Protein AF-0000000078267382 (afdb_homodimer)

Organism: Desulfomicrobium norvegicum (strain DSM 1741 / NCIMB 8310) (NCBI:txid52561)

InterPro domains:
  IPR002195 Dihydroorotase, conserved site [PS00482] (9-17)
  IPR002195 Dihydroorotase, conserved site [PS00483] (232-243)
  IPR004721 Dihydroorotase homodimeric type [MF_00219] (1-326)
  IPR004721 Dihydroorotase homodimeric type [PIRSF001237] (2-326)
  IPR004721 Dihydroorotase homodimeric type [PTHR43137] (2-326)
  IPR004721 Dihydroorotase homodimeric type [TIGR00856] (3-325)
  IPR006680 Amidohydrolase-related [PF01979] (9-245)
  IPR032466 Metal-dependent hydrolase [SSF51556] (2-325)

Sequence (654 aa):
MLILHSPLDMHVHLRQGDMLALVAPHTARDFVAAVVMPNLTPPVTELTQVLDYREKILRVAGESFSPLMTLFFKSYSRDELLAARPHIIGLKLYPAGMTTNSEAGLADMRQAHATLAIMEELDIPLLIHGEGCGFVMDREAVFLPVVAEWARSFPRLRIVLEHVTTRAGVELLDRFDNLFATVTLHHLLITLDDVLGGLMRPHLFCKPVAKRPEDRDALRQAALHHPRAFFGSDTAPHPITAKEAPGCAAGIFSAPVALPALAGLFEELDALDLLQAFVSDRARAAYGLTPMAREVRLERRAWTVPERFGSVVPYLAGQTLAWQVVNMLILHSPLDMHVHLRQGDMLALVAPHTARDFVAAVVMPNLTPPVTELTQVLDYREKILRVAGESFSPLMTLFFKSYSRDELLAARPHIIGLKLYPAGMTTNSEAGLADMRQAHATLAIMEELDIPLLIHGEGCGFVMDREAVFLPVVAEWARSFPRLRIVLEHVTTRAGVELLDRFDNLFATVTLHHLLITLDDVLGGLMRPHLFCKPVAKRPEDRDALRQAALHHPRAFFGSDTAPHPITAKEAPGCAAGIFSAPVALPALAGLFEELDALDLLQAFVSDRARAAYGLTPMAREVRLERRAWTVPERFGSVVPYLAGQTLAWQVVN

Structure (mmCIF, N/CA/C/O backbone):
data_AF-0000000078267382-model_v1
#
loop_
_entity.id
_entity.type
_entity.pdbx_description
1 polymer Dihydroorotase
#
loop_
_atom_site.group_PDB
_atom_site.id
_atom_site.type_symbol
_atom_site.label_atom_id
_atom_site.label_alt_id
_atom_site.label_comp_id
_atom_site.label_asym_id
_atom_site.label_entity_id
_atom_site.label_seq_id
_atom_site.pdbx_PDB_ins_code
_atom_site.Cartn_x
_atom_site.Cartn_y
_atom_site.Cartn_z
_atom_site.occupancy
_atom_site.B_iso_or_equiv
_atom_site.auth_seq_id
_atom_site.auth_comp_id
_atom_site.auth_asym_id
_atom_site.auth_atom_id
_atom_site.pdbx_PDB_model_num
ATOM 1 N N . MET A 1 1 ? 28.422 -20.688 -15.234 1 92.12 1 MET A N 1
ATOM 2 C CA . MET A 1 1 ? 27.312 -21.234 -16.016 1 92.12 1 MET A CA 1
ATOM 3 C C . MET A 1 1 ? 26.422 -22.109 -15.148 1 92.12 1 MET A C 1
ATOM 5 O O . MET A 1 1 ? 26.906 -22.875 -14.32 1 92.12 1 MET A O 1
ATOM 9 N N . LEU A 1 2 ? 25.203 -21.906 -15.297 1 96.31 2 LEU A N 1
ATOM 10 C CA . LEU A 1 2 ? 24.203 -22.672 -14.586 1 96.31 2 LEU A CA 1
ATOM 11 C C . LEU A 1 2 ? 23.266 -23.391 -15.555 1 96.31 2 LEU A C 1
ATOM 13 O O . LEU A 1 2 ? 22.781 -22.781 -16.516 1 96.31 2 LEU A O 1
ATOM 17 N N . ILE A 1 3 ? 23.141 -24.672 -15.391 1 98 3 ILE A N 1
ATOM 18 C CA . ILE A 1 3 ? 22.234 -25.438 -16.234 1 98 3 ILE A CA 1
ATOM 19 C C . ILE A 1 3 ? 21.047 -25.922 -15.406 1 98 3 ILE A C 1
ATOM 21 O O . ILE A 1 3 ? 21.219 -26.562 -14.367 1 98 3 ILE A O 1
ATOM 25 N N . LEU A 1 4 ? 19.906 -25.562 -15.789 1 98.38 4 LEU A N 1
ATOM 26 C CA . LEU A 1 4 ? 18.672 -26.031 -15.172 1 98.38 4 LEU A CA 1
ATOM 27 C C . LEU A 1 4 ? 18 -27.078 -16.047 1 98.38 4 LEU A C 1
ATOM 29 O O . LEU A 1 4 ? 18 -26.984 -17.266 1 98.38 4 LEU A O 1
ATOM 33 N N . HIS A 1 5 ? 17.469 -28.094 -15.367 1 98.19 5 HIS A N 1
ATOM 34 C CA . HIS A 1 5 ? 16.797 -29.172 -16.078 1 98.19 5 HIS A CA 1
ATOM 35 C C . HIS A 1 5 ? 15.289 -29.062 -15.938 1 98.19 5 HIS A C 1
ATOM 37 O O . HIS A 1 5 ? 14.742 -29.203 -14.844 1 98.19 5 HIS A O 1
ATOM 43 N N . SER A 1 6 ? 14.602 -28.812 -17.094 1 98.44 6 SER A N 1
ATOM 44 C CA . SER A 1 6 ? 13.148 -28.781 -17.203 1 98.44 6 SER A CA 1
ATOM 45 C C . SER A 1 6 ? 12.539 -27.812 -16.203 1 98.44 6 SER A C 1
ATOM 47 O O . SER A 1 6 ? 11.648 -28.172 -15.438 1 98.44 6 SER A O 1
ATOM 49 N N . PRO A 1 7 ? 12.992 -26.531 -16.234 1 98.69 7 PRO A N 1
ATOM 50 C CA . PRO A 1 7 ? 12.367 -25.562 -15.336 1 98.69 7 PRO A CA 1
ATOM 51 C C . PRO A 1 7 ? 10.859 -25.438 -15.555 1 98.69 7 PRO A C 1
ATOM 53 O O . PRO A 1 7 ? 10.391 -25.5 -16.688 1 98.69 7 PRO A O 1
ATOM 56 N N . LEU A 1 8 ? 10.148 -25.328 -14.43 1 98.88 8 LEU A N 1
ATOM 57 C CA . LEU A 1 8 ? 8.695 -25.25 -14.43 1 98.88 8 LEU A CA 1
ATOM 58 C C . LEU A 1 8 ? 8.219 -23.953 -13.781 1 98.88 8 LEU A C 1
ATOM 60 O O . LEU A 1 8 ? 8.797 -23.5 -12.789 1 98.88 8 LEU A O 1
ATOM 64 N N . ASP A 1 9 ? 7.262 -23.266 -14.352 1 98.94 9 ASP A N 1
ATOM 65 C CA . ASP A 1 9 ? 6.551 -22.156 -13.719 1 98.94 9 ASP A CA 1
ATOM 66 C C . ASP A 1 9 ? 5.156 -22.578 -13.273 1 98.94 9 ASP A C 1
ATOM 68 O O . ASP A 1 9 ? 4.227 -22.625 -14.086 1 98.94 9 ASP A O 1
ATOM 72 N N . MET A 1 10 ? 5 -22.734 -12.016 1 98.94 10 MET A N 1
ATOM 73 C CA . MET A 1 10 ? 3.822 -23.453 -11.531 1 98.94 10 MET A CA 1
ATOM 74 C C . MET A 1 10 ? 2.666 -22.484 -11.281 1 98.94 10 MET A C 1
ATOM 76 O O . MET A 1 10 ? 1.692 -22.844 -10.609 1 98.94 10 MET A O 1
ATOM 80 N N . HIS A 1 11 ? 2.744 -21.266 -11.75 1 98.94 11 HIS A N 1
ATOM 81 C CA . HIS A 1 11 ? 1.651 -20.297 -11.664 1 98.94 11 HIS A CA 1
ATOM 82 C C . HIS A 1 11 ? 1.841 -19.172 -12.664 1 98.94 11 HIS A C 1
ATOM 84 O O . HIS A 1 11 ? 2.688 -18.297 -12.461 1 98.94 11 HIS A O 1
ATOM 90 N N . VAL A 1 12 ? 1.01 -19.094 -13.734 1 98.94 12 VAL A N 1
ATOM 91 C CA . VAL A 1 12 ? 1.145 -18 -14.688 1 98.94 12 VAL A CA 1
ATOM 92 C C . VAL A 1 12 ? -0.238 -17.5 -15.102 1 98.94 12 VAL A C 1
ATOM 94 O O . VAL A 1 12 ? -1.193 -18.281 -15.148 1 98.94 12 VAL A O 1
ATOM 97 N N . HIS A 1 13 ? -0.366 -16.25 -15.328 1 98.88 13 HIS A N 1
ATOM 98 C CA . HIS A 1 13 ? -1.479 -15.633 -16.047 1 98.88 13 HIS A CA 1
ATOM 99 C C . HIS A 1 13 ? -1.068 -15.242 -17.469 1 98.88 13 HIS A C 1
ATOM 101 O O . HIS A 1 13 ? -0.361 -14.25 -17.656 1 98.88 13 HIS A O 1
ATOM 107 N N . LEU A 1 14 ? -1.593 -15.969 -18.453 1 98.75 14 LEU A N 1
ATOM 108 C CA . LEU A 1 14 ? -1.196 -15.695 -19.844 1 98.75 14 LEU A CA 1
ATOM 109 C C . LEU A 1 14 ? -2.223 -14.812 -20.531 1 98.75 14 LEU A C 1
ATOM 111 O O . LEU A 1 14 ? -1.989 -14.344 -21.656 1 98.75 14 LEU A O 1
ATOM 115 N N . ARG A 1 15 ? -3.289 -14.57 -19.906 1 98.19 15 ARG A N 1
ATOM 116 C CA . ARG A 1 15 ? -4.332 -13.703 -20.453 1 98.19 15 ARG A CA 1
ATOM 117 C C . ARG A 1 15 ? -4.883 -14.273 -21.75 1 98.19 15 ARG A C 1
ATOM 119 O O . ARG A 1 15 ? -5.059 -15.484 -21.891 1 98.19 15 ARG A O 1
ATOM 126 N N . GLN A 1 16 ? -5.449 -13.438 -22.594 1 97.94 16 GLN A N 1
ATOM 127 C CA . GLN A 1 16 ? -6.086 -13.867 -23.828 1 97.94 16 GLN A CA 1
ATOM 128 C C . GLN A 1 16 ? -5.844 -12.859 -24.953 1 97.94 16 GLN A C 1
ATOM 130 O O . GLN A 1 16 ? -5.371 -11.75 -24.703 1 97.94 16 GLN A O 1
ATOM 135 N N . GLY A 1 17 ? -6.043 -13.281 -26.141 1 97.69 17 GLY A N 1
ATOM 136 C CA . GLY A 1 17 ? -5.941 -12.414 -27.312 1 97.69 17 GLY A CA 1
ATOM 137 C C . GLY A 1 17 ? -4.543 -11.867 -27.516 1 97.69 17 GLY A C 1
ATOM 138 O O . GLY A 1 17 ? -3.566 -12.617 -27.5 1 97.69 17 GLY A O 1
ATOM 139 N N . ASP A 1 18 ? -4.461 -10.555 -27.797 1 98.25 18 ASP A N 1
ATOM 140 C CA . ASP A 1 18 ? -3.199 -9.898 -28.125 1 98.25 18 ASP A CA 1
ATOM 141 C C . ASP A 1 18 ? -2.211 -10 -26.969 1 98.25 18 ASP A C 1
ATOM 143 O O . ASP A 1 18 ? -1.005 -10.125 -27.188 1 98.25 18 AS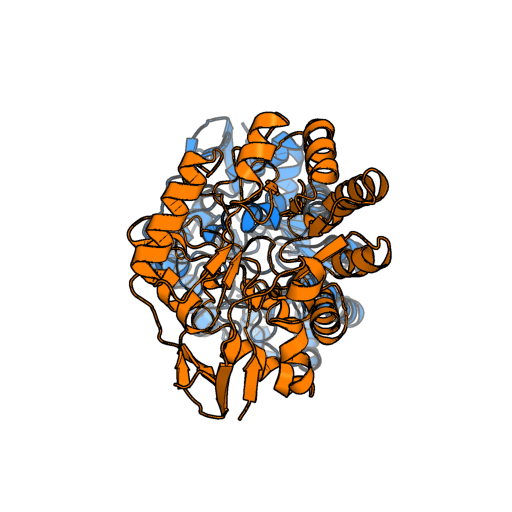P A O 1
ATOM 147 N N . MET A 1 19 ? -2.762 -9.906 -25.828 1 98.56 19 MET A N 1
ATOM 148 C CA . MET A 1 19 ? -1.893 -10.008 -24.672 1 98.56 19 MET A CA 1
ATOM 149 C C . MET A 1 19 ? -1.275 -11.406 -24.578 1 98.56 19 MET A C 1
ATOM 151 O O . MET A 1 19 ? -0.089 -11.539 -24.266 1 98.56 19 MET A O 1
ATOM 155 N N . LEU A 1 20 ? -2.053 -12.438 -24.781 1 98.75 20 LEU A N 1
ATOM 156 C CA . LEU A 1 20 ? -1.541 -13.805 -24.828 1 98.75 20 LEU A CA 1
ATOM 157 C C . LEU A 1 20 ? -0.392 -13.93 -25.812 1 98.75 20 LEU A C 1
ATOM 159 O O . LEU A 1 20 ? 0.667 -14.469 -25.484 1 98.75 20 LEU A O 1
ATOM 163 N N . ALA A 1 21 ? -0.586 -13.43 -26.984 1 98.62 21 ALA A N 1
ATOM 164 C CA . ALA A 1 21 ? 0.423 -13.5 -28.031 1 98.62 21 ALA A CA 1
ATOM 165 C C . ALA A 1 21 ? 1.694 -12.758 -27.625 1 98.62 21 ALA A C 1
ATOM 167 O O . ALA A 1 21 ? 2.801 -13.164 -27.984 1 98.62 21 ALA A O 1
ATOM 168 N N . LEU A 1 22 ? 1.474 -11.75 -26.891 1 98.5 22 LEU A N 1
ATOM 169 C CA . LEU A 1 22 ? 2.586 -10.898 -26.469 1 98.5 22 LEU A CA 1
ATOM 170 C C . LEU A 1 22 ? 3.412 -11.57 -25.375 1 98.5 22 LEU A C 1
ATOM 172 O O . LEU A 1 22 ? 4.641 -11.492 -25.391 1 98.5 22 LEU A O 1
ATOM 176 N N . VAL A 1 23 ? 2.793 -12.227 -24.438 1 98.62 23 VAL A N 1
ATOM 177 C CA . VAL A 1 23 ? 3.508 -12.516 -23.188 1 98.62 23 VAL A CA 1
ATOM 178 C C . VAL A 1 23 ? 3.852 -14 -23.125 1 98.62 23 VAL A C 1
ATOM 180 O O . VAL A 1 23 ? 4.844 -14.391 -22.5 1 98.62 23 VAL A O 1
ATOM 183 N N . ALA A 1 24 ? 3.119 -14.945 -23.75 1 98.75 24 ALA A N 1
ATOM 184 C CA . ALA A 1 24 ? 3.283 -16.391 -23.625 1 98.75 24 ALA A CA 1
ATOM 185 C C . ALA A 1 24 ? 4.672 -16.828 -24.078 1 98.75 24 ALA A C 1
ATOM 187 O O . ALA A 1 24 ? 5.293 -17.703 -23.453 1 98.75 24 ALA A O 1
ATOM 188 N N . PRO A 1 25 ? 5.203 -16.219 -25.188 1 98.5 25 PRO A N 1
ATOM 189 C CA . PRO A 1 25 ? 6.531 -16.625 -25.641 1 98.5 25 PRO A CA 1
ATOM 190 C C . PRO A 1 25 ? 7.617 -16.391 -24.594 1 98.5 25 PRO A C 1
ATOM 192 O O . PRO A 1 25 ? 8.617 -17.125 -24.562 1 98.5 25 PRO A O 1
ATOM 195 N N . HIS A 1 26 ? 7.43 -15.367 -23.75 1 98.31 26 HIS A N 1
ATOM 196 C CA . HIS A 1 26 ? 8.43 -15.094 -22.719 1 98.31 26 HIS A CA 1
ATOM 197 C C . HIS A 1 26 ? 8.484 -16.219 -21.688 1 98.31 26 HIS A C 1
ATOM 199 O O . HIS A 1 26 ? 9.562 -16.578 -21.219 1 98.31 26 HIS A O 1
ATOM 205 N N . THR A 1 27 ? 7.312 -16.75 -21.312 1 98.69 27 THR A N 1
ATOM 206 C CA . THR A 1 27 ? 7.258 -17.906 -20.422 1 98.69 27 THR A CA 1
ATOM 207 C C . THR A 1 27 ? 7.836 -19.141 -21.094 1 98.69 27 THR A C 1
ATOM 209 O O . THR A 1 27 ? 8.672 -19.844 -20.5 1 98.69 27 THR A O 1
ATOM 212 N N . ALA A 1 28 ? 7.469 -19.359 -22.312 1 98.19 28 ALA A N 1
ATOM 213 C CA . ALA A 1 28 ? 7.824 -20.578 -23.047 1 98.19 28 ALA A CA 1
ATOM 214 C C . ALA A 1 28 ? 9.32 -20.609 -23.359 1 98.19 28 ALA A C 1
ATOM 216 O O . ALA A 1 28 ? 9.898 -21.688 -23.547 1 98.19 28 ALA A O 1
ATOM 217 N N . ARG A 1 29 ? 9.883 -19.484 -23.438 1 96.69 29 ARG A N 1
ATOM 218 C CA . ARG A 1 29 ? 11.312 -19.406 -23.719 1 96.69 29 ARG A CA 1
ATOM 219 C C . ARG A 1 29 ? 12.125 -20.031 -22.578 1 96.69 29 ARG A C 1
ATOM 221 O O . ARG A 1 29 ? 13.109 -20.734 -22.828 1 96.69 29 ARG A O 1
ATOM 228 N N . ASP A 1 30 ? 11.664 -19.797 -21.375 1 97.44 30 ASP A N 1
ATOM 229 C CA . ASP A 1 30 ? 12.531 -20.109 -20.234 1 97.44 30 ASP A CA 1
ATOM 230 C C . ASP A 1 30 ? 12.016 -21.328 -19.469 1 97.44 30 ASP A C 1
ATOM 232 O O . ASP A 1 30 ? 12.758 -21.938 -18.688 1 97.44 30 ASP A O 1
ATOM 236 N N . PHE A 1 31 ? 10.805 -21.719 -19.688 1 98.56 31 PHE A N 1
ATOM 237 C CA . PHE A 1 31 ? 10.195 -22.828 -18.953 1 98.56 31 PHE A CA 1
ATOM 238 C C . PHE A 1 31 ? 9.625 -23.859 -19.906 1 98.56 31 PHE A C 1
ATOM 240 O O . PHE A 1 31 ? 9.078 -23.516 -20.953 1 98.56 31 PHE A O 1
ATOM 247 N N . VAL A 1 32 ? 9.711 -25.141 -19.531 1 98.31 32 VAL A N 1
ATOM 248 C CA . VAL A 1 32 ? 9.234 -26.203 -20.406 1 98.31 32 VAL A CA 1
ATOM 249 C C . VAL A 1 32 ? 7.727 -26.375 -20.25 1 98.31 32 VAL A C 1
ATOM 251 O O . VAL A 1 32 ? 7.047 -26.828 -21.172 1 98.31 32 VAL A O 1
ATOM 254 N N . ALA A 1 33 ? 7.246 -26.062 -19.094 1 98.75 33 ALA A N 1
ATOM 255 C CA . ALA A 1 33 ? 5.824 -26.156 -18.781 1 98.75 33 ALA A CA 1
ATOM 256 C C . ALA A 1 33 ? 5.422 -25.109 -17.75 1 98.75 33 ALA A C 1
ATOM 258 O O . ALA A 1 33 ? 6.27 -24.562 -17.031 1 98.75 33 ALA A O 1
ATOM 259 N N . ALA A 1 34 ? 4.199 -24.766 -17.75 1 98.88 34 ALA A N 1
ATOM 260 C CA . ALA A 1 34 ? 3.68 -23.797 -16.781 1 98.88 34 ALA A CA 1
ATOM 261 C C . ALA A 1 34 ? 2.223 -24.094 -16.438 1 98.88 34 ALA A C 1
ATOM 263 O O . ALA A 1 34 ? 1.442 -24.484 -17.312 1 98.88 34 ALA A O 1
ATOM 264 N N . VAL A 1 35 ? 1.873 -23.922 -15.148 1 98.94 35 VAL A N 1
ATOM 265 C CA . VAL A 1 35 ? 0.476 -24.016 -14.734 1 98.94 35 VAL A CA 1
ATOM 266 C C . VAL A 1 35 ? -0.262 -22.734 -15.102 1 98.94 35 VAL A C 1
ATOM 268 O O . VAL A 1 35 ? 0.055 -21.656 -14.586 1 98.94 35 VAL A O 1
ATOM 271 N N . VAL A 1 36 ? -1.279 -22.828 -15.961 1 98.94 36 VAL A N 1
ATOM 272 C CA . VAL A 1 36 ? -1.961 -21.688 -16.547 1 98.94 36 VAL A CA 1
ATOM 273 C C . VAL A 1 36 ? -3.244 -21.391 -15.766 1 98.94 36 VAL A C 1
ATOM 275 O O . VAL A 1 36 ? -4.117 -22.266 -15.656 1 98.94 36 VAL A O 1
ATOM 278 N N . MET A 1 37 ? -3.381 -20.188 -15.242 1 98.81 37 MET A N 1
ATOM 279 C CA . MET A 1 37 ? -4.535 -19.828 -14.43 1 98.81 37 MET A CA 1
ATOM 280 C C . MET A 1 37 ? -5.758 -19.562 -15.305 1 98.81 37 MET A C 1
ATOM 282 O O . MET A 1 37 ? -5.641 -19 -16.391 1 98.81 37 MET A O 1
ATOM 286 N N . PRO A 1 38 ? -6.875 -19.875 -14.82 1 98.62 38 PRO A N 1
ATOM 287 C CA . PRO A 1 38 ? -8.086 -19.922 -15.648 1 98.62 38 PRO A CA 1
ATOM 288 C C . PRO A 1 38 ? -8.938 -18.672 -15.523 1 98.62 38 PRO A C 1
ATOM 290 O O . PRO A 1 38 ? -10.039 -18.609 -16.078 1 98.62 38 PRO A O 1
ATOM 293 N N . ASN A 1 39 ? -8.5 -17.641 -14.781 1 97.62 39 ASN A N 1
ATOM 294 C CA . ASN A 1 39 ? -9.352 -16.484 -14.539 1 97.62 39 ASN A CA 1
ATOM 295 C C . ASN A 1 39 ? -9.305 -15.492 -15.703 1 97.62 39 ASN A C 1
ATOM 297 O O . ASN A 1 39 ? -8.945 -14.328 -15.523 1 97.62 39 ASN A O 1
ATOM 301 N N . LEU A 1 40 ? -9.734 -15.969 -16.828 1 97.88 40 LEU A N 1
ATOM 302 C CA . LEU A 1 40 ? -9.953 -15.148 -18.016 1 97.88 40 LEU A CA 1
ATOM 303 C C . LEU A 1 40 ? -11.32 -14.477 -17.969 1 97.88 40 LEU A C 1
ATOM 305 O O . LEU A 1 40 ? -12.016 -14.539 -16.953 1 97.88 40 LEU A O 1
ATOM 309 N N . THR A 1 41 ? -11.57 -13.727 -19.016 1 96 41 THR A N 1
ATOM 310 C CA . THR A 1 41 ? -12.906 -13.156 -19.188 1 96 41 THR A CA 1
ATOM 311 C C . THR A 1 41 ? -13.562 -13.695 -20.469 1 96 41 THR A C 1
ATOM 313 O O . THR A 1 41 ? -13.203 -13.289 -21.578 1 96 41 THR A O 1
ATOM 316 N N . PRO A 1 42 ? -14.539 -14.5 -20.391 1 96.88 42 PRO A N 1
ATOM 317 C CA . PRO A 1 42 ? -14.992 -15.164 -19.172 1 96.88 42 PRO A CA 1
ATOM 318 C C . PRO A 1 42 ? -14 -16.203 -18.656 1 96.88 42 PRO A C 1
ATOM 320 O O . PRO A 1 42 ? -13.078 -16.594 -19.391 1 96.88 42 PRO A O 1
ATOM 323 N N . PRO A 1 43 ? -14.188 -16.688 -17.406 1 98 43 PRO A N 1
ATOM 324 C CA . PRO A 1 43 ? -13.281 -17.688 -16.859 1 98 43 PRO A CA 1
ATOM 325 C C . PRO A 1 43 ? -13.398 -19.047 -17.562 1 98 43 PRO A C 1
ATOM 327 O O . PRO A 1 43 ? -14.422 -19.328 -18.188 1 98 43 PRO A O 1
ATOM 330 N N . VAL A 1 44 ? -12.344 -19.844 -17.516 1 98.62 44 VAL A N 1
ATOM 331 C CA . VAL A 1 44 ? -12.328 -21.188 -18.078 1 98.62 44 VAL A CA 1
ATOM 332 C C . VAL A 1 44 ? -13 -22.172 -17.109 1 98.62 44 VAL A C 1
ATOM 334 O O . VAL A 1 44 ? -12.406 -22.562 -16.109 1 98.62 44 VAL A O 1
ATOM 337 N N . THR A 1 45 ? -14.258 -22.641 -17.422 1 98.19 45 THR A N 1
ATOM 338 C CA . THR A 1 45 ? -15.023 -23.438 -16.484 1 98.19 45 THR A CA 1
ATOM 339 C C . THR A 1 45 ? -15.469 -24.766 -17.109 1 98.19 45 THR A C 1
ATOM 341 O O . THR A 1 45 ? -16.094 -25.594 -16.453 1 98.19 45 THR A O 1
ATOM 344 N N . GLU A 1 46 ? -15.117 -24.953 -18.359 1 98.12 46 GLU A N 1
ATOM 345 C CA . GLU A 1 46 ? -15.547 -26.156 -19.062 1 98.12 46 GLU A CA 1
ATOM 346 C C . GLU A 1 46 ? -14.406 -26.766 -19.859 1 98.12 46 GLU A C 1
ATOM 348 O O . GLU A 1 46 ? -13.477 -26.062 -20.266 1 98.12 46 GLU A O 1
ATOM 353 N N . LEU A 1 47 ? -14.57 -28.062 -20.109 1 98.5 47 LEU A N 1
ATOM 354 C CA . LEU A 1 47 ? -13.547 -28.797 -20.844 1 98.5 47 LEU A CA 1
ATOM 355 C C . LEU A 1 47 ? -13.305 -28.188 -22.219 1 98.5 47 LEU A C 1
ATOM 357 O O . LEU A 1 47 ? -12.156 -28.062 -22.656 1 98.5 47 LEU A O 1
ATOM 361 N N . THR A 1 48 ? -14.359 -27.781 -22.859 1 98.62 48 THR A N 1
ATOM 362 C CA . THR A 1 48 ? -14.211 -27.203 -24.203 1 98.62 48 THR A CA 1
ATOM 363 C C . THR A 1 48 ? -13.375 -25.922 -24.141 1 98.62 48 THR A C 1
ATOM 365 O O . THR A 1 48 ? -12.562 -25.672 -25.031 1 98.62 48 THR A O 1
ATOM 368 N N . GLN A 1 49 ? -13.594 -25.141 -23.109 1 98.69 49 GLN A N 1
ATOM 369 C CA . GLN A 1 49 ? -12.82 -23.922 -22.922 1 98.69 49 GLN A CA 1
ATOM 370 C C . GLN A 1 49 ? -11.359 -24.234 -22.625 1 98.69 49 GLN A C 1
ATOM 372 O O . GLN A 1 49 ? -10.461 -23.531 -23.094 1 98.69 49 GLN A O 1
ATOM 377 N N . VAL A 1 50 ? -11.125 -25.281 -21.844 1 98.81 50 VAL A N 1
ATOM 378 C CA . VAL A 1 50 ? -9.773 -25.719 -21.531 1 98.81 50 VAL A CA 1
ATOM 379 C C . VAL A 1 50 ? -9.031 -26.078 -22.812 1 98.81 50 VAL A C 1
ATOM 381 O O . VAL A 1 50 ? -7.91 -25.594 -23.031 1 98.81 50 VAL A O 1
ATOM 384 N N . LEU A 1 51 ? -9.641 -26.875 -23.625 1 98.75 51 LEU A N 1
ATOM 385 C CA . LEU A 1 51 ? -9.023 -27.359 -24.844 1 98.75 51 LEU A CA 1
ATOM 386 C C . LEU A 1 51 ? -8.789 -26.203 -25.812 1 98.75 51 LEU A C 1
ATOM 388 O O . LEU A 1 51 ? -7.73 -26.109 -26.453 1 98.75 51 LEU A O 1
ATOM 392 N N . ASP A 1 52 ? -9.766 -25.328 -25.906 1 98.69 52 ASP A N 1
ATOM 393 C CA . ASP A 1 52 ? -9.648 -24.156 -26.781 1 98.69 52 ASP A CA 1
ATOM 394 C C . ASP A 1 52 ? -8.5 -23.25 -26.328 1 98.69 52 ASP A C 1
ATOM 396 O O . ASP A 1 52 ? -7.695 -22.812 -27.156 1 98.69 52 ASP A O 1
ATOM 400 N N . TYR A 1 53 ? -8.508 -22.969 -25.078 1 98.81 53 TYR A N 1
ATOM 401 C CA . TYR A 1 53 ? -7.461 -22.094 -24.531 1 98.81 53 TYR A CA 1
ATOM 402 C C . TYR A 1 53 ? -6.086 -22.734 -24.719 1 98.81 53 TYR A C 1
ATOM 404 O O . TYR A 1 53 ? -5.125 -22.047 -25.078 1 98.81 53 TYR A O 1
ATOM 412 N N . ARG A 1 54 ? -5.949 -23.984 -24.453 1 98.81 54 ARG A N 1
ATOM 413 C CA . ARG A 1 54 ? -4.688 -24.703 -24.641 1 98.81 54 ARG A CA 1
ATOM 414 C C . ARG A 1 54 ? -4.188 -24.562 -26.078 1 98.81 54 ARG A C 1
ATOM 416 O O . ARG A 1 54 ? -3.002 -24.312 -26.312 1 98.81 54 ARG A O 1
ATOM 423 N N . GLU A 1 55 ? -5.07 -24.719 -26.984 1 98.62 55 GLU A N 1
ATOM 424 C CA . GLU A 1 55 ? -4.703 -24.609 -28.391 1 98.62 55 GLU A CA 1
ATOM 425 C C . GLU A 1 55 ? -4.203 -23.203 -28.719 1 98.62 55 GLU A C 1
ATOM 427 O O . GLU A 1 55 ? -3.219 -23.047 -29.438 1 98.62 55 GLU A O 1
ATOM 432 N N . LYS A 1 56 ? -4.883 -22.219 -28.234 1 98.75 56 LYS A N 1
ATOM 433 C CA . LYS A 1 56 ? -4.48 -20.844 -28.453 1 98.75 56 LYS A CA 1
ATOM 434 C C . LYS A 1 56 ? -3.082 -20.578 -27.891 1 98.75 56 LYS A C 1
ATOM 436 O O . LYS A 1 56 ? -2.281 -19.875 -28.516 1 98.75 56 LYS A O 1
ATOM 441 N N . ILE A 1 57 ? -2.83 -21.109 -26.703 1 98.88 57 ILE A N 1
ATOM 442 C CA . ILE A 1 57 ? -1.52 -20.953 -26.094 1 98.88 57 ILE A CA 1
ATOM 443 C C . ILE A 1 57 ? -0.451 -21.609 -26.953 1 98.88 57 ILE A C 1
ATOM 445 O O . ILE A 1 57 ? 0.589 -21 -27.234 1 98.88 57 ILE A O 1
ATOM 449 N N . LEU A 1 58 ? -0.71 -22.828 -27.422 1 98.62 58 LEU A N 1
ATOM 450 C CA . LEU A 1 58 ? 0.271 -23.578 -28.188 1 98.62 58 LEU A CA 1
ATOM 451 C C . LEU A 1 58 ? 0.56 -22.875 -29.516 1 98.62 58 LEU A C 1
ATOM 453 O O . LEU A 1 58 ? 1.686 -22.938 -30.016 1 98.62 58 LEU A O 1
ATOM 457 N N . ARG A 1 59 ? -0.383 -22.203 -30.031 1 98.31 59 ARG A N 1
ATOM 458 C CA . ARG A 1 59 ? -0.206 -21.484 -31.281 1 98.31 59 ARG A CA 1
ATOM 459 C C . ARG A 1 59 ? 0.845 -20.375 -31.156 1 98.31 59 ARG A C 1
ATOM 461 O O . ARG A 1 59 ? 1.589 -20.109 -32.094 1 98.31 59 ARG A O 1
ATOM 468 N N . VAL A 1 60 ? 0.892 -19.797 -30.031 1 98.31 60 VAL A N 1
ATOM 469 C CA . VAL A 1 60 ? 1.771 -18.641 -29.906 1 98.31 60 VAL A CA 1
ATOM 470 C C . VAL A 1 60 ? 3.033 -19.031 -29.141 1 98.31 60 VAL A C 1
ATOM 472 O O . VAL A 1 60 ? 4.09 -18.422 -29.312 1 98.31 60 VAL A O 1
ATOM 475 N N . ALA A 1 61 ? 2.994 -20 -28.266 1 97.69 61 ALA A N 1
ATOM 476 C CA . ALA A 1 61 ? 4.117 -20.391 -27.422 1 97.69 61 ALA A CA 1
ATOM 477 C C . ALA A 1 61 ? 4.93 -21.5 -28.062 1 97.69 61 ALA A C 1
ATOM 479 O O . ALA A 1 61 ? 6.09 -21.719 -27.703 1 97.69 61 ALA A O 1
ATOM 480 N N . GLY A 1 62 ? 4.316 -22.25 -28.969 1 96.38 62 GLY A N 1
ATOM 481 C CA . GLY A 1 62 ? 4.988 -23.344 -29.641 1 96.38 62 GLY A CA 1
ATOM 482 C C . GLY A 1 62 ? 4.727 -24.688 -29 1 96.38 62 GLY A C 1
ATOM 483 O O . GLY A 1 62 ? 4.332 -24.766 -27.828 1 96.38 62 GLY A O 1
ATOM 484 N N . GLU A 1 63 ? 5.09 -25.781 -29.641 1 93.88 63 GLU A N 1
ATOM 485 C CA . GLU A 1 63 ? 4.77 -27.141 -29.219 1 93.88 63 GLU A CA 1
ATOM 486 C C . GLU A 1 63 ? 5.781 -27.672 -28.219 1 93.88 63 GLU A C 1
ATOM 488 O O . GLU A 1 63 ? 5.551 -28.703 -27.578 1 93.88 63 GLU A O 1
ATOM 493 N N . SER A 1 64 ? 6.828 -26.953 -28.109 1 94.94 64 SER A N 1
ATOM 494 C CA . SER A 1 64 ? 7.844 -27.391 -27.156 1 94.94 64 SER A CA 1
ATOM 495 C C . SER A 1 64 ? 7.512 -26.906 -25.75 1 94.94 64 SER A C 1
ATOM 497 O O . SER A 1 64 ? 8.25 -27.188 -24.797 1 94.94 64 SER A O 1
ATOM 499 N N . PHE A 1 65 ? 6.52 -26.203 -25.656 1 97.69 65 PHE A N 1
ATOM 500 C CA . PHE A 1 65 ? 5.996 -25.719 -24.375 1 97.69 65 PHE A CA 1
ATOM 501 C C . PHE A 1 65 ? 4.742 -26.5 -23.984 1 97.69 65 PHE A C 1
ATOM 503 O O . PHE A 1 65 ? 3.895 -26.781 -24.828 1 97.69 65 PHE A O 1
ATOM 510 N N . SER A 1 66 ? 4.648 -26.891 -22.734 1 98.31 66 SER A N 1
ATOM 511 C CA . SER A 1 66 ? 3.477 -27.625 -22.266 1 98.31 66 SER A CA 1
ATOM 512 C C . SER A 1 66 ? 2.643 -26.766 -21.312 1 98.31 66 SER A C 1
ATOM 514 O O . SER A 1 66 ? 2.977 -26.625 -20.141 1 98.31 66 SER A O 1
ATOM 516 N N . PRO A 1 67 ? 1.578 -26.156 -21.828 1 98.75 67 PRO A N 1
ATOM 517 C CA . PRO A 1 67 ? 0.654 -25.5 -20.906 1 98.75 67 PRO A CA 1
ATOM 518 C C . PRO A 1 67 ? -0.107 -26.5 -20.031 1 98.75 67 PRO A C 1
ATOM 520 O O . PRO A 1 67 ? -0.799 -27.375 -20.547 1 98.75 67 PRO A O 1
ATOM 523 N N . LEU A 1 68 ? 0.125 -26.453 -18.734 1 98.81 68 LEU A N 1
ATOM 524 C CA . LEU A 1 68 ? -0.625 -27.25 -17.766 1 98.81 68 LEU A CA 1
ATOM 525 C C . LEU A 1 68 ? -1.907 -26.547 -17.359 1 98.81 68 LEU A C 1
ATOM 527 O O . LEU A 1 68 ? -1.879 -25.641 -16.516 1 98.81 68 LEU A O 1
ATOM 531 N N . MET A 1 69 ? -2.986 -26.969 -17.922 1 98.88 69 MET A N 1
ATOM 532 C CA . MET A 1 69 ? -4.234 -26.219 -17.875 1 98.88 69 MET A CA 1
ATOM 533 C C . MET A 1 69 ? -4.945 -26.438 -16.531 1 98.88 69 MET A C 1
ATOM 535 O O . MET A 1 69 ? -4.711 -27.438 -15.859 1 98.88 69 MET A O 1
ATOM 539 N N . THR A 1 70 ? -5.805 -25.469 -16.141 1 98.94 70 THR A N 1
ATOM 540 C CA . THR A 1 70 ? -6.633 -25.547 -14.938 1 98.94 70 THR A CA 1
ATOM 541 C C . THR A 1 70 ? -8.078 -25.172 -15.258 1 98.94 70 THR A C 1
ATOM 543 O O . THR A 1 70 ? -8.359 -24.594 -16.312 1 98.94 70 THR A O 1
ATOM 546 N N . LEU A 1 71 ? -8.938 -25.562 -14.406 1 98.81 71 LEU A N 1
ATOM 547 C CA . LEU A 1 71 ? -10.312 -25.078 -14.398 1 98.81 71 LEU A CA 1
ATOM 548 C C . LEU A 1 71 ? -10.555 -24.125 -13.234 1 98.81 71 LEU A C 1
ATOM 550 O O . LEU A 1 71 ? -10.016 -24.328 -12.141 1 98.81 71 LEU A O 1
ATOM 554 N N . PHE A 1 72 ? -11.328 -23.109 -13.562 1 98.69 72 PHE A N 1
ATOM 555 C CA . PHE A 1 72 ? -11.828 -22.234 -12.508 1 98.69 72 PHE A CA 1
ATOM 556 C C . PHE A 1 72 ? -12.742 -23 -11.555 1 98.69 72 PHE A C 1
ATOM 558 O O . PHE A 1 72 ? -13.648 -23.719 -11.992 1 98.69 72 PHE A O 1
ATOM 565 N N . PHE A 1 73 ? -12.453 -22.938 -10.281 1 98.44 73 PHE A N 1
ATOM 566 C CA . PHE A 1 73 ? -13.211 -23.703 -9.305 1 98.44 73 PHE A CA 1
ATOM 567 C C . PHE A 1 73 ? -14.664 -23.266 -9.266 1 98.44 73 PHE A C 1
ATOM 569 O O . PHE A 1 73 ? -14.953 -22.078 -9.141 1 98.44 73 PHE A O 1
ATOM 576 N N . LYS A 1 74 ? -15.523 -24.094 -9.398 1 97 74 LYS A N 1
ATOM 577 C CA . LYS A 1 74 ? -16.969 -24.031 -9.164 1 97 74 LYS A CA 1
ATOM 578 C C . LYS A 1 74 ? -17.516 -25.391 -8.773 1 97 74 LYS A C 1
ATOM 580 O O . LYS A 1 74 ? -16.766 -26.344 -8.555 1 97 74 LYS A O 1
ATOM 585 N N . SER A 1 75 ? -18.766 -25.453 -8.594 1 96.75 75 SER A N 1
ATOM 586 C CA . SER A 1 75 ? -19.359 -26.766 -8.367 1 96.75 75 SER A CA 1
ATOM 587 C C . SER A 1 75 ? -19.344 -27.609 -9.633 1 96.75 75 SER A C 1
ATOM 589 O O . SER A 1 75 ? -19.797 -27.156 -10.695 1 96.75 75 SER A O 1
ATOM 591 N N . TYR A 1 76 ? -18.766 -28.75 -9.539 1 97.56 76 TYR A N 1
ATOM 592 C CA . TYR A 1 76 ? -18.688 -29.688 -10.656 1 97.56 76 TYR A CA 1
ATOM 593 C C . TYR A 1 76 ? -19.312 -31.031 -10.289 1 97.56 76 TYR A C 1
ATOM 595 O O . TYR A 1 76 ? -19.234 -31.469 -9.133 1 97.56 76 TYR A O 1
ATOM 603 N N . SER A 1 77 ? -19.891 -31.688 -11.289 1 98.06 77 SER A N 1
ATOM 604 C CA . SER A 1 77 ? -20.266 -33.094 -11.125 1 98.06 77 SER A CA 1
ATOM 605 C C . SER A 1 77 ? -19.047 -34 -11.297 1 98.06 77 SER A C 1
ATOM 607 O O . SER A 1 77 ? -18.031 -33.594 -11.875 1 98.06 77 SER A O 1
ATOM 609 N N . ARG A 1 78 ? -19.188 -35.219 -10.766 1 98.12 78 ARG A N 1
ATOM 610 C CA . ARG A 1 78 ? -18.125 -36.188 -10.922 1 98.12 78 ARG A CA 1
ATOM 611 C C . ARG A 1 78 ? -17.828 -36.438 -12.398 1 98.12 78 ARG A C 1
ATOM 613 O O . ARG A 1 78 ? -16.656 -36.562 -12.797 1 98.12 78 ARG A O 1
ATOM 620 N N . ASP A 1 79 ? -18.875 -36.5 -13.211 1 98.44 79 ASP A N 1
ATOM 621 C CA . ASP A 1 79 ? -18.719 -36.781 -14.633 1 98.44 79 ASP A CA 1
ATOM 622 C C . ASP A 1 79 ? -17.938 -35.656 -15.336 1 98.44 79 ASP A C 1
ATOM 624 O O . ASP A 1 79 ? -17.109 -35.938 -16.203 1 98.44 79 ASP A O 1
ATOM 628 N N . GLU A 1 80 ? -18.25 -34.438 -15.008 1 98.44 80 GLU A N 1
ATOM 629 C CA . GLU A 1 80 ? -17.531 -33.312 -15.578 1 98.44 80 GLU A CA 1
ATOM 630 C C . GLU A 1 80 ? -16.031 -33.375 -15.258 1 98.44 80 GLU A C 1
ATOM 632 O O . GLU A 1 80 ? -15.195 -33.188 -16.141 1 98.44 80 GLU A O 1
ATOM 637 N N . LEU A 1 81 ? -15.695 -33.688 -14.023 1 98.56 81 LEU A N 1
ATOM 638 C CA . LEU A 1 81 ? -14.305 -33.719 -13.594 1 98.56 81 LEU A CA 1
ATOM 639 C C . LEU A 1 81 ? -13.578 -34.938 -14.141 1 98.56 81 LEU A C 1
ATOM 641 O O . LEU A 1 81 ? -12.391 -34.875 -14.453 1 98.56 81 LEU A O 1
ATOM 645 N N . LEU A 1 82 ? -14.312 -36.031 -14.203 1 98.44 82 LEU A N 1
ATOM 646 C CA . LEU A 1 82 ? -13.727 -37.219 -14.805 1 98.44 82 LEU A CA 1
ATOM 647 C C . LEU A 1 82 ? -13.32 -36.969 -16.25 1 98.44 82 LEU A C 1
ATOM 649 O O . LEU A 1 82 ? -12.258 -37.406 -16.703 1 98.44 82 LEU A O 1
ATOM 653 N N . ALA A 1 83 ? -14.172 -36.25 -16.969 1 98.44 83 ALA A N 1
ATOM 654 C CA . ALA A 1 83 ? -13.898 -35.906 -18.359 1 98.44 83 ALA A CA 1
ATOM 655 C C . ALA A 1 83 ? -12.727 -34.938 -18.469 1 98.44 83 ALA A C 1
ATOM 657 O O . ALA A 1 83 ? -11.938 -35 -19.406 1 98.44 83 ALA A O 1
ATOM 658 N N . ALA A 1 84 ? -12.609 -34.062 -17.516 1 98.56 84 ALA A N 1
ATOM 659 C CA . ALA A 1 84 ? -11.609 -33 -17.562 1 98.56 84 ALA A CA 1
ATOM 660 C C . ALA A 1 84 ? -10.258 -33.5 -17.062 1 98.56 84 ALA A C 1
ATOM 662 O O . ALA A 1 84 ? -9.211 -32.938 -17.406 1 98.56 84 ALA A O 1
ATOM 663 N N . ARG A 1 85 ? -10.242 -34.5 -16.281 1 98.25 85 ARG A N 1
ATOM 664 C CA . ARG A 1 85 ? -9.102 -34.969 -15.5 1 98.25 85 ARG A CA 1
ATOM 665 C C . ARG A 1 85 ? -7.863 -35.125 -16.375 1 98.25 85 ARG A C 1
ATOM 667 O O . ARG A 1 85 ? -6.781 -34.656 -16.016 1 98.25 85 ARG A O 1
ATOM 674 N N . PRO A 1 86 ? -7.965 -35.688 -17.594 1 98 86 PRO A N 1
ATOM 675 C CA . PRO A 1 86 ? -6.762 -35.875 -18.391 1 98 86 PRO A CA 1
ATOM 676 C C . PRO A 1 86 ? -6.215 -34.594 -18.984 1 98 86 PRO A C 1
ATOM 678 O O . PRO A 1 86 ? -5.105 -34.562 -19.516 1 98 86 PRO A O 1
ATOM 681 N N . HIS A 1 87 ? -7.004 -33.469 -18.844 1 98.44 87 HIS A N 1
ATOM 682 C CA . HIS A 1 87 ? -6.656 -32.281 -19.578 1 98.44 87 HIS A CA 1
ATOM 683 C C . HIS A 1 87 ? -6.285 -31.141 -18.609 1 98.44 87 HIS A C 1
ATOM 685 O O . HIS A 1 87 ? -5.91 -30.047 -19.047 1 98.44 87 HIS A O 1
ATOM 691 N N . ILE A 1 88 ? -6.398 -31.406 -17.328 1 98.81 88 ILE A N 1
ATOM 692 C CA . ILE A 1 88 ? -6.125 -30.344 -16.359 1 98.81 88 ILE A CA 1
ATOM 693 C C . ILE A 1 88 ? -5.164 -30.859 -15.289 1 98.81 88 ILE A C 1
ATOM 695 O O . ILE A 1 88 ? -5.152 -32.062 -14.977 1 98.81 88 ILE A O 1
ATOM 699 N N . ILE A 1 89 ? -4.402 -29.891 -14.727 1 98.62 89 ILE A N 1
ATOM 700 C CA . ILE A 1 89 ? -3.473 -30.219 -13.656 1 98.62 89 ILE A CA 1
ATOM 701 C C . ILE A 1 89 ? -4.145 -29.984 -12.305 1 98.62 89 ILE A C 1
ATOM 703 O O . ILE A 1 89 ? -3.672 -30.484 -11.281 1 98.62 89 ILE A O 1
ATOM 707 N N . GLY A 1 90 ? -5.277 -29.234 -12.273 1 98.81 90 GLY A N 1
ATOM 708 C CA . GLY A 1 90 ? -5.977 -28.906 -11.039 1 98.81 90 GLY A CA 1
ATOM 709 C C . GLY A 1 90 ? -7.117 -27.938 -11.234 1 98.81 90 GLY A C 1
ATOM 710 O O . GLY A 1 90 ? -7.402 -27.516 -12.359 1 98.81 90 GLY A O 1
ATOM 711 N N . LEU A 1 91 ? -7.863 -27.656 -10.164 1 98.81 91 LEU A N 1
ATOM 712 C CA . LEU A 1 91 ? -8.852 -26.578 -10.086 1 98.81 91 LEU A CA 1
ATOM 713 C C . LEU A 1 91 ? -8.32 -25.406 -9.281 1 98.81 91 LEU A C 1
ATOM 715 O O . LEU A 1 91 ? -7.723 -25.594 -8.211 1 98.81 91 LEU A O 1
ATOM 719 N N . LYS A 1 92 ? -8.477 -24.234 -9.867 1 98.81 92 LYS A N 1
ATOM 720 C CA . LYS A 1 92 ? -8.055 -23.016 -9.164 1 98.81 92 LYS A CA 1
ATOM 721 C C . LYS A 1 92 ? -9.234 -22.328 -8.508 1 98.81 92 LYS A C 1
ATOM 723 O O . LYS A 1 92 ? -10.211 -21.969 -9.172 1 98.81 92 LYS A O 1
ATOM 728 N N . LEU A 1 93 ? -9.109 -22.188 -7.227 1 98.38 93 LEU A N 1
ATOM 729 C CA . LEU A 1 93 ? -10.148 -21.516 -6.449 1 98.38 93 LEU A CA 1
ATOM 730 C C . LEU A 1 93 ? -9.758 -20.094 -6.117 1 98.38 93 LEU A C 1
ATOM 732 O O . LEU A 1 93 ? -8.664 -19.844 -5.609 1 98.38 93 LEU A O 1
ATOM 736 N N . TYR A 1 94 ? -10.648 -19.188 -6.496 1 96.81 94 TYR A N 1
ATOM 737 C CA . TYR A 1 94 ? -10.57 -17.797 -6.074 1 96.81 94 TYR A CA 1
ATOM 738 C C . TYR A 1 94 ? -11.727 -17.453 -5.141 1 96.81 94 TYR A C 1
ATOM 740 O O . TYR A 1 94 ? -12.898 -17.625 -5.496 1 96.81 94 TYR A O 1
ATOM 748 N N . PRO A 1 95 ? -11.414 -16.969 -3.951 1 94.44 95 PRO A N 1
ATOM 749 C CA . PRO A 1 95 ? -12.516 -16.312 -3.244 1 94.44 95 PRO A CA 1
ATOM 750 C C . PRO A 1 95 ? -13.094 -15.125 -4.016 1 94.44 95 PRO A C 1
ATOM 752 O O . PRO A 1 95 ? -12.344 -14.375 -4.645 1 94.44 95 PRO A O 1
ATOM 755 N N . ALA A 1 96 ? -14.367 -14.938 -3.92 1 92.25 96 ALA A N 1
ATOM 756 C CA . ALA A 1 96 ? -15.078 -13.969 -4.758 1 92.25 96 ALA A CA 1
ATOM 757 C C . ALA A 1 96 ? -14.547 -12.562 -4.531 1 92.25 96 ALA A C 1
ATOM 759 O O . ALA A 1 96 ? -14.492 -12.086 -3.393 1 92.25 96 ALA A O 1
ATOM 760 N N . GLY A 1 97 ? -14.117 -11.961 -5.641 1 88.62 97 GLY A N 1
ATOM 761 C CA . GLY A 1 97 ? -13.797 -10.547 -5.633 1 88.62 97 GLY A CA 1
ATOM 762 C C . GLY A 1 97 ? -12.43 -10.25 -5.047 1 88.62 97 GLY A C 1
ATOM 763 O O . GLY A 1 97 ? -12.07 -9.086 -4.848 1 88.62 97 GLY A O 1
ATOM 764 N N . MET A 1 98 ? -11.578 -11.18 -4.824 1 89.12 98 MET A N 1
ATOM 765 C CA . MET A 1 98 ? -10.32 -10.969 -4.113 1 89.12 98 MET A CA 1
ATOM 766 C C . MET A 1 98 ? -9.227 -10.516 -5.07 1 89.12 98 MET A C 1
ATOM 768 O O . MET A 1 98 ? -8.258 -9.875 -4.656 1 89.12 98 MET A O 1
ATOM 772 N N . THR A 1 99 ? -9.32 -10.844 -6.316 1 89.88 99 THR A N 1
ATOM 773 C CA . THR A 1 99 ? -8.281 -10.492 -7.281 1 89.88 99 THR A CA 1
ATOM 774 C C . THR A 1 99 ? -8.891 -10.289 -8.672 1 89.88 99 THR A C 1
ATOM 776 O O . THR A 1 99 ? -10.109 -10.305 -8.828 1 89.88 99 THR A O 1
ATOM 779 N N . THR A 1 100 ? -8.016 -9.953 -9.641 1 88 100 THR A N 1
ATOM 780 C CA . THR A 1 100 ? -8.438 -9.68 -11.016 1 88 100 THR A CA 1
ATOM 781 C C . THR A 1 100 ? -9.273 -10.828 -11.562 1 88 100 THR A C 1
ATOM 783 O O . THR A 1 100 ? -8.883 -11.992 -11.453 1 88 100 THR A O 1
ATOM 786 N N . ASN A 1 101 ? -10.461 -10.562 -11.992 1 89.56 101 ASN A N 1
ATOM 787 C CA . ASN A 1 101 ? -11.352 -11.477 -12.688 1 89.56 101 ASN A CA 1
ATOM 788 C C . ASN A 1 101 ? -11.82 -12.602 -11.766 1 89.56 101 ASN A C 1
ATOM 790 O O . ASN A 1 101 ? -11.984 -13.742 -12.211 1 89.56 101 ASN A O 1
ATOM 794 N N . SER A 1 102 ? -11.992 -12.344 -10.484 1 90.69 102 SER A N 1
ATOM 795 C CA . SER A 1 102 ? -12.375 -13.391 -9.547 1 90.69 102 SER A CA 1
ATOM 796 C C . SER A 1 102 ? -13.805 -13.203 -9.07 1 90.69 102 SER A C 1
ATOM 798 O O . SER A 1 102 ? -14.219 -13.82 -8.086 1 90.69 102 SER A O 1
ATOM 800 N N . GLU A 1 103 ? -14.586 -12.352 -9.711 1 89.75 103 GLU A N 1
ATOM 801 C CA . GLU A 1 103 ? -15.945 -12.047 -9.281 1 89.75 103 GLU A CA 1
ATOM 802 C C . GLU A 1 103 ? -16.812 -13.305 -9.219 1 89.75 103 GLU A C 1
ATOM 804 O O . GLU A 1 103 ? -17.688 -13.414 -8.367 1 89.75 103 GLU A O 1
ATOM 809 N N . ALA A 1 104 ? -16.5 -14.258 -10.039 1 85.38 104 ALA A N 1
ATOM 810 C CA . ALA A 1 104 ? -17.266 -15.5 -10.117 1 85.38 104 ALA A CA 1
ATOM 811 C C . ALA A 1 104 ? -16.766 -16.516 -9.094 1 85.38 104 ALA A C 1
ATOM 813 O O . ALA A 1 104 ? -17.219 -17.672 -9.086 1 85.38 104 ALA A O 1
ATOM 814 N N . GLY A 1 105 ? -15.867 -16.094 -8.273 1 90.56 105 GLY A N 1
ATOM 815 C CA . GLY A 1 105 ? -15.289 -17 -7.297 1 90.56 105 GLY A CA 1
ATOM 816 C C . GLY A 1 105 ? -16.25 -17.391 -6.191 1 90.56 105 GLY A C 1
ATOM 817 O O . GLY A 1 105 ? -17.422 -16.984 -6.211 1 90.56 105 GLY A O 1
ATOM 818 N N . LEU A 1 106 ? -15.797 -18.203 -5.309 1 89.94 106 LEU A N 1
ATOM 819 C CA . LEU A 1 106 ? -16.609 -18.734 -4.223 1 89.94 106 LEU A CA 1
ATOM 820 C C . LEU A 1 106 ? -16.812 -17.688 -3.131 1 89.94 106 LEU A C 1
ATOM 822 O O . LEU A 1 106 ? -15.836 -17.172 -2.584 1 89.94 106 LEU A O 1
ATOM 826 N N . ALA A 1 107 ? -17.984 -17.438 -2.785 1 86.38 107 ALA A N 1
ATOM 827 C CA . ALA A 1 107 ? -18.297 -16.484 -1.723 1 86.38 107 ALA A CA 1
ATOM 828 C C . ALA A 1 107 ? -18.344 -17.172 -0.364 1 86.38 107 ALA A C 1
ATOM 830 O O . ALA A 1 107 ? -17.891 -16.625 0.639 1 86.38 107 ALA A O 1
ATOM 831 N N . ASP A 1 108 ? -18.875 -18.406 -0.441 1 89.88 108 ASP A N 1
ATOM 832 C CA . ASP A 1 108 ? -18.984 -19.219 0.762 1 89.88 108 ASP A CA 1
ATOM 833 C C . ASP A 1 108 ? -18.156 -20.5 0.624 1 89.88 108 ASP A C 1
ATOM 835 O O . ASP A 1 108 ? -18.531 -21.406 -0.124 1 89.88 108 ASP A O 1
ATOM 839 N N . MET A 1 109 ? -17.125 -20.578 1.433 1 90.38 109 MET A N 1
ATOM 840 C CA . MET A 1 109 ? -16.172 -21.672 1.318 1 90.38 109 MET A CA 1
ATOM 841 C C . MET A 1 109 ? -16.812 -23 1.703 1 90.38 109 MET A C 1
ATOM 843 O O . MET A 1 109 ? -16.312 -24.078 1.327 1 90.38 109 MET A O 1
ATOM 847 N N . ARG A 1 110 ? -17.938 -23.062 2.439 1 88.75 110 ARG A N 1
ATOM 848 C CA . ARG A 1 110 ? -18.625 -24.281 2.842 1 88.75 110 ARG A CA 1
ATOM 849 C C . ARG A 1 110 ? -19.203 -25.016 1.633 1 88.75 110 ARG A C 1
ATOM 851 O O . ARG A 1 110 ? -19.406 -26.234 1.676 1 88.75 110 ARG A O 1
ATOM 858 N N . GLN A 1 111 ? -19.312 -24.328 0.531 1 91.38 111 GLN A N 1
ATOM 859 C CA . GLN A 1 111 ? -19.922 -24.891 -0.678 1 91.38 111 GLN A CA 1
ATOM 860 C C . GLN A 1 111 ? -18.891 -25.688 -1.478 1 91.38 111 GLN A C 1
ATOM 862 O O . GLN A 1 111 ? -19.25 -26.391 -2.434 1 91.38 111 GLN A O 1
ATOM 867 N N . ALA A 1 112 ? -17.734 -25.672 -1.005 1 96.25 112 ALA A N 1
ATOM 868 C CA . ALA A 1 112 ? -16.656 -26.281 -1.78 1 96.25 112 ALA A CA 1
ATOM 869 C C . ALA A 1 112 ? -16.531 -27.766 -1.485 1 96.25 112 ALA A C 1
ATOM 871 O O . ALA A 1 112 ? -15.945 -28.516 -2.266 1 96.25 112 ALA A O 1
ATOM 872 N N . HIS A 1 113 ? -17.125 -28.297 -0.438 1 96.81 113 HIS A N 1
ATOM 873 C CA . HIS A 1 113 ? -16.828 -29.609 0.119 1 96.81 113 HIS A CA 1
ATOM 874 C C . HIS A 1 113 ? -17.156 -30.719 -0.874 1 96.81 113 HIS A C 1
ATOM 876 O O . HIS A 1 113 ? -16.375 -31.656 -1.048 1 96.81 113 HIS A O 1
ATOM 882 N N . ALA A 1 114 ? -18.281 -30.594 -1.476 1 97.44 114 ALA A N 1
ATOM 883 C CA . ALA A 1 114 ? -18.688 -31.656 -2.4 1 97.44 114 ALA A CA 1
ATOM 884 C C . ALA A 1 114 ? -17.703 -31.781 -3.555 1 97.44 114 ALA A C 1
ATOM 886 O O . ALA A 1 114 ? -17.328 -32.906 -3.922 1 97.44 114 ALA A O 1
ATOM 887 N N . THR A 1 115 ? -17.344 -30.672 -4.117 1 98.31 115 THR A N 1
ATOM 888 C CA . THR A 1 115 ? -16.391 -30.688 -5.219 1 98.31 115 THR A CA 1
ATOM 889 C C . THR A 1 115 ? -15.016 -31.141 -4.742 1 98.31 115 THR A C 1
ATOM 891 O O . THR A 1 115 ? -14.336 -31.906 -5.438 1 98.31 115 THR A O 1
ATOM 894 N N . LEU A 1 116 ? -14.609 -30.766 -3.553 1 98.69 116 LEU A N 1
ATOM 895 C CA . LEU A 1 116 ? -13.328 -31.172 -2.99 1 98.69 116 LEU A CA 1
ATOM 896 C C . LEU A 1 116 ? -13.273 -32.688 -2.832 1 98.69 116 LEU A C 1
ATOM 898 O O . LEU A 1 116 ? -12.227 -33.312 -3.072 1 98.69 116 LEU A O 1
ATOM 902 N N . ALA A 1 117 ? -14.336 -33.219 -2.422 1 98.56 117 ALA A N 1
ATOM 903 C CA . ALA A 1 117 ? -14.391 -34.688 -2.25 1 98.56 117 ALA A CA 1
ATOM 904 C C . ALA A 1 117 ? -14.164 -35.406 -3.578 1 98.56 117 ALA A C 1
ATOM 906 O O . ALA A 1 117 ? -13.445 -36.406 -3.635 1 98.56 117 ALA A O 1
ATOM 907 N N . ILE A 1 118 ? -14.82 -34.906 -4.598 1 98.75 118 ILE A N 1
ATOM 908 C CA . ILE A 1 118 ? -14.656 -35.5 -5.922 1 98.75 118 ILE A CA 1
ATOM 909 C C . ILE A 1 118 ? -13.211 -35.344 -6.383 1 98.75 118 ILE A C 1
ATOM 911 O O . ILE A 1 118 ? -12.625 -36.281 -6.945 1 98.75 118 ILE A O 1
ATOM 915 N N . MET A 1 119 ? -12.648 -34.188 -6.152 1 98.81 119 MET A N 1
ATOM 916 C CA . MET A 1 119 ? -11.266 -33.906 -6.523 1 98.81 119 MET A CA 1
ATOM 917 C C . MET A 1 119 ? -10.312 -34.875 -5.836 1 98.81 119 MET A C 1
ATOM 919 O O . MET A 1 119 ? -9.391 -35.406 -6.469 1 98.81 119 MET A O 1
ATOM 923 N N . GLU A 1 120 ? -10.547 -35.031 -4.547 1 98.75 120 GLU A N 1
ATOM 924 C CA . GLU A 1 120 ? -9.719 -36 -3.816 1 98.75 120 GLU A CA 1
ATOM 925 C C . GLU A 1 120 ? -9.812 -37.406 -4.422 1 98.75 120 GLU A C 1
ATOM 927 O O . GLU A 1 120 ? -8.797 -38.062 -4.625 1 98.75 120 GLU A O 1
ATOM 932 N N . GLU A 1 121 ? -11.008 -37.812 -4.707 1 98.44 121 GLU A N 1
ATOM 933 C CA . GLU A 1 121 ? -11.258 -39.125 -5.293 1 98.44 121 GLU A CA 1
ATOM 934 C C . GLU A 1 121 ? -10.516 -39.281 -6.613 1 98.44 121 GLU A C 1
ATOM 936 O O . GLU A 1 121 ? -9.945 -40.344 -6.887 1 98.44 121 GLU A O 1
ATOM 941 N N . LEU A 1 122 ? -10.508 -38.281 -7.379 1 98.5 122 LEU A N 1
ATOM 942 C CA . LEU A 1 122 ? -9.977 -38.344 -8.734 1 98.5 122 LEU A CA 1
ATOM 943 C C . LEU A 1 122 ? -8.531 -37.875 -8.781 1 98.5 122 LEU A C 1
ATOM 945 O O . LEU A 1 122 ? -7.938 -37.781 -9.859 1 98.5 122 LEU A O 1
ATOM 949 N N . ASP A 1 123 ? -7.992 -37.5 -7.645 1 98.25 123 ASP A N 1
ATOM 950 C CA . ASP A 1 123 ? -6.613 -37.031 -7.523 1 98.25 123 ASP A CA 1
ATOM 951 C C . ASP A 1 123 ? -6.387 -35.781 -8.344 1 98.25 123 ASP A C 1
ATOM 953 O O . ASP A 1 123 ? -5.434 -35.688 -9.125 1 98.25 123 ASP A O 1
ATOM 957 N N . ILE A 1 124 ? -7.336 -34.906 -8.289 1 98.75 124 ILE A N 1
ATOM 958 C CA . ILE A 1 124 ? -7.215 -33.594 -8.906 1 98.75 124 ILE A CA 1
ATOM 959 C C . ILE A 1 124 ? -6.797 -32.562 -7.859 1 98.75 124 ILE A C 1
ATOM 961 O O . ILE A 1 124 ? -7.535 -32.281 -6.906 1 98.75 124 ILE A O 1
ATOM 965 N N . PRO A 1 125 ? -5.648 -31.922 -8.023 1 98.88 125 PRO A N 1
ATOM 966 C CA . PRO A 1 125 ? -5.16 -30.969 -7.039 1 98.88 125 PRO A CA 1
ATOM 967 C C . PRO A 1 125 ? -6.039 -29.719 -6.953 1 98.88 125 PRO A C 1
ATOM 969 O O . PRO A 1 125 ? -6.633 -29.297 -7.953 1 98.88 125 PRO A O 1
ATOM 972 N N . LEU A 1 126 ? -6.129 -29.141 -5.738 1 98.88 126 LEU A N 1
ATOM 973 C CA . LEU A 1 126 ? -6.746 -27.844 -5.48 1 98.88 126 LEU A CA 1
ATOM 974 C C . LEU A 1 126 ? -5.691 -26.75 -5.391 1 98.88 126 LEU A C 1
ATOM 976 O O . LEU A 1 126 ? -4.762 -26.844 -4.586 1 98.88 126 LEU A O 1
ATOM 980 N N . LEU A 1 127 ? -5.75 -25.797 -6.281 1 98.88 127 LEU A N 1
ATOM 981 C CA . LEU A 1 127 ? -4.922 -24.594 -6.242 1 98.88 127 LEU A CA 1
ATOM 982 C C . LEU A 1 127 ? -5.703 -23.406 -5.68 1 98.88 127 LEU A C 1
ATOM 984 O O . LEU A 1 127 ? -6.816 -23.125 -6.129 1 98.88 127 LEU A O 1
ATOM 988 N N . ILE A 1 128 ? -5.121 -22.688 -4.691 1 98.44 128 ILE A N 1
ATOM 989 C CA . ILE A 1 128 ? -5.961 -21.719 -3.996 1 98.44 128 ILE A CA 1
ATOM 990 C C . ILE A 1 128 ? -5.277 -20.359 -3.984 1 98.44 128 ILE A C 1
ATOM 992 O O . ILE A 1 128 ? -4.113 -20.25 -3.592 1 98.44 128 ILE A O 1
ATOM 996 N N . HIS A 1 129 ? -5.949 -19.344 -4.551 1 98.06 129 HIS A N 1
ATOM 997 C CA . HIS A 1 129 ? -5.656 -17.969 -4.125 1 98.06 129 HIS A CA 1
ATOM 998 C C . HIS A 1 129 ? -6.148 -17.719 -2.703 1 98.06 129 HIS A C 1
ATOM 1000 O O . HIS A 1 129 ? -7.328 -17.422 -2.492 1 98.06 129 HIS A O 1
ATOM 1006 N N . GLY A 1 130 ? -5.297 -17.766 -1.691 1 96.06 130 GLY A N 1
ATOM 1007 C CA . GLY A 1 130 ? -5.668 -17.906 -0.294 1 96.06 130 GLY A CA 1
ATOM 1008 C C . GLY A 1 130 ? -5.801 -16.594 0.437 1 96.06 130 GLY A C 1
ATOM 1009 O O . GLY A 1 130 ? -5.16 -16.375 1.468 1 96.06 130 GLY A O 1
ATOM 1010 N N . GLU A 1 131 ? -6.668 -15.734 -0.043 1 95.19 131 GLU A N 1
ATOM 1011 C CA . GLU A 1 131 ? -6.961 -14.492 0.662 1 95.19 131 GLU A CA 1
ATOM 1012 C C . GLU A 1 131 ? -8.438 -14.398 1.029 1 95.19 131 GLU A C 1
ATOM 1014 O O . GLU A 1 131 ? -9.305 -14.727 0.219 1 95.19 131 GLU A O 1
ATOM 1019 N N . GLY A 1 132 ? -8.695 -14.062 2.266 1 92.19 132 GLY A N 1
ATOM 1020 C CA . GLY A 1 132 ? -10.047 -13.797 2.725 1 92.19 132 GLY A CA 1
ATOM 1021 C C . GLY A 1 132 ? -10.359 -12.312 2.826 1 92.19 132 GLY A C 1
ATOM 1022 O O . GLY A 1 132 ? -9.609 -11.477 2.314 1 92.19 132 GLY A O 1
ATOM 1023 N N . CYS A 1 133 ? -11.531 -12.039 3.336 1 88.06 133 CYS A N 1
ATOM 1024 C CA . CYS A 1 133 ? -11.938 -10.656 3.559 1 88.06 133 CYS A CA 1
ATOM 1025 C C . CYS A 1 133 ? -11.164 -10.047 4.719 1 88.06 133 CYS A C 1
ATOM 1027 O O . CYS A 1 133 ? -10.492 -10.758 5.469 1 88.06 133 CYS A O 1
ATOM 1029 N N . GLY A 1 134 ? -11.156 -8.758 4.781 1 91.5 134 GLY A N 1
ATOM 1030 C CA . GLY A 1 134 ? -10.516 -8.07 5.895 1 91.5 134 GLY A CA 1
ATOM 1031 C C . GLY A 1 134 ? -9.398 -7.145 5.465 1 91.5 134 GLY A C 1
ATOM 1032 O O . GLY A 1 134 ? -9.359 -6.703 4.316 1 91.5 134 GLY A O 1
ATOM 1033 N N . PHE A 1 135 ? -8.453 -6.875 6.496 1 97.19 135 PHE A N 1
ATOM 1034 C CA . PHE A 1 135 ? -7.375 -5.918 6.27 1 97.19 135 PHE A CA 1
ATOM 1035 C C . PHE A 1 135 ? -6.34 -6.484 5.305 1 97.19 135 PHE A C 1
ATOM 1037 O O . PHE A 1 135 ? -5.938 -7.641 5.43 1 97.19 135 PHE A O 1
ATOM 1044 N N . VAL A 1 136 ? -5.953 -5.711 4.379 1 97.38 136 VAL A N 1
ATOM 1045 C CA . VAL A 1 136 ? -5.203 -6.121 3.195 1 97.38 136 VAL A CA 1
ATOM 1046 C C . VAL A 1 136 ? -3.965 -6.906 3.615 1 97.38 136 VAL A C 1
ATOM 1048 O O . VAL A 1 136 ? -3.584 -7.875 2.953 1 97.38 136 VAL A O 1
ATOM 1051 N N . MET A 1 137 ? -3.314 -6.539 4.719 1 97.31 137 MET A N 1
ATOM 1052 C CA . MET A 1 137 ? -2.084 -7.188 5.164 1 97.31 137 MET A CA 1
ATOM 1053 C C . MET A 1 137 ? -2.385 -8.516 5.848 1 97.31 137 MET A C 1
ATOM 1055 O O . MET A 1 137 ? -1.479 -9.328 6.066 1 97.31 137 MET A O 1
ATOM 1059 N N . ASP A 1 138 ? -3.65 -8.805 6.156 1 97.06 138 ASP A N 1
ATOM 1060 C CA . ASP A 1 138 ? -4.008 -9.961 6.977 1 97.06 138 ASP A CA 1
ATOM 1061 C C . ASP A 1 138 ? -4.824 -10.969 6.172 1 97.06 138 ASP A C 1
ATOM 1063 O O . ASP A 1 138 ? -5.18 -12.031 6.684 1 97.06 138 ASP A O 1
ATOM 1067 N N . ARG A 1 139 ? -5.098 -10.695 4.973 1 97.25 139 ARG A N 1
ATOM 1068 C CA . ARG A 1 139 ? -6.082 -11.453 4.211 1 97.25 139 ARG A CA 1
ATOM 1069 C C . ARG A 1 139 ? -5.652 -12.906 4.051 1 97.25 139 ARG A C 1
ATOM 1071 O O . ARG A 1 139 ? -6.488 -13.812 4.062 1 97.25 139 ARG A O 1
ATOM 1078 N N . GLU A 1 140 ? -4.363 -13.117 3.824 1 97.19 140 GLU A 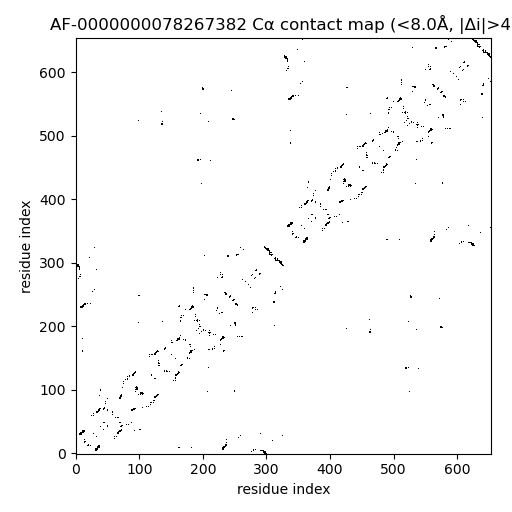N 1
ATOM 1079 C CA . GLU A 1 140 ? -3.885 -14.492 3.725 1 97.19 140 GLU A CA 1
ATOM 1080 C C . GLU A 1 140 ? -4.02 -15.219 5.059 1 97.19 140 GLU A C 1
ATOM 1082 O O . GLU A 1 140 ? -4.543 -16.328 5.113 1 97.19 140 GLU A O 1
ATOM 1087 N N . ALA A 1 141 ? -3.586 -14.57 6.125 1 95.38 141 ALA A N 1
ATOM 1088 C CA . ALA A 1 141 ? -3.635 -15.18 7.453 1 95.38 141 ALA A CA 1
ATOM 1089 C C . ALA A 1 141 ? -5.066 -15.555 7.832 1 95.38 141 ALA A C 1
ATOM 1091 O O . ALA A 1 141 ? -5.301 -16.594 8.453 1 95.38 141 ALA A O 1
ATOM 1092 N N . VAL A 1 142 ? -5.984 -14.734 7.492 1 94.88 142 VAL A N 1
ATOM 1093 C CA . VAL A 1 142 ? -7.383 -14.93 7.855 1 94.88 142 VAL A CA 1
ATOM 1094 C C . VAL A 1 142 ? -7.945 -16.125 7.098 1 94.88 142 VAL A C 1
ATOM 1096 O O . VAL A 1 142 ? -8.891 -16.781 7.555 1 94.88 142 VAL A O 1
ATOM 1099 N N . PHE A 1 143 ? -7.344 -16.453 5.98 1 97.19 143 PHE A N 1
ATOM 1100 C CA . PHE A 1 143 ? -7.844 -17.516 5.125 1 97.19 143 PHE A CA 1
ATOM 1101 C C . PHE A 1 143 ? -7.211 -18.859 5.504 1 97.19 143 PHE A C 1
ATOM 1103 O O . PHE A 1 143 ? -7.734 -19.922 5.156 1 97.19 143 PHE A O 1
ATOM 1110 N N . LEU A 1 144 ? -6.121 -18.875 6.262 1 97.88 144 LEU A N 1
ATOM 1111 C CA . LEU A 1 144 ? -5.328 -20.078 6.527 1 97.88 144 LEU A CA 1
ATOM 1112 C C . LEU A 1 144 ? -6.145 -21.109 7.305 1 97.88 144 LEU A C 1
ATOM 1114 O O . LEU A 1 144 ? -6.008 -22.312 7.078 1 97.88 144 LEU A O 1
ATOM 1118 N N . PRO A 1 145 ? -7.051 -20.703 8.234 1 97.31 145 PRO A N 1
ATOM 1119 C CA . PRO A 1 145 ? -7.863 -21.703 8.922 1 97.31 145 PRO A CA 1
ATOM 1120 C C . PRO A 1 145 ? -8.727 -22.531 7.973 1 97.31 145 PRO A C 1
ATOM 1122 O O . PRO A 1 145 ? -8.953 -23.719 8.203 1 97.31 145 PRO A O 1
ATOM 1125 N N . VAL A 1 146 ? -9.234 -21.906 6.93 1 97.44 146 VAL A N 1
ATOM 1126 C CA . VAL A 1 146 ? -10.023 -22.609 5.926 1 97.44 146 VAL A CA 1
ATOM 1127 C C . VAL A 1 146 ? -9.164 -23.656 5.223 1 97.44 146 VAL A C 1
ATOM 1129 O O . VAL A 1 146 ? -9.586 -24.812 5.051 1 97.44 146 VAL A O 1
ATOM 1132 N N . VAL A 1 147 ? -7.98 -23.281 4.855 1 98.19 147 VAL A N 1
ATOM 1133 C CA . VAL A 1 147 ? -7.043 -24.188 4.195 1 98.19 147 VAL A CA 1
ATOM 1134 C C . VAL A 1 147 ? -6.719 -25.359 5.121 1 98.19 147 VAL A C 1
ATOM 1136 O O . VAL A 1 147 ? -6.707 -26.516 4.691 1 98.19 147 VAL A O 1
ATOM 1139 N N . ALA A 1 148 ? -6.461 -25 6.375 1 98.44 148 ALA A N 1
ATOM 1140 C CA . ALA A 1 148 ? -6.148 -26.031 7.363 1 98.44 148 ALA A CA 1
ATOM 1141 C C . ALA A 1 148 ? -7.297 -27.031 7.5 1 98.44 148 ALA A C 1
ATOM 1143 O O . ALA A 1 148 ? -7.074 -28.234 7.59 1 98.44 148 ALA A O 1
ATOM 1144 N N . GLU A 1 149 ? -8.453 -26.516 7.555 1 98.25 149 GLU A N 1
ATOM 1145 C CA . GLU A 1 149 ? -9.625 -27.375 7.66 1 98.25 149 GLU A CA 1
ATOM 1146 C C . GLU A 1 149 ? -9.727 -28.328 6.469 1 98.25 149 GLU A C 1
ATOM 1148 O O . GLU A 1 149 ? -10 -29.516 6.637 1 98.25 149 GLU A O 1
ATOM 1153 N N . TRP A 1 150 ? -9.578 -27.797 5.266 1 98.56 150 TRP A N 1
ATOM 1154 C CA . TRP A 1 150 ? -9.656 -28.625 4.059 1 98.56 150 TRP A CA 1
ATOM 1155 C C . TRP A 1 150 ? -8.539 -29.656 4.035 1 98.56 150 TRP A C 1
ATOM 1157 O O . TRP A 1 150 ? -8.766 -30.812 3.654 1 98.56 150 TRP A O 1
ATOM 1167 N N . ALA A 1 151 ? -7.34 -29.266 4.422 1 98.56 151 ALA A N 1
ATOM 1168 C CA . ALA A 1 151 ? -6.219 -30.188 4.465 1 98.56 151 ALA A CA 1
ATOM 1169 C C . ALA A 1 151 ? -6.504 -31.359 5.414 1 98.56 151 ALA A C 1
ATOM 1171 O O . ALA A 1 151 ? -6.117 -32.5 5.148 1 98.56 151 ALA A O 1
ATOM 1172 N N . ARG A 1 152 ? -7.137 -31.062 6.5 1 98.19 152 ARG A N 1
ATOM 1173 C CA . ARG A 1 152 ? -7.48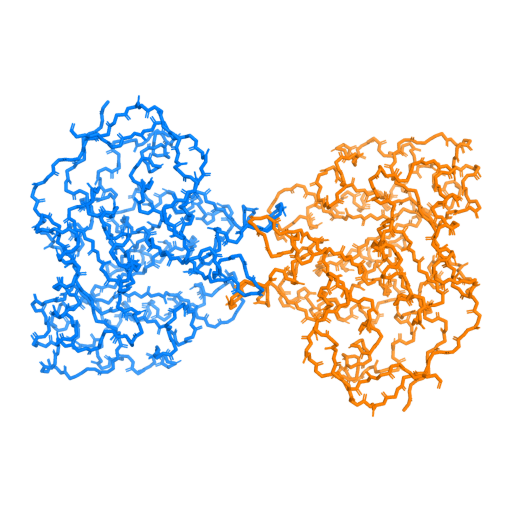 -32.062 7.496 1 98.19 152 ARG A CA 1
ATOM 1174 C C . ARG A 1 152 ? -8.625 -32.938 7.012 1 98.19 152 ARG A C 1
ATOM 1176 O O . ARG A 1 152 ? -8.586 -34.188 7.168 1 98.19 152 ARG A O 1
ATOM 1183 N N . SER A 1 153 ? -9.609 -32.375 6.434 1 98.19 153 SER A N 1
ATOM 1184 C CA . SER A 1 153 ? -10.836 -33.062 6.039 1 98.19 153 SER A CA 1
ATOM 1185 C C . SER A 1 153 ? -10.602 -33.938 4.824 1 98.19 153 SER A C 1
ATOM 1187 O O . SER A 1 153 ? -11.273 -34.969 4.656 1 98.19 153 SER A O 1
ATOM 1189 N N . PHE A 1 154 ? -9.711 -33.531 4 1 98.5 154 PHE A N 1
ATOM 1190 C CA . PHE A 1 154 ? -9.383 -34.25 2.787 1 98.5 154 PHE A CA 1
ATOM 1191 C C . PHE A 1 154 ? -7.895 -34.594 2.744 1 98.5 154 PHE A C 1
ATOM 1193 O O . PHE A 1 154 ? -7.156 -34.031 1.923 1 98.5 154 PHE A O 1
ATOM 1200 N N . PRO A 1 155 ? -7.469 -35.531 3.449 1 98.06 155 PRO A N 1
ATOM 1201 C CA . PRO A 1 155 ? -6.043 -35.781 3.674 1 98.06 155 PRO A CA 1
ATOM 1202 C C . PRO A 1 155 ? -5.332 -36.281 2.426 1 98.06 155 PRO A C 1
ATOM 1204 O O . PRO A 1 155 ? -4.102 -36.25 2.352 1 98.06 155 PRO A O 1
ATOM 1207 N N . ARG A 1 156 ? -6.066 -36.781 1.445 1 98.31 156 ARG A N 1
ATOM 1208 C CA . ARG A 1 156 ? -5.426 -37.281 0.229 1 98.31 156 ARG A CA 1
ATOM 1209 C C . ARG A 1 156 ? -5.488 -36.219 -0.883 1 98.31 156 ARG A C 1
ATOM 1211 O O . ARG A 1 156 ? -4.906 -36.406 -1.952 1 98.31 156 ARG A O 1
ATOM 1218 N N . LEU A 1 157 ? -6.203 -35.188 -0.669 1 98.75 157 LEU A N 1
ATOM 1219 C CA . LEU A 1 157 ? -6.289 -34.094 -1.631 1 98.75 157 LEU A CA 1
ATOM 1220 C C . LEU A 1 157 ? -5.027 -33.219 -1.597 1 98.75 157 LEU A C 1
ATOM 1222 O O . LEU A 1 157 ? -4.664 -32.688 -0.5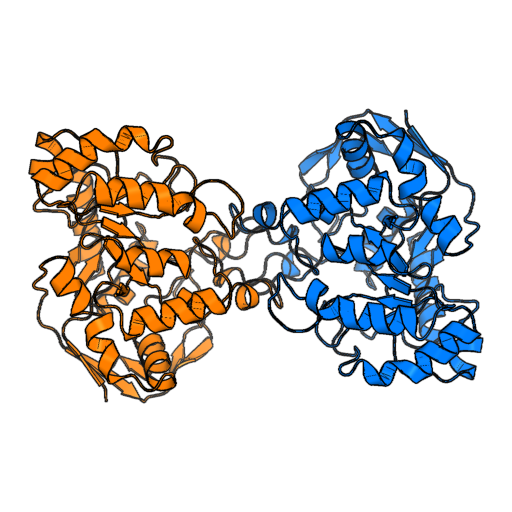47 1 98.75 157 LEU A O 1
ATOM 1226 N N . ARG A 1 158 ? -4.305 -33.125 -2.691 1 98.69 158 ARG A N 1
ATOM 1227 C CA . ARG A 1 158 ? -3.189 -32.188 -2.795 1 98.69 158 ARG A CA 1
ATOM 1228 C C . ARG A 1 158 ? -3.691 -30.75 -2.863 1 98.69 158 ARG A C 1
ATOM 1230 O O . ARG A 1 158 ? -4.492 -30.406 -3.734 1 98.69 158 ARG A O 1
ATOM 1237 N N . ILE A 1 159 ? -3.312 -29.969 -1.946 1 98.81 159 ILE A N 1
ATOM 1238 C CA . ILE A 1 159 ? -3.711 -28.562 -1.869 1 98.81 159 ILE A CA 1
ATOM 1239 C C . ILE A 1 159 ? -2.484 -27.672 -2.035 1 98.81 159 ILE A C 1
ATOM 1241 O O . ILE A 1 159 ? -1.497 -27.828 -1.311 1 98.81 159 ILE A O 1
ATOM 1245 N N . VAL A 1 160 ? -2.533 -26.812 -3.02 1 98.88 160 VAL A N 1
ATOM 1246 C CA . VAL A 1 160 ? -1.433 -25.891 -3.268 1 98.88 160 VAL A CA 1
ATOM 1247 C C . VAL A 1 160 ? -1.858 -24.469 -2.896 1 98.88 160 VAL A C 1
ATOM 1249 O O . VAL A 1 160 ? -2.762 -23.906 -3.516 1 98.88 160 VAL A O 1
ATOM 1252 N N . LEU A 1 161 ? -1.294 -23.938 -1.843 1 98.62 161 LEU A N 1
ATOM 1253 C CA . LEU A 1 161 ? -1.435 -22.516 -1.523 1 98.62 161 LEU A CA 1
ATOM 1254 C C . LEU A 1 161 ? -0.629 -21.656 -2.492 1 98.62 161 LEU A C 1
ATOM 1256 O O . LEU A 1 161 ? 0.593 -21.562 -2.367 1 98.62 161 LEU A O 1
ATOM 1260 N N . GLU A 1 162 ? -1.31 -21.047 -3.383 1 98.56 162 GLU A N 1
ATOM 1261 C CA . GLU A 1 162 ? -0.624 -20.328 -4.453 1 98.56 162 GLU A CA 1
ATOM 1262 C C . GLU A 1 162 ? -0.041 -19 -3.945 1 98.56 162 GLU A C 1
ATOM 1264 O O . GLU A 1 162 ? -0.67 -18.312 -3.148 1 98.56 162 GLU A O 1
ATOM 1269 N N . HIS A 1 163 ? 1.151 -18.703 -4.441 1 98.62 163 HIS A N 1
ATOM 1270 C CA . HIS A 1 163 ? 1.866 -17.453 -4.223 1 98.62 163 HIS A CA 1
ATOM 1271 C C . HIS A 1 163 ? 1.762 -17 -2.771 1 98.62 163 HIS A C 1
ATOM 1273 O O . HIS A 1 163 ? 1.32 -15.883 -2.494 1 98.62 163 HIS A O 1
ATOM 1279 N N . VAL A 1 164 ? 2.164 -17.891 -1.885 1 98.62 164 VAL A N 1
ATOM 1280 C CA . VAL A 1 164 ? 2.166 -17.594 -0.454 1 98.62 164 VAL A CA 1
ATOM 1281 C C . VAL A 1 164 ? 3.012 -16.359 -0.175 1 98.62 164 VAL A C 1
ATOM 1283 O O . VAL A 1 164 ? 4.062 -16.172 -0.787 1 98.62 164 VAL A O 1
ATOM 1286 N N . THR A 1 165 ? 2.566 -15.531 0.798 1 98.44 165 THR A N 1
ATOM 1287 C CA . THR A 1 165 ? 3.244 -14.258 0.997 1 98.44 165 THR A CA 1
ATOM 1288 C C . THR A 1 165 ? 3.586 -14.047 2.469 1 98.44 165 THR A C 1
ATOM 1290 O O . THR A 1 165 ? 4.121 -13.008 2.846 1 98.44 165 THR A O 1
ATOM 1293 N N . THR A 1 166 ? 3.266 -15.023 3.357 1 98.31 166 THR A N 1
ATOM 1294 C CA . THR A 1 166 ? 3.426 -14.781 4.789 1 98.31 166 THR A CA 1
ATOM 1295 C C . THR A 1 166 ? 4.199 -15.922 5.445 1 98.31 166 THR A C 1
ATOM 1297 O O . THR A 1 166 ? 4.133 -17.062 4.988 1 98.31 166 THR A O 1
ATOM 1300 N N . ARG A 1 167 ? 4.836 -15.555 6.523 1 98.38 167 ARG A N 1
ATOM 1301 C CA . ARG A 1 167 ? 5.461 -16.562 7.375 1 98.38 167 ARG A CA 1
ATOM 1302 C C . ARG A 1 167 ? 4.441 -17.578 7.855 1 98.38 167 ARG A C 1
ATOM 1304 O O . ARG A 1 167 ? 4.719 -18.781 7.871 1 98.38 167 ARG A O 1
ATOM 1311 N N . ALA A 1 168 ? 3.279 -17.141 8.219 1 98.12 168 ALA A N 1
ATOM 1312 C CA . ALA A 1 168 ? 2.213 -18.016 8.695 1 98.12 168 ALA A CA 1
ATOM 1313 C C . ALA A 1 168 ? 1.836 -19.047 7.633 1 98.12 168 ALA A C 1
ATOM 1315 O O . ALA A 1 168 ? 1.57 -20.219 7.957 1 98.12 168 ALA A O 1
ATOM 1316 N N . GLY A 1 169 ? 1.743 -18.594 6.379 1 98.31 169 GLY A N 1
ATOM 1317 C CA . GLY A 1 169 ? 1.461 -19.531 5.293 1 98.31 169 GLY A CA 1
ATOM 1318 C C . GLY A 1 169 ? 2.508 -20.609 5.152 1 98.31 169 GLY A C 1
ATOM 1319 O O . GLY A 1 169 ? 2.172 -21.781 4.957 1 98.31 169 GLY A O 1
ATOM 1320 N N . VAL A 1 170 ? 3.752 -20.234 5.266 1 98.5 170 VAL A N 1
ATOM 1321 C CA . VAL A 1 170 ? 4.848 -21.188 5.172 1 98.5 170 VAL A CA 1
ATOM 1322 C C . VAL A 1 170 ? 4.777 -22.172 6.34 1 98.5 170 VAL A C 1
ATOM 1324 O O . VAL A 1 170 ? 4.945 -23.375 6.148 1 98.5 170 VAL A O 1
ATOM 1327 N N . GLU A 1 171 ? 4.512 -21.672 7.512 1 98.38 171 GLU A N 1
ATOM 1328 C CA . GLU A 1 171 ? 4.434 -22.5 8.703 1 98.38 171 GLU A CA 1
ATOM 1329 C C . GLU A 1 171 ? 3.305 -23.531 8.594 1 98.38 171 GLU A C 1
ATOM 1331 O O . GLU A 1 171 ? 3.404 -24.641 9.125 1 98.38 171 GLU A O 1
ATOM 1336 N N . LEU A 1 172 ? 2.289 -23.156 7.922 1 98.56 172 LEU A N 1
ATOM 1337 C CA . LEU A 1 172 ? 1.159 -24.062 7.762 1 98.56 172 LEU A CA 1
ATOM 1338 C C . LEU A 1 172 ? 1.563 -25.297 6.965 1 98.56 172 LEU A C 1
ATOM 1340 O O . LEU A 1 172 ? 1.02 -26.391 7.176 1 98.56 172 LEU A O 1
ATOM 1344 N N . LEU A 1 173 ? 2.52 -25.172 6.027 1 98.44 173 LEU A N 1
ATOM 1345 C CA . LEU A 1 173 ? 2.992 -26.281 5.223 1 98.44 173 LEU A CA 1
ATOM 1346 C C . LEU A 1 173 ? 3.523 -27.406 6.109 1 98.44 173 LEU A C 1
ATOM 1348 O O . LEU A 1 173 ? 3.439 -28.578 5.75 1 98.44 173 LEU A O 1
ATOM 1352 N N . ASP A 1 174 ? 4.008 -27.078 7.27 1 98.06 174 ASP A N 1
ATOM 1353 C CA . ASP A 1 174 ? 4.625 -28.047 8.164 1 98.06 174 ASP A CA 1
ATOM 1354 C C . ASP A 1 174 ? 3.566 -28.844 8.93 1 98.06 174 ASP A C 1
ATOM 1356 O O . ASP A 1 174 ? 3.863 -29.891 9.508 1 98.06 174 ASP A O 1
ATOM 1360 N N . ARG A 1 175 ? 2.416 -28.375 8.883 1 97.81 175 ARG A N 1
ATOM 1361 C CA . ARG A 1 175 ? 1.377 -28.969 9.719 1 97.81 175 ARG A CA 1
ATOM 1362 C C . ARG A 1 175 ? 0.627 -30.062 8.961 1 97.81 175 ARG A C 1
ATOM 1364 O O . ARG A 1 175 ? -0.021 -30.922 9.57 1 97.81 175 ARG A O 1
ATOM 1371 N N . PHE A 1 176 ? 0.641 -30.016 7.656 1 98.06 176 PHE A N 1
ATOM 1372 C CA . PHE A 1 176 ? -0.126 -30.969 6.852 1 98.06 176 PHE A CA 1
ATOM 1373 C C . PHE A 1 176 ? 0.713 -31.5 5.695 1 98.06 176 PHE A C 1
ATOM 1375 O O . PHE A 1 176 ? 1.243 -30.719 4.898 1 98.06 176 PHE A O 1
ATOM 1382 N N . ASP A 1 177 ? 0.729 -32.75 5.496 1 97.69 177 ASP A N 1
ATOM 1383 C CA . ASP A 1 177 ? 1.565 -33.375 4.484 1 97.69 177 ASP A CA 1
ATOM 1384 C C . ASP A 1 177 ? 0.995 -33.156 3.084 1 97.69 177 ASP A C 1
ATOM 1386 O O . ASP A 1 177 ? 1.715 -33.281 2.09 1 97.69 177 ASP A O 1
ATOM 1390 N N . ASN A 1 178 ? -0.284 -32.844 2.988 1 98.56 178 ASN A N 1
ATOM 1391 C CA . ASN A 1 178 ? -0.913 -32.688 1.683 1 98.56 178 ASN A CA 1
ATOM 1392 C C . ASN A 1 178 ? -0.977 -31.234 1.267 1 98.56 178 ASN A C 1
ATOM 1394 O O . ASN A 1 178 ? -1.706 -30.875 0.338 1 98.56 178 ASN A O 1
ATOM 1398 N N . LEU A 1 179 ? -0.271 -30.359 1.952 1 98.75 179 LEU A N 1
ATOM 1399 C CA . LEU A 1 179 ? -0.24 -28.938 1.63 1 98.75 179 LEU A CA 1
ATOM 1400 C C . LEU A 1 179 ? 1.069 -28.562 0.941 1 98.75 179 LEU A C 1
ATOM 1402 O O . LEU A 1 179 ? 2.145 -28.984 1.371 1 98.75 179 LEU A O 1
ATOM 1406 N N . PHE A 1 180 ? 0.988 -27.859 -0.149 1 98.88 180 PHE A N 1
ATOM 1407 C CA . PHE A 1 180 ? 2.098 -27.344 -0.942 1 98.88 180 PHE A CA 1
ATOM 1408 C C . PHE A 1 180 ? 1.931 -25.844 -1.192 1 98.88 180 PHE A C 1
ATOM 1410 O O . PHE A 1 180 ? 0.883 -25.281 -0.884 1 98.88 180 PHE A O 1
ATOM 1417 N N . ALA A 1 181 ? 2.969 -25.203 -1.705 1 98.88 181 ALA A N 1
ATOM 1418 C CA . ALA A 1 181 ? 2.854 -23.766 -1.949 1 98.88 181 ALA A CA 1
ATOM 1419 C C . ALA A 1 181 ? 3.711 -23.344 -3.137 1 98.88 181 ALA A C 1
ATOM 1421 O O . ALA A 1 181 ? 4.77 -23.922 -3.385 1 98.88 181 ALA A O 1
ATOM 1422 N N . THR A 1 182 ? 3.232 -22.359 -3.85 1 98.94 182 THR A N 1
ATOM 1423 C CA . THR A 1 182 ? 4.094 -21.641 -4.785 1 98.94 182 THR A CA 1
ATOM 1424 C C . THR A 1 182 ? 4.598 -20.344 -4.164 1 98.94 182 THR A C 1
ATOM 1426 O O . THR A 1 182 ? 3.893 -19.719 -3.369 1 98.94 182 THR A O 1
ATOM 1429 N N . VAL A 1 183 ? 5.797 -20 -4.512 1 98.88 183 VAL A N 1
ATOM 1430 C CA . VAL A 1 183 ? 6.418 -18.734 -4.113 1 98.88 183 VAL A CA 1
ATOM 1431 C C . VAL A 1 183 ? 6.836 -17.953 -5.355 1 98.88 183 VAL A C 1
ATOM 1433 O O . VAL A 1 183 ? 7.461 -18.516 -6.266 1 98.88 183 VAL A O 1
ATOM 1436 N N . THR A 1 184 ? 6.488 -16.719 -5.426 1 98.88 184 THR A N 1
ATOM 1437 C CA . THR A 1 184 ? 6.762 -15.891 -6.598 1 98.88 184 THR A CA 1
ATOM 1438 C C . THR A 1 184 ? 8.133 -15.227 -6.48 1 98.88 184 THR A C 1
ATOM 1440 O O . THR A 1 184 ? 8.672 -15.094 -5.383 1 98.88 184 THR A O 1
ATOM 1443 N N . LEU A 1 185 ? 8.609 -14.82 -7.625 1 98.88 185 LEU A N 1
ATOM 1444 C CA . LEU A 1 185 ? 9.852 -14.055 -7.66 1 98.88 185 LEU A CA 1
ATOM 1445 C C . LEU A 1 185 ? 9.719 -12.766 -6.859 1 98.88 185 LEU A C 1
ATOM 1447 O O . LEU A 1 185 ? 10.539 -12.484 -5.98 1 98.88 185 LEU A O 1
ATOM 1451 N N . HIS A 1 186 ? 8.688 -11.969 -7.18 1 98.81 186 HIS A N 1
ATOM 1452 C CA . HIS A 1 186 ? 8.602 -10.633 -6.609 1 98.81 186 HIS A CA 1
ATOM 1453 C C . HIS A 1 186 ? 8.391 -10.688 -5.098 1 98.81 186 HIS A C 1
ATOM 1455 O O . HIS A 1 186 ? 8.891 -9.836 -4.363 1 98.81 186 HIS A O 1
ATOM 1461 N N . HIS A 1 187 ? 7.688 -11.719 -4.547 1 98.88 187 HIS A N 1
ATOM 1462 C CA . HIS A 1 187 ? 7.508 -11.797 -3.1 1 98.88 187 HIS A CA 1
ATOM 1463 C C . HIS A 1 187 ? 8.797 -12.211 -2.404 1 98.88 187 HIS A C 1
ATOM 1465 O O . HIS A 1 187 ? 8.93 -12.062 -1.188 1 98.88 187 HIS A O 1
ATOM 1471 N N . LEU A 1 188 ? 9.742 -12.75 -3.146 1 98.94 188 LEU A N 1
ATOM 1472 C CA . LEU A 1 188 ? 11.07 -13.039 -2.609 1 98.94 188 LEU A CA 1
ATOM 1473 C C . LEU A 1 188 ? 11.93 -11.781 -2.584 1 98.94 188 LEU A C 1
ATOM 1475 O O . LEU A 1 188 ? 12.969 -11.75 -1.92 1 98.94 188 LEU A O 1
ATOM 1479 N N . LEU A 1 189 ? 11.531 -10.773 -3.367 1 98.81 189 LEU A N 1
ATOM 1480 C CA . LEU A 1 189 ? 12.438 -9.656 -3.605 1 98.81 189 LEU A CA 1
ATOM 1481 C C . LEU A 1 189 ? 11.93 -8.391 -2.918 1 98.81 189 LEU A C 1
ATOM 1483 O O . LEU A 1 189 ? 12.727 -7.562 -2.475 1 98.81 189 LEU A O 1
ATOM 1487 N N . ILE A 1 190 ? 10.617 -8.234 -2.789 1 98.69 190 ILE A N 1
ATOM 1488 C CA . ILE A 1 190 ? 10.141 -6.926 -2.357 1 98.69 190 ILE A CA 1
ATOM 1489 C C . ILE A 1 190 ? 9.289 -7.074 -1.1 1 98.69 190 ILE A C 1
ATOM 1491 O O . ILE A 1 190 ? 8.859 -8.18 -0.763 1 98.69 190 ILE A O 1
ATOM 1495 N N . THR A 1 191 ? 9.141 -6.074 -0.343 1 98.56 191 THR A N 1
ATOM 1496 C CA . THR A 1 191 ? 8.164 -5.883 0.723 1 98.56 191 THR A CA 1
ATOM 1497 C C . THR A 1 191 ? 7.246 -4.699 0.412 1 98.56 191 THR A C 1
ATOM 1499 O O . THR A 1 191 ? 7.387 -4.059 -0.633 1 98.56 191 THR A O 1
ATOM 1502 N N . LEU A 1 192 ? 6.352 -4.457 1.303 1 98.62 192 LEU A N 1
ATOM 1503 C CA . LEU A 1 192 ? 5.457 -3.318 1.121 1 98.62 192 LEU A CA 1
ATOM 1504 C C . LEU A 1 192 ? 6.246 -2.018 1.015 1 98.62 192 LEU A C 1
ATOM 1506 O O . LEU A 1 192 ? 5.809 -1.075 0.351 1 98.62 192 LEU A O 1
ATOM 1510 N N . ASP A 1 193 ? 7.43 -1.95 1.579 1 97.88 193 ASP A N 1
ATOM 1511 C CA . ASP A 1 193 ? 8.266 -0.755 1.534 1 97.88 193 ASP A CA 1
ATOM 1512 C C . ASP A 1 193 ? 8.648 -0.407 0.098 1 97.88 193 ASP A C 1
ATOM 1514 O O . ASP A 1 193 ? 8.766 0.769 -0.252 1 97.88 193 ASP A O 1
ATOM 1518 N N . ASP A 1 194 ? 8.828 -1.406 -0.669 1 97.94 194 ASP A N 1
ATOM 1519 C CA . ASP A 1 194 ? 9.203 -1.181 -2.061 1 97.94 194 ASP A CA 1
ATOM 1520 C C . ASP A 1 194 ? 8.031 -0.622 -2.863 1 97.94 194 ASP A C 1
ATOM 1522 O O . ASP A 1 194 ? 8.234 0.067 -3.865 1 97.94 194 ASP A O 1
ATOM 1526 N N . VAL A 1 195 ? 6.828 -0.926 -2.395 1 98.44 195 VAL A N 1
ATOM 1527 C CA . VAL A 1 195 ? 5.613 -0.552 -3.111 1 98.44 195 VAL A CA 1
ATOM 1528 C C . VAL A 1 195 ? 5.191 0.859 -2.709 1 98.44 195 VAL A C 1
ATOM 1530 O O . VAL A 1 195 ? 4.812 1.668 -3.559 1 98.44 195 VAL A O 1
ATOM 1533 N N . LEU A 1 196 ? 5.355 1.121 -1.35 1 97.31 196 LEU A N 1
ATOM 1534 C CA . LEU A 1 196 ? 4.738 2.33 -0.818 1 97.31 196 LEU A CA 1
ATOM 1535 C C . LEU A 1 196 ? 5.754 3.168 -0.047 1 97.31 196 LEU A C 1
ATOM 1537 O O . LEU A 1 196 ? 5.441 4.273 0.398 1 97.31 196 LEU A O 1
ATOM 1541 N N . GLY A 1 197 ? 6.957 2.709 0.226 1 95.44 197 GLY A N 1
ATOM 1542 C CA . GLY A 1 197 ? 7.883 3.357 1.142 1 95.44 197 GLY A CA 1
ATOM 1543 C C . GLY A 1 197 ? 8.422 4.672 0.612 1 95.44 197 GLY A C 1
ATOM 1544 O O . GLY A 1 197 ? 8.711 5.59 1.385 1 95.44 197 GLY A O 1
ATOM 1545 N N . GLY A 1 198 ? 8.727 4.754 -0.705 1 95 198 GLY A N 1
ATOM 1546 C CA . GLY A 1 198 ? 9.07 5.977 -1.414 1 95 198 GLY A CA 1
ATOM 1547 C C . GLY A 1 198 ? 7.914 6.555 -2.205 1 95 198 GLY A C 1
ATOM 1548 O O . GLY A 1 198 ? 6.852 6.832 -1.645 1 95 198 GLY A O 1
ATOM 1549 N N . LEU A 1 199 ? 8.109 6.762 -3.461 1 96.75 199 LEU A N 1
ATOM 1550 C CA . LEU A 1 199 ? 6.957 6.992 -4.332 1 96.75 199 LEU A CA 1
ATOM 1551 C C . LEU A 1 199 ? 6.176 5.699 -4.547 1 96.75 199 LEU A C 1
ATOM 1553 O O . LEU A 1 199 ? 6.742 4.609 -4.496 1 96.75 199 LEU A O 1
ATOM 1557 N N . MET A 1 200 ? 4.898 5.805 -4.625 1 98 200 MET A N 1
ATOM 1558 C CA . MET A 1 200 ? 4.086 4.617 -4.875 1 98 200 MET A CA 1
ATOM 1559 C C . MET A 1 200 ? 4.402 4.02 -6.242 1 98 200 MET A C 1
ATOM 1561 O O . MET A 1 200 ? 4.449 4.738 -7.242 1 98 200 MET A O 1
ATOM 1565 N N . ARG A 1 201 ? 4.676 2.674 -6.266 1 98.44 201 ARG A N 1
ATOM 1566 C CA . ARG A 1 201 ? 5.102 1.989 -7.48 1 98.44 201 ARG A CA 1
ATOM 1567 C C . ARG A 1 201 ? 4 1.075 -8.008 1 98.44 201 ARG A C 1
ATOM 1569 O O . ARG A 1 201 ? 3.945 -0.105 -7.66 1 98.44 201 ARG A O 1
ATOM 1576 N N . PRO A 1 202 ? 3.219 1.582 -8.992 1 98.31 202 PRO A N 1
ATOM 1577 C CA . PRO A 1 202 ? 2.082 0.807 -9.5 1 98.31 202 PRO A CA 1
ATOM 1578 C C . PRO A 1 202 ? 2.504 -0.519 -10.125 1 98.31 202 PRO A C 1
ATOM 1580 O O . PRO A 1 202 ? 1.767 -1.505 -10.055 1 98.31 202 PRO A O 1
ATOM 1583 N N . HIS A 1 203 ? 3.688 -0.612 -10.68 1 98.5 203 HIS A N 1
ATOM 1584 C CA . HIS A 1 203 ? 4.125 -1.809 -11.391 1 98.5 203 HIS A CA 1
ATOM 1585 C C . HIS A 1 203 ? 4.621 -2.875 -10.414 1 98.5 203 HIS A C 1
ATOM 1587 O O . HIS A 1 203 ? 4.93 -3.996 -10.82 1 98.5 203 HIS A O 1
ATOM 1593 N N . LEU A 1 204 ? 4.641 -2.547 -9.117 1 98.69 204 LEU A N 1
ATOM 1594 C CA . LEU A 1 204 ? 4.941 -3.533 -8.086 1 98.69 204 LEU A CA 1
ATOM 1595 C C . LEU A 1 204 ? 3.672 -3.971 -7.363 1 98.69 204 LEU A C 1
ATOM 1597 O O . LEU A 1 204 ? 3.725 -4.793 -6.445 1 98.69 204 LEU A O 1
ATOM 1601 N N . PHE A 1 205 ? 2.516 -3.396 -7.785 1 98.75 205 PHE A N 1
ATOM 1602 C CA . PHE A 1 205 ? 1.247 -3.756 -7.164 1 98.75 205 PHE A CA 1
ATOM 1603 C C . PHE A 1 205 ? 0.75 -5.098 -7.684 1 98.75 205 PHE A C 1
ATOM 1605 O O . PHE A 1 205 ? 0.623 -5.293 -8.891 1 98.75 205 PHE A O 1
ATOM 1612 N N . CYS A 1 206 ? 0.538 -5.938 -6.766 1 98.25 206 CYS A N 1
ATOM 1613 C CA . CYS A 1 206 ? -0.001 -7.266 -7.023 1 98.25 206 CYS A CA 1
ATOM 1614 C C . CYS A 1 206 ? -0.866 -7.742 -5.863 1 98.25 206 CYS A C 1
ATOM 1616 O O . CYS A 1 206 ? -0.921 -7.09 -4.82 1 98.25 206 CYS A O 1
ATOM 1618 N N . LYS A 1 207 ? -1.609 -8.773 -6.043 1 97.19 207 LYS A N 1
ATOM 1619 C CA . LYS A 1 207 ? -2.361 -9.477 -5.004 1 97.19 207 LYS A CA 1
ATOM 1620 C C . LYS A 1 207 ? -2.008 -10.961 -4.973 1 97.19 207 LYS A C 1
ATOM 1622 O O . LYS A 1 207 ? -2.102 -11.641 -5.992 1 97.19 207 LYS A O 1
ATOM 1627 N N . PRO A 1 208 ? -1.642 -11.508 -3.787 1 97.62 208 PRO A N 1
ATOM 1628 C CA . PRO A 1 208 ? -1.538 -10.797 -2.512 1 97.62 208 PRO A CA 1
ATOM 1629 C C . PRO A 1 208 ? -0.443 -9.734 -2.516 1 97.62 208 PRO A C 1
ATOM 1631 O O . PRO A 1 208 ? 0.587 -9.906 -3.172 1 97.62 208 PRO A O 1
ATOM 1634 N N . VAL A 1 209 ? -0.691 -8.648 -1.802 1 97.94 209 VAL A N 1
ATOM 1635 C CA . VAL A 1 209 ? 0.285 -7.566 -1.742 1 97.94 209 VAL A CA 1
ATOM 1636 C C . VAL A 1 209 ? 1.54 -8.039 -1.014 1 97.94 209 VAL A C 1
ATOM 1638 O O . VAL A 1 209 ? 1.487 -8.984 -0.225 1 97.94 209 VAL A O 1
ATOM 1641 N N . ALA A 1 210 ? 2.684 -7.41 -1.355 1 97.69 210 ALA A N 1
ATOM 1642 C CA . ALA A 1 210 ? 3.906 -7.66 -0.596 1 97.69 210 ALA A CA 1
ATOM 1643 C C . ALA A 1 210 ? 3.713 -7.324 0.88 1 97.69 210 ALA A C 1
ATOM 1645 O O . ALA A 1 210 ? 2.977 -6.395 1.222 1 97.69 210 ALA A O 1
ATOM 1646 N N . LYS A 1 211 ? 4.375 -8.109 1.728 1 98.31 211 LYS A N 1
ATOM 1647 C CA . LYS A 1 211 ? 4.141 -7.988 3.164 1 98.31 211 LYS A CA 1
ATOM 1648 C C . LYS A 1 211 ? 5.359 -7.402 3.871 1 98.31 211 LYS A C 1
ATOM 1650 O O . LYS A 1 211 ? 5.918 -6.398 3.426 1 98.31 211 LYS A O 1
ATOM 1655 N N . ARG A 1 212 ? 5.637 -7.879 5 1 98.31 212 ARG A N 1
ATOM 1656 C CA . ARG A 1 212 ? 6.711 -7.371 5.852 1 98.31 212 ARG A CA 1
ATOM 1657 C C . ARG A 1 212 ? 8.031 -8.062 5.539 1 98.31 212 ARG A C 1
ATOM 1659 O O . ARG A 1 212 ? 8.047 -9.133 4.934 1 98.31 212 ARG A O 1
ATOM 1666 N N . PRO A 1 213 ? 9.156 -7.438 6.012 1 98.31 213 PRO A N 1
ATOM 1667 C CA . PRO A 1 213 ? 10.469 -8.055 5.812 1 98.31 213 PRO A CA 1
ATOM 1668 C C . PRO A 1 213 ? 10.555 -9.461 6.398 1 98.31 213 PRO A C 1
ATOM 1670 O O . PRO A 1 213 ? 11.164 -10.352 5.797 1 98.31 213 PRO A O 1
ATOM 1673 N N . GLU A 1 214 ? 9.93 -9.703 7.512 1 98.38 214 GLU A N 1
ATOM 1674 C CA . GLU A 1 214 ? 9.992 -11.023 8.125 1 98.38 214 GLU A CA 1
ATOM 1675 C C . GLU A 1 214 ? 9.266 -12.062 7.266 1 98.38 214 GLU A C 1
ATOM 1677 O O . GLU A 1 214 ? 9.648 -13.234 7.238 1 98.38 214 GLU A O 1
ATOM 1682 N N . ASP A 1 215 ? 8.195 -11.633 6.598 1 98.69 215 ASP A N 1
ATOM 1683 C CA . ASP A 1 215 ? 7.488 -12.516 5.672 1 98.69 215 ASP A CA 1
ATOM 1684 C C . ASP A 1 215 ? 8.359 -12.867 4.469 1 98.69 215 ASP A C 1
ATOM 1686 O O . ASP A 1 215 ? 8.477 -14.031 4.098 1 98.69 215 ASP A O 1
ATOM 1690 N N . ARG A 1 216 ? 8.961 -11.82 3.893 1 98.75 216 ARG A N 1
ATOM 1691 C CA . ARG A 1 216 ? 9.867 -12.047 2.77 1 98.75 216 ARG A CA 1
ATOM 1692 C C . ARG A 1 216 ? 10.984 -13.016 3.152 1 98.75 216 ARG A C 1
ATOM 1694 O O . ARG A 1 216 ? 11.312 -13.922 2.385 1 98.75 216 ARG A O 1
ATOM 1701 N N . ASP A 1 217 ? 11.539 -12.844 4.34 1 98.75 217 ASP A N 1
ATOM 1702 C CA . ASP A 1 217 ? 12.625 -13.703 4.801 1 98.75 217 ASP A CA 1
ATOM 1703 C C . ASP A 1 217 ? 12.156 -15.141 4.965 1 98.75 217 ASP A C 1
ATOM 1705 O O . ASP A 1 217 ? 12.891 -16.078 4.633 1 98.75 217 ASP A O 1
ATOM 1709 N N . ALA A 1 218 ? 10.961 -15.305 5.473 1 98.81 218 ALA A N 1
ATOM 1710 C CA . ALA A 1 218 ? 10.391 -16.641 5.605 1 98.81 218 ALA A CA 1
ATOM 1711 C C . ALA A 1 218 ? 10.211 -17.297 4.242 1 98.81 218 ALA A C 1
ATOM 1713 O O . ALA A 1 218 ? 10.461 -18.484 4.082 1 98.81 218 ALA A O 1
ATOM 1714 N N . LEU A 1 219 ? 9.797 -16.531 3.299 1 98.88 219 LEU A N 1
ATOM 1715 C CA . LEU A 1 219 ? 9.617 -17.047 1.945 1 98.88 219 LEU A CA 1
ATOM 1716 C C . LEU A 1 219 ? 10.953 -17.453 1.339 1 98.88 219 LEU A C 1
ATOM 1718 O O . LEU A 1 219 ? 11.047 -18.469 0.646 1 98.88 219 LEU A O 1
ATOM 1722 N N . ARG A 1 220 ? 11.922 -16.625 1.567 1 98.88 220 ARG A N 1
ATOM 1723 C CA . ARG A 1 220 ? 13.258 -16.953 1.075 1 98.88 220 ARG A CA 1
ATOM 1724 C C . ARG A 1 220 ? 13.742 -18.281 1.649 1 98.88 220 ARG A C 1
ATOM 1726 O O . ARG A 1 220 ? 14.242 -19.125 0.917 1 98.88 220 ARG A O 1
ATOM 1733 N N . GLN A 1 221 ? 13.523 -18.453 2.926 1 98.81 221 GLN A N 1
ATOM 1734 C CA . GLN A 1 221 ? 13.922 -19.719 3.547 1 98.81 221 GLN A CA 1
ATOM 1735 C C . GLN A 1 221 ? 13.133 -20.891 2.969 1 98.81 221 GLN A C 1
ATOM 1737 O O . GLN A 1 221 ? 13.688 -21.953 2.734 1 98.81 221 GLN A O 1
ATOM 1742 N N . ALA A 1 222 ? 11.898 -20.672 2.734 1 98.88 222 ALA A N 1
ATOM 1743 C CA . ALA A 1 222 ? 11.07 -21.719 2.143 1 98.88 222 ALA A CA 1
ATOM 1744 C C . ALA A 1 222 ? 11.547 -22.062 0.729 1 98.88 222 ALA A C 1
ATOM 1746 O O . ALA A 1 222 ? 11.633 -23.234 0.361 1 98.88 222 ALA A O 1
ATOM 1747 N N . ALA A 1 223 ? 11.844 -21.016 -0.036 1 98.88 223 ALA A N 1
ATOM 1748 C CA . ALA A 1 223 ? 12.328 -21.219 -1.398 1 98.88 223 ALA A CA 1
ATOM 1749 C C . ALA A 1 223 ? 13.617 -22.031 -1.409 1 98.88 223 ALA A C 1
ATOM 1751 O O . ALA A 1 223 ? 13.812 -22.875 -2.283 1 98.88 223 ALA A O 1
ATOM 1752 N N . LEU A 1 224 ? 14.398 -21.812 -0.428 1 98.75 224 LEU A N 1
ATOM 1753 C CA . LEU A 1 224 ? 15.688 -22.484 -0.37 1 98.75 224 LEU A CA 1
ATOM 1754 C C . LEU A 1 224 ? 15.531 -23.922 0.135 1 98.75 224 LEU A C 1
ATOM 1756 O O . LEU A 1 224 ? 16.156 -24.828 -0.39 1 98.75 224 LEU A O 1
ATOM 1760 N N . HIS A 1 225 ? 14.578 -24.109 1.088 1 98.31 225 HIS A N 1
ATOM 1761 C CA . HIS A 1 225 ? 14.797 -25.328 1.861 1 98.31 225 HIS A CA 1
ATOM 1762 C C . HIS A 1 225 ? 13.508 -26.125 1.983 1 98.31 225 HIS A C 1
ATOM 1764 O O . HIS A 1 225 ? 13.547 -27.328 2.307 1 98.31 225 HIS A O 1
ATOM 1770 N N . HIS A 1 226 ? 12.414 -25.562 1.859 1 98.69 226 HIS A N 1
ATOM 1771 C CA . HIS A 1 226 ? 11.195 -26.297 2.148 1 98.69 226 HIS A CA 1
ATOM 1772 C C . HIS A 1 226 ? 10.852 -27.25 1.013 1 98.69 226 HIS A C 1
ATOM 1774 O O . HIS A 1 226 ? 10.641 -26.828 -0.124 1 98.69 226 HIS A O 1
ATOM 1780 N N . PRO A 1 227 ? 10.688 -28.484 1.215 1 98.19 227 PRO A N 1
ATOM 1781 C CA . PRO A 1 227 ? 10.5 -29.469 0.148 1 98.19 227 PRO A CA 1
ATOM 1782 C C . PRO A 1 227 ? 9.156 -29.328 -0.556 1 98.19 227 PRO A C 1
ATOM 1784 O O . PRO A 1 227 ? 8.969 -29.859 -1.659 1 98.19 227 PRO A O 1
ATOM 1787 N N . ARG A 1 228 ? 8.203 -28.641 0.056 1 98.69 228 ARG A N 1
ATOM 1788 C CA . ARG A 1 228 ? 6.871 -28.547 -0.527 1 98.69 228 ARG A CA 1
ATOM 1789 C C . ARG A 1 228 ? 6.586 -27.141 -1.02 1 98.69 228 ARG A C 1
ATOM 1791 O O . ARG A 1 228 ? 5.438 -26.781 -1.295 1 98.69 228 ARG A O 1
ATOM 1798 N N . ALA A 1 229 ? 7.605 -26.297 -1.034 1 98.88 229 ALA A N 1
ATOM 1799 C CA . ALA A 1 229 ? 7.535 -24.969 -1.648 1 98.88 229 ALA A CA 1
ATOM 1800 C C . ALA A 1 229 ? 8.297 -24.938 -2.971 1 98.88 229 ALA A C 1
ATOM 1802 O O . ALA A 1 229 ? 9.469 -25.328 -3.027 1 98.88 229 ALA A O 1
ATOM 1803 N N . PHE A 1 230 ? 7.656 -24.578 -4.016 1 98.94 230 PHE A N 1
ATOM 1804 C CA . PHE A 1 230 ? 8.297 -24.531 -5.324 1 98.94 230 PHE A CA 1
ATOM 1805 C C . PHE A 1 230 ? 7.883 -23.266 -6.078 1 98.94 230 PHE A C 1
ATOM 1807 O O . PHE A 1 230 ? 7.051 -22.5 -5.598 1 98.94 230 PHE A O 1
ATOM 1814 N N . PHE A 1 231 ? 8.469 -23.031 -7.188 1 98.94 231 PHE A N 1
ATOM 1815 C CA . PHE A 1 231 ? 8.375 -21.75 -7.895 1 98.94 231 PHE A CA 1
ATOM 1816 C C . PHE A 1 231 ? 7.07 -21.656 -8.672 1 98.94 231 PHE A C 1
ATOM 1818 O O . PHE A 1 231 ? 6.641 -22.641 -9.297 1 98.94 231 PHE A O 1
ATOM 1825 N N . GLY A 1 232 ? 6.414 -20.578 -8.609 1 98.94 232 GLY A N 1
ATOM 1826 C CA . GLY A 1 232 ? 5.363 -20.047 -9.461 1 98.94 232 GLY A CA 1
ATOM 1827 C C . GLY A 1 232 ? 5.434 -18.531 -9.609 1 98.94 232 GLY A C 1
ATOM 1828 O O . GLY A 1 232 ? 5.281 -17.797 -8.633 1 98.94 232 GLY A O 1
ATOM 1829 N N . SER A 1 233 ? 5.605 -18.125 -10.773 1 98.88 233 SER A N 1
ATOM 1830 C CA . SER A 1 233 ? 5.945 -16.719 -10.969 1 98.88 233 SER A CA 1
ATOM 1831 C C . SER A 1 233 ? 4.75 -15.812 -10.68 1 98.88 233 SER A C 1
ATOM 1833 O O . SER A 1 233 ? 4.918 -14.664 -10.266 1 98.88 233 SER A O 1
ATOM 1835 N N . ASP A 1 234 ? 3.562 -16.359 -10.914 1 98.75 234 ASP A N 1
ATOM 1836 C CA . ASP A 1 234 ? 2.371 -15.516 -10.945 1 98.75 234 ASP A CA 1
ATOM 1837 C C . ASP A 1 234 ? 2.566 -14.312 -11.867 1 98.75 234 ASP A C 1
ATOM 1839 O O . ASP A 1 234 ? 2.09 -13.219 -11.578 1 98.75 234 ASP A O 1
ATOM 1843 N N . THR A 1 235 ? 3.424 -14.453 -12.938 1 98.88 235 THR A N 1
ATOM 1844 C CA . THR A 1 235 ? 3.498 -13.414 -13.953 1 98.88 235 THR A CA 1
ATOM 1845 C C . THR A 1 235 ? 2.105 -13.047 -14.453 1 98.88 235 THR A C 1
ATOM 1847 O O . THR A 1 235 ? 1.331 -13.922 -14.852 1 98.88 235 THR A O 1
ATOM 1850 N N . ALA A 1 236 ? 1.766 -11.836 -14.312 1 98.75 236 ALA A N 1
ATOM 1851 C CA . ALA A 1 236 ? 0.422 -11.336 -14.602 1 98.75 236 ALA A CA 1
ATOM 1852 C C . ALA A 1 236 ? 0.475 -9.977 -15.289 1 98.75 236 ALA A C 1
ATOM 1854 O O . ALA A 1 236 ? 0.357 -8.938 -14.641 1 98.75 236 ALA A O 1
ATOM 1855 N N . PRO A 1 237 ? 0.548 -9.984 -16.625 1 98.62 237 PRO A N 1
ATOM 1856 C CA . PRO A 1 237 ? 0.707 -8.742 -17.391 1 98.62 237 PRO A CA 1
ATOM 1857 C C . PRO A 1 237 ? -0.574 -7.914 -17.438 1 98.62 237 PRO A C 1
ATOM 1859 O O . PRO A 1 237 ? -1.671 -8.469 -17.547 1 98.62 237 PRO A O 1
ATOM 1862 N N . HIS A 1 238 ? -0.456 -6.664 -17.297 1 98.5 238 HIS A N 1
ATOM 1863 C CA . HIS A 1 238 ? -1.451 -5.641 -17.594 1 98.5 238 HIS A CA 1
ATOM 1864 C C . HIS A 1 238 ? -0.853 -4.523 -18.438 1 98.5 238 HIS A C 1
ATOM 1866 O O . HIS A 1 238 ? 0.325 -4.188 -18.297 1 98.5 238 HIS A O 1
ATOM 1872 N N . PRO A 1 239 ? -1.635 -3.975 -19.359 1 98.31 239 PRO A N 1
ATOM 1873 C CA . PRO A 1 239 ? -1.104 -2.82 -20.094 1 98.31 239 PRO A CA 1
ATOM 1874 C C . PRO A 1 239 ? -0.767 -1.646 -19.172 1 98.31 239 PRO A C 1
ATOM 1876 O O . PRO A 1 239 ? -1.38 -1.488 -18.109 1 98.31 239 PRO A O 1
ATOM 1879 N N . ILE A 1 240 ? 0.164 -0.808 -19.625 1 98.19 240 ILE A N 1
ATOM 1880 C CA . ILE A 1 240 ? 0.598 0.382 -18.906 1 98.19 240 ILE A CA 1
ATOM 1881 C C . ILE A 1 240 ? -0.618 1.222 -18.516 1 98.19 240 ILE A C 1
ATOM 1883 O O . ILE A 1 240 ? -0.684 1.755 -17.406 1 98.19 240 ILE A O 1
ATOM 1887 N N . THR A 1 241 ? -1.642 1.317 -19.359 1 97.56 241 THR A N 1
ATOM 1888 C CA . THR A 1 241 ? -2.824 2.146 -19.141 1 97.56 241 THR A CA 1
ATOM 1889 C C . THR A 1 241 ? -3.656 1.618 -17.984 1 97.56 241 THR A C 1
ATOM 1891 O O . THR A 1 241 ? -4.414 2.369 -17.359 1 97.56 241 THR A O 1
ATOM 1894 N N . ALA A 1 242 ? -3.492 0.326 -17.688 1 97.88 242 ALA A N 1
ATOM 1895 C CA . ALA A 1 242 ? -4.211 -0.27 -16.562 1 97.88 242 ALA A CA 1
ATOM 1896 C C . ALA A 1 242 ? -3.398 -0.166 -15.281 1 97.88 242 ALA A C 1
ATOM 1898 O O . ALA A 1 242 ? -3.961 -0.164 -14.188 1 97.88 242 ALA A O 1
ATOM 1899 N N . LYS A 1 243 ? -2.078 -0.078 -15.461 1 98.25 243 LYS A N 1
ATOM 1900 C CA . LYS A 1 243 ? -1.186 -0.03 -14.305 1 98.25 243 LYS A CA 1
ATOM 1901 C C . LYS A 1 243 ? -1 1.401 -13.812 1 98.25 243 LYS A C 1
ATOM 1903 O O . LYS A 1 243 ? -0.985 1.651 -12.609 1 98.25 243 LYS A O 1
ATOM 1908 N N . GLU A 1 244 ? -0.762 2.34 -14.688 1 97.69 244 GLU A N 1
ATOM 1909 C CA . GLU A 1 244 ? -0.621 3.762 -14.383 1 97.69 244 GLU A CA 1
ATOM 1910 C C . GLU A 1 244 ? -1.952 4.492 -14.539 1 97.69 244 GLU A C 1
ATOM 1912 O O . GLU A 1 244 ? -2.107 5.328 -15.43 1 97.69 244 GLU A O 1
ATOM 1917 N N . ALA A 1 245 ? -2.914 4.238 -13.641 1 97.06 245 ALA A N 1
ATOM 1918 C CA . ALA A 1 245 ? -4.312 4.648 -13.695 1 97.06 245 ALA A CA 1
ATOM 1919 C C . ALA A 1 245 ? -4.836 5.02 -12.312 1 97.06 245 ALA A C 1
ATOM 1921 O O . ALA A 1 245 ? -4.18 4.75 -11.305 1 97.06 245 ALA A O 1
ATOM 1922 N N . PRO A 1 246 ? -5.961 5.766 -12.211 1 96 246 PRO A N 1
ATOM 1923 C CA . PRO A 1 246 ? -6.551 6.078 -10.906 1 96 246 PRO A CA 1
ATOM 1924 C C . PRO A 1 246 ? -7.035 4.836 -10.164 1 96 246 PRO A C 1
ATOM 1926 O O . PRO A 1 246 ? -7.371 4.914 -8.977 1 96 246 PRO A O 1
ATOM 1929 N N . GLY A 1 247 ? -7.016 3.721 -10.672 1 96.69 247 GLY A N 1
ATOM 1930 C CA . GLY A 1 247 ? -7.25 2.355 -10.227 1 96.69 247 GLY A CA 1
ATOM 1931 C C . GLY A 1 247 ? -6.324 1.348 -10.883 1 96.69 247 GLY A C 1
ATOM 1932 O O . GLY A 1 247 ? -6.684 0.737 -11.898 1 96.69 247 GLY A O 1
ATOM 1933 N N . CYS A 1 248 ? -5.141 1.136 -10.273 1 97.31 248 CYS A N 1
ATOM 1934 C CA . CYS A 1 248 ? -4.078 0.323 -10.852 1 97.31 248 CYS A CA 1
ATOM 1935 C C . CYS A 1 248 ? -4.391 -1.163 -10.711 1 97.31 248 CYS A C 1
ATOM 1937 O O . CYS A 1 248 ? -4.695 -1.639 -9.617 1 97.31 248 CYS A O 1
ATOM 1939 N N . ALA A 1 249 ? -4.332 -1.846 -11.805 1 97.69 249 ALA A N 1
ATOM 1940 C CA . ALA A 1 249 ? -4.582 -3.285 -11.82 1 97.69 249 ALA A CA 1
ATOM 1941 C C . ALA A 1 249 ? -3.506 -4.035 -11.039 1 97.69 249 ALA A C 1
ATOM 1943 O O . ALA A 1 249 ? -2.344 -3.623 -11.016 1 97.69 249 ALA A O 1
ATOM 1944 N N . ALA A 1 250 ? -3.887 -5.137 -10.453 1 98 250 ALA A N 1
ATOM 1945 C CA . ALA A 1 250 ? -2.959 -5.98 -9.703 1 98 250 ALA A CA 1
ATOM 1946 C C . ALA A 1 250 ? -2.285 -7 -10.617 1 98 250 ALA A C 1
ATOM 1948 O O . ALA A 1 250 ? -2.963 -7.762 -11.312 1 98 250 ALA A O 1
ATOM 1949 N N . GLY A 1 251 ? -0.999 -6.98 -10.648 1 98.25 251 GLY A N 1
ATOM 1950 C CA . GLY A 1 251 ? -0.236 -7.934 -11.438 1 98.25 251 GLY A CA 1
ATOM 1951 C C . GLY A 1 251 ? 1.158 -7.445 -11.781 1 98.25 251 GLY A C 1
ATOM 1952 O O . GLY A 1 251 ? 1.356 -6.258 -12.047 1 98.25 251 GLY A O 1
ATOM 1953 N N . ILE A 1 252 ? 2.088 -8.273 -11.781 1 98.81 252 ILE A N 1
ATOM 1954 C CA . ILE A 1 252 ? 3.473 -8 -12.156 1 98.81 252 ILE A CA 1
ATOM 1955 C C . ILE A 1 252 ? 3.881 -8.922 -13.305 1 98.81 252 ILE A C 1
ATOM 1957 O O . ILE A 1 252 ? 3.699 -10.141 -13.227 1 98.81 252 ILE A O 1
ATOM 1961 N N . PHE A 1 253 ? 4.312 -8.359 -14.383 1 98.88 253 PHE A N 1
ATOM 1962 C CA . PHE A 1 253 ? 4.816 -9.141 -15.508 1 98.88 253 PHE A CA 1
ATOM 1963 C C . PHE A 1 253 ? 6.281 -9.508 -15.297 1 98.88 253 PHE A C 1
ATOM 1965 O O . PHE A 1 253 ? 7.172 -8.703 -15.586 1 98.88 253 PHE A O 1
ATOM 1972 N N . SER A 1 254 ? 6.5 -10.766 -14.891 1 98.81 254 SER A N 1
ATOM 1973 C CA . SER A 1 254 ? 7.852 -11.109 -14.469 1 98.81 254 SER A CA 1
ATOM 1974 C C . SER A 1 254 ? 8.445 -12.211 -15.352 1 98.81 254 SER A C 1
ATOM 1976 O O . SER A 1 254 ? 9.609 -12.586 -15.188 1 98.81 254 SER A O 1
ATOM 1978 N N . ALA A 1 255 ? 7.762 -12.703 -16.344 1 98.69 255 ALA A N 1
ATOM 1979 C CA . ALA A 1 255 ? 8.164 -13.852 -17.156 1 98.69 255 ALA A CA 1
ATOM 1980 C C . ALA A 1 255 ? 9.531 -13.625 -17.797 1 98.69 255 ALA A C 1
ATOM 1982 O O . ALA A 1 255 ? 10.406 -14.492 -17.719 1 98.69 255 ALA A O 1
ATOM 1983 N N . PRO A 1 256 ? 9.797 -12.422 -18.328 1 98.31 256 PRO A N 1
ATOM 1984 C CA . PRO A 1 256 ? 11.062 -12.242 -19.047 1 98.31 256 PRO A CA 1
ATOM 1985 C C . PRO A 1 256 ? 12.273 -12.273 -18.125 1 98.31 256 PRO A C 1
ATOM 1987 O O . PRO A 1 256 ? 13.406 -12.445 -18.594 1 98.31 256 PRO A O 1
ATOM 1990 N N . VAL A 1 257 ? 12.055 -12.109 -16.828 1 98.81 257 VAL A N 1
ATOM 1991 C CA . VAL A 1 257 ? 13.211 -11.906 -15.961 1 98.81 257 VAL A CA 1
ATOM 1992 C C . VAL A 1 257 ? 13.25 -12.984 -14.883 1 98.81 257 VAL A C 1
ATOM 1994 O O . VAL A 1 257 ? 14.172 -13.023 -14.062 1 98.81 257 VAL A O 1
ATOM 1997 N N . ALA A 1 258 ? 12.305 -13.906 -14.883 1 98.81 258 ALA A N 1
ATOM 1998 C CA . ALA A 1 258 ? 12.086 -14.812 -13.758 1 98.81 258 ALA A CA 1
ATOM 1999 C C . ALA A 1 258 ? 13.352 -15.602 -13.438 1 98.81 258 ALA A C 1
ATOM 2001 O O . ALA A 1 258 ? 13.898 -15.492 -12.344 1 98.81 258 ALA A O 1
ATOM 2002 N N . LEU A 1 259 ? 13.898 -16.375 -14.398 1 98.81 259 LEU A N 1
ATOM 2003 C CA . LEU A 1 259 ? 15.031 -17.25 -14.125 1 98.81 259 LEU A CA 1
ATOM 2004 C C . LEU A 1 259 ? 16.297 -16.453 -13.875 1 98.81 259 LEU A C 1
ATOM 2006 O O . LEU A 1 259 ? 17.016 -16.703 -12.906 1 98.81 259 LEU A O 1
ATOM 2010 N N . PRO A 1 260 ? 16.625 -15.375 -14.695 1 98.81 260 PRO A N 1
ATOM 2011 C CA . PRO A 1 260 ? 17.812 -14.57 -14.406 1 98.81 260 PRO A CA 1
ATOM 2012 C C . PRO A 1 260 ? 17.766 -13.938 -13.016 1 98.81 260 PRO A C 1
ATOM 2014 O O . PRO A 1 260 ? 18.781 -13.938 -12.312 1 98.81 260 PRO A O 1
ATOM 2017 N N . ALA A 1 261 ? 16.609 -13.422 -12.648 1 98.88 261 ALA A N 1
ATOM 2018 C CA . ALA A 1 261 ? 16.484 -12.766 -11.344 1 98.88 261 ALA A CA 1
ATOM 2019 C C . ALA A 1 261 ? 16.578 -13.781 -10.211 1 98.88 261 ALA A C 1
ATOM 2021 O O . ALA A 1 261 ? 17.156 -13.5 -9.164 1 98.88 261 ALA A O 1
ATOM 2022 N N . LEU A 1 262 ? 15.953 -14.938 -10.391 1 98.94 262 LEU A N 1
ATOM 2023 C CA . LEU A 1 262 ? 16.078 -16 -9.398 1 98.94 262 LEU A CA 1
ATOM 2024 C C . LEU A 1 262 ? 17.531 -16.438 -9.227 1 98.94 262 LEU A C 1
ATOM 2026 O O . LEU A 1 262 ? 18 -16.625 -8.102 1 98.94 262 LEU A O 1
ATOM 2030 N N . ALA A 1 263 ? 18.203 -16.656 -10.352 1 98.81 263 ALA A N 1
ATOM 2031 C CA . ALA A 1 263 ? 19.625 -17.016 -10.281 1 98.81 263 ALA A CA 1
ATOM 2032 C C . ALA A 1 263 ? 20.406 -15.984 -9.469 1 98.81 263 ALA A C 1
ATOM 2034 O O . ALA A 1 263 ? 21.234 -16.344 -8.625 1 98.81 263 ALA A O 1
ATOM 2035 N N . GLY A 1 264 ? 20.156 -14.727 -9.773 1 98.69 264 GLY A N 1
ATOM 2036 C CA . GLY A 1 264 ? 20.812 -13.664 -9.016 1 98.69 264 GLY A CA 1
ATOM 2037 C C . GLY A 1 264 ? 20.531 -13.734 -7.523 1 98.69 264 GLY A C 1
ATOM 2038 O O . GLY A 1 264 ? 21.438 -13.602 -6.703 1 98.69 264 GLY A O 1
ATOM 2039 N N . LEU A 1 265 ? 19.281 -13.93 -7.145 1 98.75 265 LEU A N 1
ATOM 2040 C CA . LEU A 1 265 ? 18.891 -13.992 -5.738 1 98.75 265 LEU A CA 1
ATOM 2041 C C . LEU A 1 265 ? 19.547 -15.188 -5.043 1 98.75 265 LEU A C 1
ATOM 2043 O O . LEU A 1 265 ? 20.094 -15.047 -3.947 1 98.75 265 LEU A O 1
ATOM 2047 N N . PHE A 1 266 ? 19.422 -16.359 -5.688 1 98.81 266 PHE A N 1
ATOM 2048 C CA . PHE A 1 266 ? 19.969 -17.562 -5.086 1 98.81 266 PHE A CA 1
ATOM 2049 C C . PHE A 1 266 ? 21.484 -17.453 -4.945 1 98.81 266 PHE A C 1
ATOM 2051 O O . PHE A 1 266 ? 22.062 -17.953 -3.98 1 98.81 266 PHE A O 1
ATOM 2058 N N . GLU A 1 267 ? 22.125 -16.797 -5.895 1 98.44 267 GLU A N 1
ATOM 2059 C CA . GLU A 1 267 ? 23.547 -16.516 -5.762 1 98.44 267 GLU A CA 1
ATOM 2060 C C . GLU A 1 267 ? 23.828 -15.609 -4.562 1 98.44 267 GLU A C 1
ATOM 2062 O O . GLU A 1 267 ? 24.703 -15.891 -3.756 1 98.44 267 GLU A O 1
ATOM 2067 N N . GLU A 1 268 ? 23.078 -14.57 -4.461 1 98 268 GLU A N 1
ATOM 2068 C CA . GLU A 1 268 ? 23.219 -13.648 -3.34 1 98 268 GLU A CA 1
ATOM 2069 C C . GLU A 1 268 ? 23.062 -14.375 -2.004 1 98 268 GLU A C 1
ATOM 2071 O O . GLU A 1 268 ? 23.734 -14.031 -1.028 1 98 268 GLU A O 1
ATOM 2076 N N . LEU A 1 269 ? 22.25 -15.352 -1.969 1 98.19 269 LEU A N 1
ATOM 2077 C CA . LEU A 1 269 ? 21.969 -16.094 -0.744 1 98.19 269 LEU A CA 1
ATOM 2078 C C . LEU A 1 269 ? 22.906 -17.281 -0.59 1 98.19 269 LEU A C 1
ATOM 2080 O O . LEU A 1 269 ? 22.703 -18.125 0.279 1 98.19 269 LEU A O 1
ATOM 2084 N N . ASP A 1 270 ? 23.859 -17.406 -1.451 1 97.94 270 ASP A N 1
ATOM 2085 C CA . ASP A 1 270 ? 24.859 -18.484 -1.45 1 97.94 270 ASP A CA 1
ATOM 2086 C C . ASP A 1 270 ? 24.188 -19.844 -1.554 1 97.94 270 ASP A C 1
ATOM 2088 O O . ASP A 1 270 ? 24.484 -20.75 -0.777 1 97.94 270 ASP A O 1
ATOM 2092 N N . ALA A 1 271 ? 23.203 -19.938 -2.5 1 98.38 271 ALA A N 1
ATOM 2093 C CA . ALA A 1 271 ? 22.422 -21.156 -2.611 1 98.38 271 ALA A CA 1
ATOM 2094 C C . ALA A 1 271 ? 22.047 -21.438 -4.062 1 98.38 271 ALA A C 1
ATOM 2096 O O . ALA A 1 271 ? 20.938 -21.906 -4.348 1 98.38 271 ALA A O 1
ATOM 2097 N N . LEU A 1 272 ? 22.922 -21.094 -5 1 98.06 272 LEU A N 1
ATOM 2098 C CA . LEU A 1 272 ? 22.656 -21.281 -6.422 1 98.06 272 LEU A CA 1
ATOM 2099 C C . LEU A 1 272 ? 22.359 -22.734 -6.73 1 98.06 272 LEU A C 1
ATOM 2101 O O . LEU A 1 272 ? 21.547 -23.031 -7.621 1 98.06 272 LEU A O 1
ATOM 2105 N N . ASP A 1 273 ? 22.922 -23.656 -5.984 1 97.94 273 ASP A N 1
ATOM 2106 C CA . ASP A 1 273 ? 22.781 -25.078 -6.207 1 97.94 273 ASP A CA 1
ATOM 2107 C C . ASP A 1 273 ? 21.375 -25.562 -5.844 1 97.94 273 ASP A C 1
ATOM 2109 O O . ASP A 1 273 ? 20.953 -26.641 -6.242 1 97.94 273 ASP A O 1
ATOM 2113 N N . LEU A 1 274 ? 20.625 -24.766 -5.102 1 98.69 274 LEU A N 1
ATOM 2114 C CA . LEU A 1 274 ? 19.297 -25.141 -4.656 1 98.69 274 LEU A CA 1
ATOM 2115 C C . LEU A 1 274 ? 18.234 -24.672 -5.652 1 98.69 274 LEU A C 1
ATOM 2117 O O . LEU A 1 274 ? 17.062 -25 -5.52 1 98.69 274 LEU A O 1
ATOM 2121 N N . LEU A 1 275 ? 18.641 -23.891 -6.684 1 98.88 275 LEU A N 1
ATOM 2122 C CA . LEU A 1 275 ? 17.688 -23.312 -7.625 1 98.88 275 LEU A CA 1
ATOM 2123 C C . LEU A 1 275 ? 16.984 -24.391 -8.43 1 98.88 275 LEU A C 1
ATOM 2125 O O . LEU A 1 275 ? 15.781 -24.297 -8.688 1 98.88 275 LEU A O 1
ATOM 2129 N N . GLN A 1 276 ? 17.672 -25.469 -8.812 1 98.81 276 GLN A N 1
ATOM 2130 C CA . GLN A 1 276 ? 17.109 -26.578 -9.562 1 98.81 276 GLN A CA 1
ATOM 2131 C C . GLN A 1 276 ? 15.922 -27.188 -8.82 1 98.81 276 GLN A C 1
ATOM 2133 O O . GLN A 1 276 ? 14.867 -27.438 -9.406 1 98.81 276 GLN A O 1
ATOM 2138 N N . ALA A 1 277 ? 16.094 -27.438 -7.602 1 98.88 277 ALA A N 1
ATOM 2139 C CA . ALA A 1 277 ? 15.023 -28.031 -6.805 1 98.88 277 ALA A CA 1
ATOM 2140 C C . ALA A 1 277 ? 13.812 -27.109 -6.746 1 98.88 277 ALA A C 1
ATOM 2142 O O . ALA A 1 277 ? 12.672 -27.547 -6.859 1 98.88 277 ALA A O 1
ATOM 2143 N N . PHE A 1 278 ? 14.055 -25.828 -6.578 1 98.94 278 PHE A N 1
ATOM 2144 C CA . PHE A 1 278 ? 13 -24.844 -6.391 1 98.94 278 PHE A CA 1
ATOM 2145 C C . PHE A 1 278 ? 12.203 -24.641 -7.676 1 98.94 278 PHE A C 1
ATOM 2147 O O . PHE A 1 278 ? 10.984 -24.484 -7.641 1 98.94 278 PHE A O 1
ATOM 2154 N N . VAL A 1 279 ? 12.867 -24.656 -8.898 1 98.88 279 VAL A N 1
ATOM 2155 C CA . VAL A 1 279 ? 12.203 -24.266 -10.133 1 98.88 279 VAL A CA 1
ATOM 2156 C C . VAL A 1 279 ? 11.781 -25.516 -10.914 1 98.88 279 VAL A C 1
ATOM 2158 O O . VAL A 1 279 ? 11.289 -25.406 -12.039 1 98.88 279 VAL A O 1
ATOM 2161 N N . SER A 1 280 ? 12.008 -26.766 -10.367 1 98.56 280 SER A N 1
ATOM 2162 C CA . SER A 1 280 ? 11.695 -27.953 -11.156 1 98.56 280 SER A CA 1
ATOM 2163 C C . SER A 1 280 ? 11.391 -29.141 -10.258 1 98.56 280 SER A C 1
ATOM 2165 O O . SER A 1 280 ? 10.242 -29.562 -10.141 1 98.56 280 SER A O 1
ATOM 2167 N N . ASP A 1 281 ? 12.352 -29.609 -9.477 1 98.75 281 ASP A N 1
ATOM 2168 C CA . ASP A 1 281 ? 12.312 -30.938 -8.859 1 98.75 281 ASP A CA 1
ATOM 2169 C C . ASP A 1 281 ? 11.164 -31.047 -7.859 1 98.75 281 ASP A C 1
ATOM 2171 O O . ASP A 1 281 ? 10.453 -32.062 -7.824 1 98.75 281 ASP A O 1
ATOM 2175 N N . ARG A 1 282 ? 10.992 -30.078 -7.098 1 98.88 282 ARG A N 1
ATOM 2176 C CA . ARG A 1 282 ? 9.969 -30.125 -6.055 1 98.88 282 ARG A CA 1
ATOM 2177 C C . ARG A 1 282 ? 8.57 -30.188 -6.66 1 98.88 282 ARG A C 1
ATOM 2179 O O . ARG A 1 282 ? 7.719 -30.953 -6.207 1 98.88 282 ARG A O 1
ATOM 2186 N N . ALA A 1 283 ? 8.352 -29.375 -7.684 1 98.81 283 ALA A N 1
ATOM 2187 C CA . ALA A 1 283 ? 7.051 -29.391 -8.352 1 98.81 283 ALA A CA 1
ATOM 2188 C C . ALA A 1 283 ? 6.812 -30.734 -9.039 1 98.81 283 ALA A C 1
ATOM 2190 O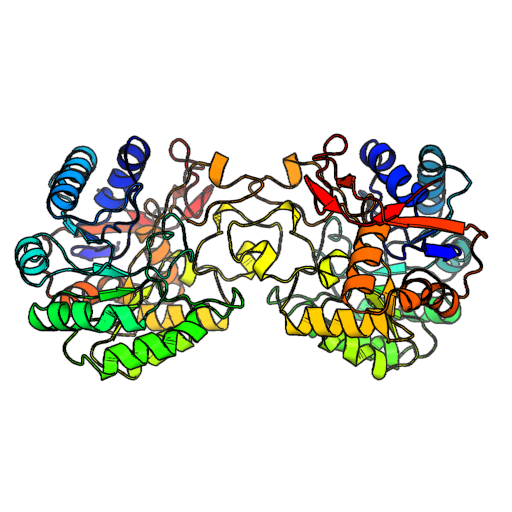 O . ALA A 1 283 ? 5.695 -31.266 -9.016 1 98.81 283 ALA A O 1
ATOM 2191 N N . ARG A 1 284 ? 7.84 -31.297 -9.68 1 98.5 284 ARG A N 1
ATOM 2192 C CA . ARG A 1 284 ? 7.742 -32.594 -10.305 1 98.5 284 ARG A CA 1
ATOM 2193 C C . ARG A 1 284 ? 7.301 -33.656 -9.289 1 98.5 284 ARG A C 1
ATOM 2195 O O . ARG A 1 284 ? 6.418 -34.469 -9.57 1 98.5 284 ARG A O 1
ATOM 2202 N N . ALA A 1 285 ? 7.91 -33.594 -8.18 1 98.31 285 ALA A N 1
ATOM 2203 C CA . ALA A 1 285 ? 7.578 -34.531 -7.117 1 98.31 285 ALA A CA 1
ATOM 2204 C C . ALA A 1 285 ? 6.16 -34.312 -6.602 1 98.31 285 ALA A C 1
ATOM 2206 O O . ALA A 1 285 ? 5.406 -35.25 -6.414 1 98.31 285 ALA A O 1
ATOM 2207 N N . ALA A 1 286 ? 5.754 -33.094 -6.344 1 98.12 286 ALA A N 1
ATOM 2208 C CA . ALA A 1 286 ? 4.465 -32.75 -5.758 1 98.12 286 ALA A CA 1
ATOM 2209 C C . ALA A 1 286 ? 3.314 -33.156 -6.668 1 98.12 286 ALA A C 1
ATOM 2211 O O . ALA A 1 286 ? 2.285 -33.656 -6.191 1 98.12 286 ALA A O 1
ATOM 2212 N N . TYR A 1 287 ? 3.506 -33 -8.008 1 97.81 287 TYR A N 1
ATOM 2213 C CA . TYR A 1 287 ? 2.414 -33.219 -8.945 1 97.81 287 TYR A CA 1
ATOM 2214 C C . TYR A 1 287 ? 2.562 -34.562 -9.648 1 97.81 287 TYR A C 1
ATOM 2216 O O . TYR A 1 287 ? 1.661 -34.969 -10.375 1 97.81 287 TYR A O 1
ATOM 2224 N N . GLY A 1 288 ? 3.711 -35.188 -9.477 1 96.69 288 GLY A N 1
ATOM 2225 C CA . GLY A 1 288 ? 3.977 -36.375 -10.258 1 96.69 288 GLY A CA 1
ATOM 2226 C C . GLY A 1 288 ? 4.137 -36.094 -11.734 1 96.69 288 GLY A C 1
ATOM 2227 O O . GLY A 1 288 ? 3.596 -36.812 -12.57 1 96.69 288 GLY A O 1
ATOM 2228 N N . LEU A 1 289 ? 4.801 -35.031 -12.016 1 96.19 289 LEU A N 1
ATOM 2229 C CA . LEU A 1 289 ? 4.973 -34.594 -13.391 1 96.19 289 LEU A CA 1
ATOM 2230 C C . LEU A 1 289 ? 6.238 -35.188 -14 1 96.19 289 LEU A C 1
ATOM 2232 O O . LEU A 1 289 ? 7.258 -35.312 -13.32 1 96.19 289 LEU A O 1
ATOM 2236 N N . THR A 1 290 ? 6.164 -35.562 -15.211 1 95.88 290 THR A N 1
ATOM 2237 C CA . THR A 1 290 ? 7.316 -35.906 -16.047 1 95.88 290 THR A CA 1
ATOM 2238 C C . THR A 1 290 ? 7.406 -34.969 -17.25 1 95.88 290 THR A C 1
ATOM 2240 O O . THR A 1 290 ? 6.992 -35.312 -18.359 1 95.88 290 THR A O 1
ATOM 2243 N N . PRO A 1 291 ? 7.957 -33.812 -17 1 95.62 291 PRO A N 1
ATOM 2244 C CA . PRO A 1 291 ? 8.023 -32.844 -18.094 1 95.62 291 PRO A CA 1
ATOM 2245 C C . PRO A 1 291 ? 9.016 -33.219 -19.188 1 95.62 291 PRO A C 1
ATOM 2247 O O . PRO A 1 291 ? 9.844 -34.125 -18.969 1 95.62 291 PRO A O 1
ATOM 2250 N N . MET A 1 292 ? 8.828 -32.562 -20.312 1 94.38 292 MET A N 1
ATOM 2251 C CA . MET A 1 292 ? 9.812 -32.719 -21.375 1 94.38 292 MET A CA 1
ATOM 2252 C C . MET A 1 292 ? 11.211 -32.375 -20.875 1 94.38 292 MET A C 1
ATOM 2254 O O . MET A 1 292 ? 11.398 -31.406 -20.156 1 94.38 292 MET A O 1
ATOM 2258 N N . ALA A 1 293 ? 12.102 -33.219 -21.344 1 96.12 293 ALA A N 1
ATOM 2259 C CA . ALA A 1 293 ? 13.484 -32.938 -20.969 1 96.12 293 ALA A CA 1
ATOM 2260 C C . ALA A 1 293 ? 14.047 -31.781 -21.781 1 96.12 293 ALA A C 1
ATOM 2262 O O . ALA A 1 293 ? 14.055 -31.812 -23.016 1 96.12 293 ALA A O 1
ATOM 2263 N N . ARG A 1 294 ? 14.461 -30.797 -21.078 1 96.25 294 ARG A N 1
ATOM 2264 C CA . ARG A 1 294 ? 15.078 -29.609 -21.688 1 96.25 294 ARG A CA 1
ATOM 2265 C C . ARG A 1 294 ? 16.062 -28.953 -20.719 1 96.25 294 ARG A C 1
ATOM 2267 O O . ARG A 1 294 ? 15.773 -28.812 -19.531 1 96.25 294 ARG A O 1
ATOM 2274 N N . GLU A 1 295 ? 17.188 -28.688 -21.266 1 97.12 295 GLU A N 1
ATOM 2275 C CA . GLU A 1 295 ? 18.156 -27.938 -20.5 1 97.12 295 GLU A CA 1
ATOM 2276 C C . GLU A 1 295 ? 18.062 -26.438 -20.812 1 97.12 295 GLU A C 1
ATOM 2278 O O . GLU A 1 295 ? 17.953 -26.047 -21.984 1 97.12 295 GLU A O 1
ATOM 2283 N N . VAL A 1 296 ? 18.016 -25.656 -19.797 1 97.5 296 VAL A N 1
ATOM 2284 C CA . VAL A 1 296 ? 18.078 -24.203 -19.922 1 97.5 296 VAL A CA 1
ATOM 2285 C C . VAL A 1 296 ? 19.375 -23.703 -19.312 1 97.5 296 VAL A C 1
ATOM 2287 O O . VAL A 1 296 ? 19.672 -23.969 -18.141 1 97.5 296 VAL A O 1
ATOM 2290 N N . ARG A 1 297 ? 20.125 -22.984 -20.109 1 98.06 297 ARG A N 1
ATOM 2291 C CA . ARG A 1 297 ? 21.453 -22.531 -19.672 1 98.06 297 ARG A CA 1
ATOM 2292 C C . ARG A 1 297 ? 21.422 -21.062 -19.297 1 98.06 297 ARG A C 1
ATOM 2294 O O . ARG A 1 297 ? 20.844 -20.234 -20 1 98.06 297 ARG A O 1
ATOM 2301 N N . LEU A 1 298 ? 21.922 -20.766 -18.125 1 98.12 298 LEU A N 1
ATOM 2302 C CA . LEU A 1 298 ? 22.141 -19.391 -17.672 1 98.12 298 LEU A CA 1
ATOM 2303 C C . LEU A 1 298 ? 23.625 -19.094 -17.531 1 98.12 298 LEU A C 1
ATOM 2305 O O . LEU A 1 298 ? 24.391 -19.938 -17.062 1 98.12 298 LEU A O 1
ATOM 2309 N N . GLU A 1 299 ? 23.969 -17.891 -18 1 97.94 299 GLU A N 1
ATOM 2310 C CA . GLU A 1 299 ? 25.344 -17.422 -17.859 1 97.94 299 GLU A CA 1
ATOM 2311 C C . GLU A 1 299 ? 25.391 -16.094 -17.109 1 97.94 299 GLU A C 1
ATOM 2313 O O . GLU A 1 299 ? 24.453 -15.312 -17.156 1 97.94 299 GLU A O 1
ATOM 2318 N N . ARG A 1 300 ? 26.547 -15.938 -16.438 1 96.44 300 ARG A N 1
ATOM 2319 C CA . ARG A 1 300 ? 26.797 -14.641 -15.812 1 96.44 300 ARG A CA 1
ATOM 2320 C C . ARG A 1 300 ? 27.172 -13.594 -16.859 1 96.44 300 ARG A C 1
ATOM 2322 O O . ARG A 1 300 ? 28.359 -13.281 -17.031 1 96.44 300 ARG A O 1
ATOM 2329 N N . ARG A 1 301 ? 26.219 -13.094 -17.391 1 97 301 ARG A N 1
ATOM 2330 C CA . ARG A 1 301 ? 26.344 -12.055 -18.406 1 97 301 ARG A CA 1
ATOM 2331 C C . ARG A 1 301 ? 25.312 -10.953 -18.172 1 97 301 ARG A C 1
ATOM 2333 O O . ARG A 1 301 ? 24.125 -11.148 -18.406 1 97 301 ARG A O 1
ATOM 2340 N N . ALA A 1 302 ? 25.906 -9.82 -17.828 1 97.25 302 ALA A N 1
ATOM 2341 C CA . ALA A 1 302 ? 25.047 -8.703 -17.469 1 97.25 302 ALA A CA 1
ATOM 2342 C C . ALA A 1 302 ? 24.188 -8.266 -18.656 1 97.25 302 ALA A C 1
ATOM 2344 O O . ALA A 1 302 ? 24.672 -8.242 -19.797 1 97.25 302 ALA A O 1
ATOM 2345 N N . TRP A 1 303 ? 22.953 -7.965 -18.453 1 98 303 TRP A N 1
ATOM 2346 C CA . TRP A 1 303 ? 22.047 -7.395 -19.453 1 98 303 TRP A CA 1
ATOM 2347 C C . TRP A 1 303 ? 21.031 -6.469 -18.812 1 98 303 TRP A C 1
ATOM 2349 O O . TRP A 1 303 ? 20.703 -6.617 -17.625 1 98 303 TRP A O 1
ATOM 2359 N N . THR A 1 304 ? 20.516 -5.484 -19.531 1 98.56 304 THR A N 1
ATOM 2360 C CA . THR A 1 304 ? 19.516 -4.543 -19.062 1 98.56 304 THR A CA 1
ATOM 2361 C C . THR A 1 304 ? 18.109 -4.973 -19.484 1 98.56 304 THR A C 1
ATOM 2363 O O . THR A 1 304 ? 17.875 -5.238 -20.672 1 98.56 304 THR A O 1
ATOM 2366 N N . VAL A 1 305 ? 17.219 -5.145 -18.531 1 98.75 305 VAL A N 1
ATOM 2367 C CA . VAL A 1 305 ? 15.828 -5.488 -18.828 1 98.75 305 VAL A CA 1
ATOM 2368 C C . VAL A 1 305 ? 15.188 -4.379 -19.641 1 98.75 305 VAL A C 1
ATOM 2370 O O . VAL A 1 305 ? 15.258 -3.203 -19.281 1 98.75 305 VAL A O 1
ATOM 2373 N N . 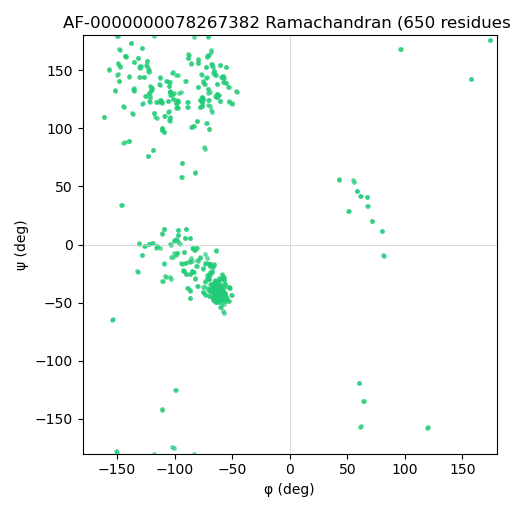PRO A 1 306 ? 14.578 -4.707 -20.75 1 98.56 306 PRO A N 1
ATOM 2374 C CA . PRO A 1 306 ? 13.898 -3.678 -21.531 1 98.56 306 PRO A CA 1
ATOM 2375 C C . PRO A 1 306 ? 12.859 -2.908 -20.719 1 98.56 306 PRO A C 1
ATOM 2377 O O . PRO A 1 306 ? 12.242 -3.471 -19.812 1 98.56 306 PRO A O 1
ATOM 2380 N N . GLU A 1 307 ? 12.586 -1.635 -21.109 1 98.38 307 GLU A N 1
ATOM 2381 C CA . GLU A 1 307 ? 11.633 -0.782 -20.406 1 98.38 307 GLU A CA 1
ATOM 2382 C C . GLU A 1 307 ? 10.203 -1.276 -20.609 1 98.38 307 GLU A C 1
ATOM 2384 O O . GLU A 1 307 ? 9.336 -1.05 -19.766 1 98.38 307 GLU A O 1
ATOM 2389 N N . ARG A 1 308 ? 9.977 -1.881 -21.734 1 98 308 ARG A N 1
ATOM 2390 C CA . ARG A 1 308 ? 8.633 -2.383 -22.016 1 98 308 ARG A CA 1
ATOM 2391 C C . ARG A 1 308 ? 8.672 -3.506 -23.047 1 98 308 ARG A C 1
ATOM 2393 O O . ARG A 1 308 ? 9.633 -3.611 -23.812 1 98 308 ARG A O 1
ATOM 2400 N N . PHE A 1 309 ? 7.816 -4.355 -23 1 98.19 309 PHE A N 1
ATOM 2401 C CA . PHE A 1 309 ? 7.422 -5.293 -24.047 1 98.19 309 PHE A CA 1
ATOM 2402 C C . PHE A 1 309 ? 6.031 -4.961 -24.578 1 98.19 309 PHE A C 1
ATOM 2404 O O . PHE A 1 309 ? 5.027 -5.309 -23.953 1 98.19 309 PHE A O 1
ATOM 2411 N N . GLY A 1 310 ? 6.016 -4.277 -25.75 1 97.81 310 GLY A N 1
ATOM 2412 C CA . GLY A 1 310 ? 4.727 -3.779 -26.188 1 97.81 310 GLY A CA 1
ATOM 2413 C C . GLY A 1 310 ? 4.086 -2.811 -25.219 1 97.81 310 GLY A C 1
ATOM 2414 O O . GLY A 1 310 ? 4.691 -1.799 -24.859 1 97.81 310 GLY A O 1
ATOM 2415 N N . SER A 1 311 ? 2.939 -3.146 -24.719 1 97.81 311 SER A N 1
ATOM 2416 C CA . SER A 1 311 ? 2.166 -2.277 -23.844 1 97.81 311 SER A CA 1
ATOM 2417 C C . SER A 1 311 ? 2.395 -2.631 -22.375 1 97.81 311 SER A C 1
ATOM 2419 O O . SER A 1 311 ? 1.692 -2.131 -21.5 1 97.81 311 SER A O 1
ATOM 2421 N N . VAL A 1 312 ? 3.32 -3.494 -22.062 1 98.69 312 VAL A N 1
ATOM 2422 C CA . VAL A 1 312 ? 3.486 -3.988 -20.703 1 98.69 312 VAL A CA 1
ATOM 2423 C C . VAL A 1 312 ? 4.879 -3.633 -20.188 1 98.69 312 VAL A C 1
ATOM 2425 O O . VAL A 1 312 ? 5.863 -3.732 -20.922 1 98.69 312 VAL A O 1
ATOM 2428 N N . VAL A 1 313 ? 5 -3.139 -19.016 1 98.81 313 VAL A N 1
ATOM 2429 C CA . VAL A 1 313 ? 6.27 -2.908 -18.328 1 98.81 313 VAL A CA 1
ATOM 2430 C C . VAL A 1 313 ? 6.676 -4.16 -17.562 1 98.81 313 VAL A C 1
ATOM 2432 O O . VAL A 1 313 ? 5.934 -4.641 -16.703 1 98.81 313 VAL A O 1
ATOM 2435 N N . PRO A 1 314 ? 7.805 -4.762 -17.891 1 98.81 314 PRO A N 1
ATOM 2436 C CA . PRO A 1 314 ? 8.242 -5.945 -17.141 1 98.81 314 PRO A CA 1
ATOM 2437 C C . PRO A 1 314 ? 8.75 -5.605 -15.75 1 98.81 314 PRO A C 1
ATOM 2439 O O . PRO A 1 314 ? 9.18 -4.473 -15.5 1 98.81 314 PRO A O 1
ATOM 2442 N N . TYR A 1 315 ? 8.625 -6.609 -14.82 1 98.75 315 TYR A N 1
ATOM 2443 C CA . TYR A 1 315 ? 9.32 -6.488 -13.547 1 98.75 315 TYR A CA 1
ATOM 2444 C C . TYR A 1 315 ? 10.805 -6.219 -13.758 1 98.75 315 TYR A C 1
ATOM 2446 O O . TYR A 1 315 ? 11.43 -6.816 -14.633 1 98.75 315 TYR A O 1
ATOM 2454 N N . LEU A 1 316 ? 11.391 -5.215 -12.953 1 98.69 316 LEU A N 1
ATOM 2455 C CA . LEU A 1 316 ? 12.805 -4.859 -12.961 1 98.69 316 LEU A CA 1
ATOM 2456 C C . LEU A 1 316 ? 13.172 -4.129 -14.25 1 98.69 316 LEU A C 1
ATOM 2458 O O . LEU A 1 316 ? 14.328 -4.152 -14.672 1 98.69 316 LEU A O 1
ATOM 2462 N N . ALA A 1 317 ? 12.203 -3.578 -14.922 1 98.69 317 ALA A N 1
ATOM 2463 C CA . ALA A 1 317 ? 12.453 -2.789 -16.125 1 98.69 317 ALA A CA 1
ATOM 2464 C C . ALA A 1 317 ? 13.586 -1.794 -15.906 1 98.69 317 ALA A C 1
ATOM 2466 O O . ALA A 1 317 ? 13.625 -1.1 -14.891 1 98.69 317 ALA A O 1
ATOM 2467 N N . GLY A 1 318 ? 14.492 -1.786 -16.859 1 98.5 318 GLY A N 1
ATOM 2468 C CA . GLY A 1 318 ? 15.594 -0.83 -16.844 1 98.5 318 GLY A CA 1
ATOM 2469 C C . GLY A 1 318 ? 16.734 -1.248 -15.922 1 98.5 318 GLY A C 1
ATOM 2470 O O . GLY A 1 318 ? 17.797 -0.64 -15.938 1 98.5 318 GLY A O 1
ATOM 2471 N N . GLN A 1 319 ? 16.562 -2.232 -15.164 1 98.38 319 GLN A N 1
ATOM 2472 C CA . GLN A 1 319 ? 17.609 -2.697 -14.258 1 98.38 319 GLN A CA 1
ATOM 2473 C C . GLN A 1 319 ? 18.562 -3.662 -14.969 1 98.38 319 GLN A C 1
ATOM 2475 O O . GLN A 1 319 ? 18.172 -4.32 -15.938 1 98.38 319 GLN A O 1
ATOM 2480 N N . THR A 1 320 ? 19.734 -3.715 -14.445 1 98.56 320 THR A N 1
ATOM 2481 C CA . THR A 1 320 ? 20.719 -4.652 -14.961 1 98.56 320 THR A CA 1
ATOM 2482 C C . THR A 1 320 ? 20.766 -5.922 -14.117 1 98.56 320 THR A C 1
ATOM 2484 O O . THR A 1 320 ? 20.922 -5.859 -12.898 1 98.56 320 THR A O 1
ATOM 2487 N N . LEU A 1 321 ? 20.562 -7.035 -14.797 1 98.56 321 LEU A N 1
ATOM 2488 C CA . LEU A 1 321 ? 20.656 -8.336 -14.141 1 98.56 321 LEU A CA 1
ATOM 2489 C C . LEU A 1 321 ? 21.984 -9.008 -14.461 1 98.56 321 LEU A C 1
ATOM 2491 O O . LEU A 1 321 ? 22.531 -8.844 -15.555 1 98.56 321 LEU A O 1
ATOM 2495 N N . ALA A 1 322 ? 22.469 -9.758 -13.547 1 98.25 322 ALA A N 1
ATOM 2496 C CA . ALA A 1 322 ? 23.797 -10.352 -13.656 1 98.25 322 ALA A CA 1
ATOM 2497 C C . ALA A 1 322 ? 23.75 -11.664 -14.438 1 98.25 322 ALA A C 1
ATOM 2499 O O . ALA A 1 322 ? 24.766 -12.117 -14.961 1 98.25 322 ALA A O 1
ATOM 2500 N N . TRP A 1 323 ? 22.609 -12.312 -14.5 1 98.62 323 TRP A N 1
ATOM 2501 C CA . TRP A 1 323 ? 22.438 -13.609 -15.156 1 98.62 323 TRP A CA 1
ATOM 2502 C C . TRP A 1 323 ? 21.547 -13.477 -16.391 1 98.62 323 TRP A C 1
ATOM 2504 O O . TRP A 1 323 ? 20.609 -12.672 -16.406 1 98.62 323 TRP A O 1
ATOM 2514 N N . GLN A 1 324 ? 21.812 -14.203 -17.422 1 98 324 GLN A N 1
ATOM 2515 C CA . GLN A 1 324 ? 21.047 -14.219 -18.656 1 98 324 GLN A CA 1
ATOM 2516 C C . GLN A 1 324 ? 20.828 -15.648 -19.141 1 98 324 GLN A C 1
ATOM 2518 O O . GLN A 1 324 ? 21.734 -16.484 -19.078 1 98 324 GLN A O 1
ATOM 2523 N N . VAL A 1 325 ? 19.578 -15.945 -19.531 1 97.62 325 VAL A N 1
ATOM 2524 C CA . VAL A 1 325 ? 19.328 -17.203 -20.219 1 97.62 325 VAL A CA 1
ATOM 2525 C C . VAL A 1 325 ? 19.953 -17.156 -21.609 1 97.62 325 VAL A C 1
ATOM 2527 O O . VAL A 1 325 ? 19.75 -16.203 -22.359 1 97.62 325 VAL A O 1
ATOM 2530 N N . VAL A 1 326 ? 20.672 -18.172 -21.922 1 95.12 326 VAL A N 1
ATOM 2531 C CA . VAL A 1 326 ? 21.359 -18.172 -23.219 1 95.12 326 VAL A CA 1
ATOM 2532 C C . VAL A 1 326 ? 20.969 -19.422 -24.016 1 95.12 326 VAL A C 1
ATOM 2534 O O . VAL A 1 326 ? 20.531 -20.422 -23.438 1 95.12 326 VAL A O 1
ATOM 2537 N N . ASN A 1 327 ? 21.047 -19.359 -25.406 1 83.88 327 ASN A N 1
ATOM 2538 C CA . ASN A 1 327 ? 20.766 -20.484 -26.297 1 83.88 327 ASN A CA 1
ATOM 2539 C C . ASN A 1 327 ? 21.922 -21.484 -26.312 1 83.88 327 ASN A C 1
ATOM 2541 O O . ASN A 1 327 ? 23.078 -21.109 -26.156 1 83.88 327 ASN A O 1
ATOM 2545 N N . MET B 1 1 ? -28.328 22.953 10.117 1 91.94 1 MET B N 1
ATOM 2546 C CA . MET B 1 1 ? -27.297 23.969 9.891 1 91.94 1 MET B CA 1
ATOM 2547 C C . MET B 1 1 ? -26.25 23.922 10.984 1 91.94 1 MET B C 1
ATOM 2549 O O . MET B 1 1 ? -26.578 23.75 12.164 1 91.94 1 MET B O 1
ATOM 2553 N N . LEU B 1 2 ? -25.078 23.984 10.562 1 96.31 2 LEU B N 1
ATOM 2554 C CA . LEU B 1 2 ? -23.938 24 11.477 1 96.31 2 LEU B CA 1
ATOM 2555 C C . LEU B 1 2 ? -23.109 25.266 11.281 1 96.31 2 LEU B C 1
ATOM 2557 O O . LEU B 1 2 ? -22.797 25.641 10.148 1 96.31 2 LEU B O 1
ATOM 2561 N N . ILE B 1 3 ? -22.859 25.969 12.359 1 98 3 ILE B N 1
ATOM 2562 C CA . ILE B 1 3 ? -22.016 27.172 12.289 1 98 3 ILE B CA 1
ATOM 2563 C C . ILE B 1 3 ? -20.703 26.906 13.016 1 98 3 ILE B C 1
ATOM 2565 O O . ILE B 1 3 ? -20.688 26.516 14.18 1 98 3 ILE B O 1
ATOM 2569 N N . LEU B 1 4 ? -19.656 27.062 12.336 1 98.38 4 LEU B N 1
ATOM 2570 C CA . LEU B 1 4 ? -18.328 26.953 12.906 1 98.38 4 LEU B CA 1
ATOM 2571 C C . LEU B 1 4 ? -17.703 28.344 13.078 1 98.38 4 LEU B C 1
ATOM 2573 O O . LEU B 1 4 ? -17.875 29.219 12.227 1 98.38 4 LEU B O 1
ATOM 2577 N N . HIS B 1 5 ? -17.016 28.5 14.203 1 98.19 5 HIS B N 1
ATOM 2578 C CA . HIS B 1 5 ? -16.391 29.781 14.5 1 98.19 5 HIS B CA 1
ATOM 2579 C C . HIS B 1 5 ? -14.875 29.719 14.297 1 98.19 5 HIS B C 1
ATOM 2581 O O . HIS B 1 5 ? -14.18 28.984 15.016 1 98.19 5 HIS B O 1
ATOM 2587 N N . SER B 1 6 ? -14.367 30.484 13.289 1 98.44 6 SER B N 1
ATOM 2588 C CA . SER B 1 6 ? -12.953 30.641 13 1 98.44 6 SER B CA 1
ATOM 2589 C C . SER B 1 6 ? -12.273 29.297 12.781 1 98.44 6 SER B C 1
ATOM 2591 O O . SER B 1 6 ? -11.266 28.984 13.422 1 98.44 6 SER B O 1
ATOM 2593 N N . PRO B 1 7 ? -12.812 28.469 11.844 1 98.69 7 PRO B N 1
ATOM 2594 C CA . PRO B 1 7 ? -12.133 27.203 11.578 1 98.69 7 PRO B CA 1
ATOM 2595 C C . PRO B 1 7 ? -10.68 27.391 11.148 1 98.69 7 PRO B C 1
ATOM 2597 O O . PRO B 1 7 ? -10.367 28.328 10.414 1 98.69 7 PRO B O 1
ATOM 2600 N N . LEU B 1 8 ? -9.836 26.5 11.664 1 98.88 8 LEU B N 1
ATOM 2601 C CA . LEU B 1 8 ? -8.406 26.547 11.406 1 98.88 8 LEU B CA 1
ATOM 2602 C C . LEU B 1 8 ? -7.934 25.25 10.75 1 98.88 8 LEU B C 1
ATOM 2604 O O . LEU B 1 8 ? -8.398 24.156 11.109 1 98.88 8 LEU B O 1
ATOM 2608 N N . ASP B 1 9 ? -7.105 25.312 9.734 1 98.94 9 ASP B N 1
ATOM 2609 C CA . ASP B 1 9 ? -6.387 24.156 9.188 1 98.94 9 ASP B CA 1
ATOM 2610 C C . ASP B 1 9 ? -4.918 24.188 9.602 1 98.94 9 ASP B C 1
ATOM 2612 O O . ASP B 1 9 ? -4.109 24.891 9 1 98.94 9 ASP B O 1
ATOM 2616 N N . MET B 1 10 ? -4.582 23.328 10.492 1 98.94 10 MET B N 1
ATOM 2617 C CA . MET B 1 10 ? -3.309 23.484 11.18 1 98.94 10 MET B CA 1
ATOM 2618 C C . MET B 1 10 ? -2.191 22.75 10.445 1 98.94 10 MET B C 1
ATOM 2620 O O . MET B 1 10 ? -1.113 22.531 11 1 98.94 10 MET B O 1
ATOM 2624 N N . HIS B 1 11 ? -2.412 22.328 9.211 1 98.94 11 HIS B N 1
ATOM 2625 C CA . HIS B 1 11 ? -1.382 21.719 8.383 1 98.94 11 HIS B CA 1
ATOM 2626 C C . HIS B 1 11 ? -1.777 21.75 6.91 1 98.94 11 HIS B C 1
ATOM 2628 O O . HIS B 1 11 ? -2.637 20.969 6.477 1 98.94 11 HIS B O 1
ATOM 2634 N N . VAL B 1 12 ? -1.104 22.578 6.074 1 98.94 12 VAL B N 1
ATOM 2635 C CA . VAL B 1 12 ? -1.439 22.609 4.652 1 98.94 12 VAL B CA 1
ATOM 2636 C C . VAL B 1 12 ? -0.162 22.703 3.82 1 98.94 12 VAL B C 1
ATOM 2638 O O . VAL B 1 12 ? 0.827 23.297 4.258 1 98.94 12 VAL B O 1
ATOM 2641 N N . HIS B 1 13 ? -0.148 22.078 2.703 1 98.88 13 HIS B N 1
ATOM 2642 C CA . HIS B 1 13 ? 0.812 22.312 1.631 1 98.88 13 HIS B CA 1
ATOM 2643 C C . HIS B 1 13 ? 0.187 23.109 0.497 1 98.88 13 HIS B C 1
ATOM 2645 O O . HIS B 1 13 ? -0.599 22.578 -0.289 1 98.88 13 HIS B O 1
ATOM 2651 N N . LEU B 1 14 ? 0.617 24.375 0.354 1 98.69 14 LEU B N 1
ATOM 2652 C CA . LEU B 1 14 ? 0.018 25.234 -0.662 1 98.69 14 LEU B CA 1
ATOM 2653 C C . LEU B 1 14 ? 0.88 25.266 -1.919 1 98.69 14 LEU B C 1
ATOM 2655 O O . LEU B 1 14 ? 0.464 25.812 -2.945 1 98.69 14 LEU B O 1
ATOM 2659 N N . ARG B 1 15 ? 2.002 24.703 -1.849 1 98.19 15 ARG B N 1
ATOM 2660 C CA . ARG B 1 15 ? 2.904 24.641 -2.994 1 98.19 15 ARG B CA 1
ATOM 2661 C C . ARG B 1 15 ? 3.299 26.031 -3.455 1 98.19 15 ARG B C 1
ATOM 2663 O O . ARG B 1 15 ? 3.525 26.922 -2.631 1 98.19 15 ARG B O 1
ATOM 2670 N N . GLN B 1 16 ? 3.701 26.172 -4.699 1 97.94 16 GLN B N 1
ATOM 2671 C CA . GLN B 1 16 ? 4.188 27.438 -5.23 1 97.94 16 GLN B CA 1
ATOM 2672 C C . GLN B 1 16 ? 3.725 27.641 -6.672 1 97.94 16 GLN B C 1
ATOM 2674 O O . GLN B 1 16 ? 3.219 26.719 -7.305 1 97.94 16 GLN B O 1
ATOM 2679 N N . GLY B 1 17 ? 3.783 28.844 -7.133 1 97.69 17 GLY B N 1
ATOM 2680 C CA . GLY B 1 17 ? 3.467 29.172 -8.516 1 97.69 17 GLY B CA 1
ATOM 2681 C C . GLY B 1 17 ? 2.02 28.906 -8.875 1 97.69 17 GLY B C 1
ATOM 2682 O O . GLY B 1 17 ? 1.106 29.312 -8.148 1 97.69 17 GLY B O 1
ATOM 2683 N N . ASP B 1 18 ? 1.807 28.281 -10.047 1 98.19 18 ASP B N 1
ATOM 2684 C CA . ASP B 1 18 ? 0.474 28.016 -10.586 1 98.19 18 ASP B CA 1
ATOM 2685 C C . ASP B 1 18 ? -0.334 27.125 -9.641 1 98.19 18 ASP B C 1
ATOM 2687 O O . ASP B 1 18 ? -1.548 27.297 -9.516 1 98.19 18 ASP B O 1
ATOM 2691 N N . MET B 1 19 ? 0.366 26.234 -9.078 1 98.56 19 MET B N 1
ATOM 2692 C CA . MET B 1 19 ? -0.323 25.344 -8.148 1 98.56 19 MET B CA 1
ATOM 2693 C C . MET B 1 19 ? -0.833 26.125 -6.938 1 98.56 19 MET B C 1
ATOM 2695 O O . MET B 1 19 ? -1.954 25.906 -6.477 1 98.56 19 MET B O 1
ATOM 2699 N N . LEU B 1 20 ? -0.029 27 -6.379 1 98.75 20 LEU B N 1
ATOM 2700 C CA . LEU B 1 20 ? -0.453 27.875 -5.285 1 98.75 20 LEU B CA 1
ATOM 2701 C C . LEU B 1 20 ? -1.719 28.641 -5.656 1 98.75 20 LEU B C 1
ATOM 2703 O O . LEU B 1 20 ? -2.684 28.656 -4.891 1 98.75 20 LEU B O 1
ATOM 2707 N N . ALA B 1 21 ? -1.719 29.219 -6.801 1 98.62 21 ALA B N 1
ATOM 2708 C CA . ALA B 1 21 ? -2.857 30 -7.273 1 98.62 21 ALA B CA 1
ATOM 2709 C C . ALA B 1 21 ? -4.105 29.141 -7.41 1 98.62 21 ALA B C 1
ATOM 2711 O O . ALA B 1 21 ? -5.223 29.594 -7.168 1 98.62 21 ALA B O 1
ATOM 2712 N N . LEU B 1 22 ? -3.846 27.938 -7.746 1 98.5 22 LEU B N 1
ATOM 2713 C CA . LEU B 1 22 ? -4.941 27 -7.988 1 98.5 22 LEU B CA 1
ATOM 2714 C C . LEU B 1 22 ? -5.566 26.547 -6.672 1 98.5 22 LEU B C 1
ATOM 2716 O O . LEU B 1 22 ? -6.789 26.422 -6.57 1 98.5 22 LEU B O 1
ATOM 2720 N N . VAL B 1 23 ? -4.781 26.281 -5.648 1 98.62 23 VAL B N 1
ATOM 2721 C CA . VAL B 1 23 ? -5.297 25.469 -4.555 1 98.62 23 VAL B CA 1
ATOM 2722 C C . VAL B 1 23 ? -5.531 26.344 -3.324 1 98.62 23 VAL B C 1
ATOM 2724 O O . VAL B 1 23 ? -6.402 26.047 -2.504 1 98.62 23 VAL B O 1
ATOM 2727 N N . ALA B 1 24 ? -4.828 27.484 -3.105 1 98.75 24 ALA B N 1
ATOM 2728 C CA . ALA B 1 24 ? -4.879 28.297 -1.895 1 98.75 24 ALA B CA 1
ATOM 2729 C C . ALA B 1 24 ? -6.289 28.828 -1.655 1 98.75 24 ALA B C 1
ATOM 2731 O O . ALA B 1 24 ? -6.758 28.875 -0.515 1 98.75 24 ALA B O 1
ATOM 2732 N N . PRO B 1 25 ? -7.008 29.25 -2.75 1 98.5 25 PRO B N 1
ATOM 2733 C CA . PRO B 1 25 ? -8.359 29.781 -2.539 1 98.5 25 PRO B CA 1
ATOM 2734 C C . PRO B 1 25 ? -9.305 28.75 -1.91 1 98.5 25 PRO B C 1
ATOM 2736 O O . PRO B 1 25 ? -10.242 29.125 -1.201 1 98.5 25 PRO B O 1
ATOM 2739 N N . HIS B 1 26 ? -9.07 27.453 -2.188 1 98.31 26 HIS B N 1
ATOM 2740 C CA . HIS B 1 26 ? -9.93 26.422 -1.614 1 98.31 26 HIS B CA 1
ATOM 2741 C C . HIS B 1 26 ? -9.773 26.359 -0.099 1 98.31 26 HIS B C 1
ATOM 2743 O O . HIS B 1 26 ? -10.75 26.141 0.623 1 98.31 26 HIS B O 1
ATOM 2749 N N . THR B 1 27 ? -8.531 26.484 0.382 1 98.69 27 THR B N 1
ATOM 2750 C CA . THR B 1 27 ? -8.281 26.531 1.817 1 98.69 27 THR B CA 1
ATOM 2751 C C . THR B 1 27 ? -8.867 27.812 2.432 1 98.69 27 THR B C 1
ATOM 2753 O O . THR B 1 27 ? -9.562 27.75 3.445 1 98.69 27 THR B O 1
ATOM 2756 N N . ALA B 1 28 ? -8.648 28.906 1.784 1 98.19 28 ALA B N 1
ATOM 2757 C CA . ALA B 1 28 ? -9.023 30.219 2.309 1 98.19 28 ALA B CA 1
ATOM 2758 C C . ALA B 1 28 ? -10.539 30.391 2.338 1 98.19 28 ALA B C 1
ATOM 2760 O O . ALA B 1 28 ? -11.07 31.172 3.125 1 98.19 28 ALA B O 1
ATOM 2761 N N . ARG B 1 29 ? -11.188 29.688 1.508 1 96.75 29 ARG B N 1
ATOM 2762 C CA . ARG B 1 29 ? -12.648 29.766 1.47 1 96.75 29 ARG B CA 1
ATOM 2763 C C . ARG B 1 29 ? -13.258 29.234 2.764 1 96.75 29 ARG B C 1
ATOM 2765 O O . ARG B 1 29 ? -14.219 29.797 3.281 1 96.75 29 ARG B O 1
ATOM 2772 N N . ASP B 1 30 ? -12.641 28.203 3.287 1 97.44 30 ASP B N 1
ATOM 2773 C CA . ASP B 1 30 ? -13.312 27.469 4.355 1 97.44 30 ASP B CA 1
ATOM 2774 C C . ASP B 1 30 ? -12.633 27.703 5.699 1 97.44 30 ASP B C 1
ATOM 2776 O O . ASP B 1 30 ? -13.211 27.438 6.754 1 97.44 30 ASP B O 1
ATOM 2780 N N . PHE B 1 31 ? -11.43 28.188 5.699 1 98.56 31 PHE B N 1
ATOM 2781 C CA . PHE B 1 31 ? -10.656 28.375 6.922 1 98.56 31 PHE B CA 1
ATOM 2782 C C . PHE B 1 31 ? -10.156 29.797 7.035 1 98.56 31 PHE B C 1
ATOM 2784 O O . PHE B 1 31 ? -9.789 30.422 6.035 1 98.56 31 PHE B O 1
ATOM 2791 N N . VAL B 1 32 ? -10.117 30.328 8.266 1 98.38 32 VAL B N 1
ATOM 2792 C CA . VAL B 1 32 ? -9.703 31.703 8.469 1 98.38 32 VAL B CA 1
ATOM 2793 C C . VAL B 1 32 ? -8.172 31.781 8.492 1 98.38 32 VAL B C 1
ATOM 2795 O O . VAL B 1 32 ? -7.598 32.844 8.18 1 98.38 32 VAL B O 1
ATOM 2798 N N . ALA B 1 33 ? -7.555 30.734 8.914 1 98.75 33 ALA B N 1
ATOM 2799 C CA . ALA B 1 33 ? -6.102 30.641 8.984 1 98.75 33 ALA B CA 1
ATOM 2800 C C . ALA B 1 33 ? -5.633 29.203 8.773 1 98.75 33 ALA B C 1
ATOM 2802 O O . ALA B 1 33 ? -6.41 28.266 8.93 1 98.75 33 ALA B O 1
ATOM 2803 N N . ALA B 1 34 ? -4.445 29.062 8.344 1 98.88 34 ALA B N 1
ATOM 2804 C CA . ALA B 1 34 ? -3.863 27.75 8.141 1 98.88 34 ALA B CA 1
ATOM 2805 C C . ALA B 1 34 ? -2.357 27.766 8.383 1 98.88 34 ALA B C 1
ATOM 2807 O O . ALA B 1 34 ? -1.68 28.734 8.031 1 98.88 34 ALA B O 1
ATOM 2808 N N . VAL B 1 35 ? -1.848 26.688 9.016 1 98.94 35 VAL B N 1
ATOM 2809 C CA . VAL B 1 35 ? -0.404 26.531 9.156 1 98.94 35 VAL B CA 1
ATOM 2810 C C . VAL B 1 35 ? 0.192 26.031 7.836 1 98.94 35 VAL B C 1
ATOM 2812 O O . VAL B 1 35 ? -0.12 24.938 7.379 1 98.94 35 VAL B O 1
ATOM 2815 N N . VAL B 1 36 ? 1.087 26.828 7.234 1 98.94 36 VAL B N 1
ATOM 2816 C CA . VAL B 1 36 ? 1.607 26.578 5.895 1 98.94 36 VAL B CA 1
ATOM 2817 C C . VAL B 1 36 ? 2.965 25.875 5.984 1 98.94 36 VAL B C 1
ATOM 2819 O O . VAL B 1 36 ? 3.896 26.406 6.598 1 98.94 36 VAL B O 1
ATOM 2822 N N . MET B 1 37 ? 3.09 24.719 5.379 1 98.81 37 MET B N 1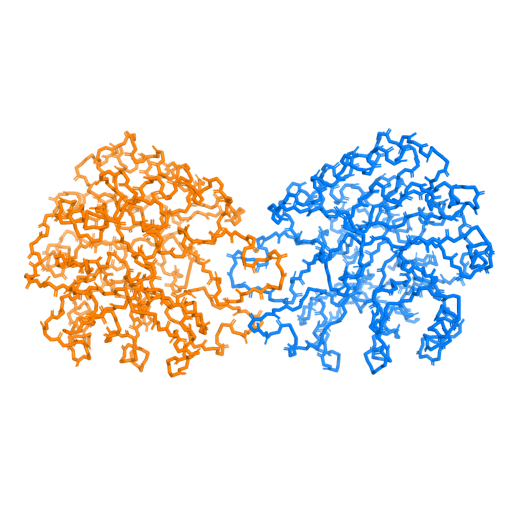
ATOM 2823 C CA . MET B 1 37 ? 4.32 23.938 5.441 1 98.81 37 MET B CA 1
ATOM 2824 C C . MET B 1 37 ? 5.391 24.531 4.531 1 98.81 37 MET B C 1
ATOM 2826 O O . MET B 1 37 ? 5.086 25 3.432 1 98.81 37 MET B O 1
ATOM 2830 N N . PRO B 1 38 ? 6.582 24.438 4.918 1 98.62 38 PRO B N 1
ATOM 2831 C CA . PRO B 1 38 ? 7.668 25.172 4.277 1 98.62 38 PRO B CA 1
ATOM 2832 C C . PRO B 1 38 ? 8.445 24.328 3.27 1 98.62 38 PRO B C 1
ATOM 2834 O O . PRO B 1 38 ? 9.453 24.781 2.719 1 98.62 38 PRO B O 1
ATOM 2837 N N . ASN B 1 39 ? 8.039 23.078 3.006 1 97.62 39 ASN B N 1
ATOM 2838 C CA . ASN B 1 39 ? 8.844 22.203 2.152 1 97.62 39 ASN B CA 1
ATOM 2839 C C . ASN B 1 39 ? 8.578 22.469 0.673 1 97.62 39 ASN B C 1
ATOM 2841 O O . ASN B 1 39 ? 8.172 21.562 -0.062 1 97.62 39 ASN B O 1
ATOM 2845 N N . LEU B 1 40 ? 8.875 23.672 0.271 1 97.94 40 LEU B N 1
ATOM 2846 C CA . LEU B 1 40 ? 8.875 24.078 -1.131 1 97.94 40 LEU B CA 1
ATOM 2847 C C . LEU B 1 40 ? 10.188 23.703 -1.806 1 97.94 40 LEU B C 1
ATOM 2849 O O . LEU B 1 40 ? 11.023 23.016 -1.211 1 97.94 40 LEU B O 1
ATOM 2853 N N . THR B 1 41 ? 10.242 24.016 -3.064 1 95.94 41 THR B N 1
ATOM 2854 C CA . THR B 1 41 ? 11.492 23.875 -3.803 1 95.94 41 THR B CA 1
ATOM 2855 C C . THR B 1 41 ? 12 25.234 -4.277 1 95.94 41 THR B C 1
ATOM 2857 O O . THR B 1 41 ? 11.469 25.797 -5.234 1 95.94 41 THR B O 1
ATOM 2860 N N . PRO B 1 42 ? 13.031 25.766 -3.75 1 96.81 42 PRO B N 1
ATOM 2861 C CA . PRO B 1 42 ? 13.703 25.297 -2.537 1 96.81 42 PRO B CA 1
ATOM 2862 C C . PRO B 1 42 ? 12.852 25.5 -1.281 1 96.81 42 PRO B C 1
ATOM 2864 O O . PRO B 1 42 ? 11.867 26.234 -1.309 1 96.81 42 PRO B O 1
ATOM 2867 N N . PRO B 1 43 ? 13.242 24.844 -0.154 1 98 43 PRO B N 1
ATOM 2868 C CA . PRO B 1 43 ? 12.484 25 1.092 1 98 43 PRO B CA 1
ATOM 2869 C C . PRO B 1 43 ? 12.594 26.422 1.667 1 98 43 PRO B C 1
ATOM 2871 O O . PRO B 1 43 ? 13.547 27.141 1.362 1 98 43 PRO B O 1
ATOM 2874 N N . VAL B 1 44 ? 11.609 26.828 2.459 1 98.62 44 VAL B N 1
ATOM 2875 C CA . VAL B 1 44 ? 11.602 28.125 3.141 1 98.62 44 VAL B CA 1
ATOM 2876 C C . VAL B 1 44 ? 12.461 28.047 4.398 1 98.62 44 VAL B C 1
ATOM 2878 O O . VAL B 1 44 ? 12.039 27.484 5.414 1 98.62 44 VAL B O 1
ATOM 2881 N N . THR B 1 45 ? 13.695 28.672 4.395 1 98.19 45 THR B N 1
ATOM 2882 C CA . THR B 1 45 ? 14.641 28.5 5.492 1 98.19 45 THR B CA 1
ATOM 2883 C C . THR B 1 45 ? 15.078 29.859 6.043 1 98.19 45 THR B C 1
ATOM 2885 O O . THR B 1 45 ? 15.836 29.922 7.016 1 98.19 45 THR B O 1
ATOM 2888 N N . GLU B 1 46 ? 14.57 30.906 5.453 1 98.12 46 GLU B N 1
ATOM 2889 C CA . GLU B 1 46 ? 14.977 32.25 5.875 1 98.12 46 GLU B CA 1
ATOM 2890 C C . GLU B 1 46 ? 13.773 33.188 6.008 1 98.12 46 GLU B C 1
ATOM 2892 O O . GLU B 1 46 ? 12.758 32.969 5.348 1 98.12 46 GLU B O 1
ATOM 2897 N N . LEU B 1 47 ? 13.992 34.219 6.809 1 98.5 47 LEU B N 1
ATOM 2898 C CA . LEU B 1 47 ? 12.922 35.156 7.062 1 98.5 47 LEU B CA 1
ATOM 2899 C C . LEU B 1 47 ? 12.453 35.812 5.766 1 98.5 47 LEU B C 1
ATOM 2901 O O . LEU B 1 47 ? 11.25 36 5.559 1 98.5 47 LEU B O 1
ATOM 2905 N N . THR B 1 48 ? 13.367 36.125 4.902 1 98.62 48 THR B N 1
ATOM 2906 C CA . THR B 1 48 ? 13 36.781 3.646 1 98.62 48 THR B CA 1
ATOM 2907 C C . THR B 1 48 ? 12.102 35.844 2.818 1 98.62 48 THR B C 1
ATOM 2909 O O . THR B 1 48 ? 11.156 36.312 2.178 1 98.62 48 THR B O 1
ATOM 2912 N N . GLN B 1 49 ? 12.422 34.562 2.834 1 98.69 49 GLN B N 1
ATOM 2913 C CA . GLN B 1 49 ? 11.602 33.594 2.121 1 98.69 49 GLN B CA 1
ATOM 2914 C C . GLN B 1 49 ? 10.219 33.5 2.746 1 98.69 49 GLN B C 1
ATOM 2916 O O . GLN B 1 49 ? 9.219 33.344 2.035 1 98.69 49 GLN B O 1
ATOM 2921 N N . VAL B 1 50 ? 10.172 33.531 4.07 1 98.81 50 VAL B N 1
ATOM 2922 C CA . VAL B 1 50 ? 8.898 33.5 4.793 1 98.81 50 VAL B CA 1
ATOM 2923 C C . VAL B 1 50 ? 8.016 34.656 4.355 1 98.81 50 VAL B C 1
ATOM 2925 O O . VAL B 1 50 ? 6.848 34.438 4.008 1 98.81 50 VAL B O 1
ATOM 2928 N N . LEU B 1 51 ? 8.562 35.812 4.379 1 98.75 51 LEU B N 1
ATOM 2929 C CA . LEU B 1 51 ? 7.812 37.031 4.055 1 98.75 51 LEU B CA 1
ATOM 2930 C C . LEU B 1 51 ? 7.371 37.031 2.596 1 98.75 51 LEU B C 1
ATOM 2932 O O . LEU B 1 51 ? 6.238 37.375 2.285 1 98.75 51 LEU B O 1
ATOM 2936 N N . ASP B 1 52 ? 8.266 36.594 1.735 1 98.69 52 ASP B N 1
ATOM 2937 C CA . ASP B 1 52 ? 7.949 36.5 0.313 1 98.69 52 ASP B CA 1
ATOM 2938 C C . ASP B 1 52 ? 6.82 35.5 0.057 1 98.69 52 ASP B C 1
ATOM 2940 O O . ASP B 1 52 ? 5.883 35.812 -0.689 1 98.69 52 ASP B O 1
ATOM 2944 N N . TYR B 1 53 ? 6.984 34.375 0.62 1 98.81 53 TYR B N 1
ATOM 2945 C CA . TYR B 1 53 ? 5.973 33.312 0.441 1 98.81 53 TYR B CA 1
ATOM 2946 C C . TYR B 1 53 ? 4.629 33.781 1.003 1 98.81 53 TYR B C 1
ATOM 2948 O O . TYR B 1 53 ? 3.584 33.562 0.387 1 98.81 53 TYR B O 1
ATOM 2956 N N . ARG B 1 54 ? 4.609 34.375 2.156 1 98.81 54 ARG B N 1
ATOM 2957 C CA . ARG B 1 54 ? 3.387 34.906 2.756 1 98.81 54 ARG B CA 1
ATOM 2958 C C . ARG B 1 54 ? 2.686 35.875 1.812 1 98.81 54 ARG B C 1
ATOM 2960 O O . ARG B 1 54 ? 1.465 35.812 1.646 1 98.81 54 ARG B O 1
ATOM 2967 N N . GLU B 1 55 ? 3.443 36.719 1.242 1 98.62 55 GLU B N 1
ATOM 2968 C CA . GLU B 1 55 ? 2.881 37.719 0.319 1 98.62 55 GLU B CA 1
ATOM 2969 C C . GLU B 1 55 ? 2.248 37.031 -0.891 1 98.62 55 GLU B C 1
ATOM 2971 O O . GLU B 1 55 ? 1.166 37.406 -1.334 1 98.62 55 GLU B O 1
ATOM 2976 N N . LYS B 1 56 ? 2.918 36.062 -1.428 1 98.75 56 LYS B N 1
ATOM 2977 C CA . LYS B 1 56 ? 2.395 35.312 -2.57 1 98.75 56 LYS B CA 1
ATOM 2978 C C . LYS B 1 56 ? 1.076 34.656 -2.223 1 98.75 56 LYS B C 1
ATOM 2980 O O . LYS B 1 56 ? 0.153 34.625 -3.039 1 98.75 56 LYS B O 1
ATOM 2985 N N . ILE B 1 57 ? 1.025 34.062 -1.036 1 98.88 57 ILE B N 1
ATOM 2986 C CA . ILE B 1 57 ? -0.194 33.406 -0.584 1 98.88 57 ILE B CA 1
ATOM 2987 C C . ILE B 1 57 ? -1.327 34.406 -0.484 1 98.88 57 ILE B C 1
ATOM 2989 O O . ILE B 1 57 ? -2.432 34.188 -0.975 1 98.88 57 ILE B O 1
ATOM 2993 N N . LEU B 1 58 ? -1.048 35.562 0.13 1 98.62 58 LEU B N 1
ATOM 2994 C CA . LEU B 1 58 ? -2.074 36.594 0.35 1 98.62 58 LEU B CA 1
ATOM 2995 C C . LEU B 1 58 ? -2.588 37.125 -0.976 1 98.62 58 LEU B C 1
ATOM 2997 O O . LEU B 1 58 ? -3.766 37.469 -1.097 1 98.62 58 LEU B O 1
ATOM 3001 N N . ARG B 1 59 ? -1.772 37.156 -1.953 1 98.31 59 ARG B N 1
ATOM 3002 C CA . ARG B 1 59 ? -2.166 37.625 -3.268 1 98.31 59 ARG B CA 1
ATOM 3003 C C . ARG B 1 59 ? -3.256 36.75 -3.879 1 98.31 59 ARG B C 1
ATOM 3005 O O . ARG B 1 59 ? -4.141 37.25 -4.578 1 98.31 59 ARG B O 1
ATOM 3012 N N . VAL B 1 60 ? -3.184 35.531 -3.621 1 98.31 60 VAL B N 1
ATOM 3013 C CA . VAL B 1 60 ? -4.109 34.625 -4.309 1 98.31 60 VAL B CA 1
ATOM 3014 C C . VAL B 1 60 ? -5.227 34.219 -3.355 1 98.31 60 VAL B C 1
ATOM 3016 O O . VAL B 1 60 ? -6.336 33.875 -3.793 1 98.31 60 VAL B O 1
ATOM 3019 N N . ALA B 1 61 ? -5.008 34.156 -2.068 1 97.69 61 ALA B N 1
ATOM 3020 C CA . ALA B 1 61 ? -5.98 33.688 -1.087 1 97.69 61 ALA B CA 1
ATOM 3021 C C . ALA B 1 61 ? -6.797 34.844 -0.52 1 97.69 61 ALA B C 1
ATOM 3023 O O . ALA B 1 61 ? -7.879 34.656 0.031 1 97.69 61 ALA B O 1
ATOM 3024 N N . GLY B 1 62 ? -6.27 36.062 -0.607 1 96.44 62 GLY B N 1
ATOM 3025 C CA . GLY B 1 62 ? -6.957 37.219 -0.098 1 96.44 62 GLY B CA 1
ATOM 3026 C C . GLY B 1 62 ? -6.52 37.625 1.303 1 96.44 62 GLY B C 1
ATOM 3027 O O . GLY B 1 62 ? -5.977 36.781 2.037 1 96.44 62 GLY B O 1
ATOM 3028 N N . GLU B 1 63 ? -6.898 38.781 1.778 1 93.88 63 GLU B N 1
ATOM 3029 C CA . GLU B 1 63 ? -6.434 39.375 3.035 1 93.88 63 GLU B CA 1
ATOM 3030 C C . GLU B 1 63 ? -7.262 38.844 4.215 1 93.88 63 GLU B C 1
ATOM 3032 O O . GLU B 1 63 ? -6.871 39.031 5.371 1 93.88 63 GLU B O 1
ATOM 3037 N N . SER B 1 64 ? -8.328 38.25 3.885 1 94.94 64 SER B N 1
ATOM 3038 C CA . SER B 1 64 ? -9.18 37.719 4.953 1 94.94 64 SER B CA 1
ATOM 3039 C C . SER B 1 64 ? -8.688 36.375 5.426 1 94.94 64 SER B C 1
ATOM 3041 O O . SER B 1 64 ? -9.266 35.781 6.336 1 94.94 64 SER B O 1
ATOM 3043 N N . PHE B 1 65 ? -7.73 35.906 4.805 1 97.69 65 PHE B N 1
ATOM 3044 C CA . PHE B 1 65 ? -7.07 34.656 5.164 1 97.69 65 PHE B CA 1
ATOM 3045 C C . PHE B 1 65 ? -5.73 34.938 5.832 1 97.69 65 PHE B C 1
ATOM 3047 O O . PHE B 1 65 ? -4.988 35.812 5.41 1 97.69 65 PHE B O 1
ATOM 3054 N N . SER B 1 66 ? -5.441 34.219 6.91 1 98.31 66 SER B N 1
ATOM 3055 C CA . SER B 1 66 ? -4.172 34.406 7.613 1 98.31 66 SER B CA 1
ATOM 3056 C C . SER B 1 66 ? -3.271 33.188 7.434 1 98.31 66 SER B C 1
ATOM 3058 O O . SER B 1 66 ? -3.445 32.188 8.117 1 98.31 66 SER B O 1
ATOM 3060 N N . PRO B 1 67 ? -2.328 33.25 6.496 1 98.75 67 PRO B N 1
ATOM 3061 C CA . PRO B 1 67 ? -1.329 32.188 6.449 1 98.75 67 PRO B CA 1
ATOM 3062 C C . PRO B 1 67 ? -0.396 32.188 7.66 1 98.75 67 PRO B C 1
ATOM 3064 O O . PRO B 1 67 ? 0.268 33.219 7.922 1 98.75 67 PRO B O 1
ATOM 3067 N N . LEU B 1 68 ? -0.451 31.172 8.477 1 98.81 68 LEU B N 1
ATOM 3068 C CA . LEU B 1 68 ? 0.472 30.984 9.586 1 98.81 68 LEU B CA 1
ATOM 3069 C C . LEU B 1 68 ? 1.752 30.297 9.125 1 98.81 68 LEU B C 1
ATOM 3071 O O . LEU B 1 68 ? 1.785 29.078 8.969 1 98.81 68 LEU B O 1
ATOM 3075 N N . MET B 1 69 ? 2.766 31.078 8.945 1 98.88 69 MET B N 1
ATOM 3076 C CA . MET B 1 69 ? 3.959 30.641 8.227 1 98.88 69 MET B CA 1
ATOM 3077 C C . MET B 1 69 ? 4.859 29.797 9.125 1 98.88 69 MET B C 1
ATOM 3079 O O . MET B 1 69 ? 4.789 29.906 10.352 1 98.88 69 MET B O 1
ATOM 3083 N N . THR B 1 70 ? 5.699 28.938 8.531 1 98.94 70 THR B N 1
ATOM 3084 C CA . THR B 1 70 ? 6.688 28.109 9.227 1 98.94 70 THR B CA 1
ATOM 3085 C C . THR B 1 70 ? 8.047 28.219 8.539 1 98.94 70 THR B C 1
ATOM 3087 O O . THR B 1 70 ? 8.141 28.672 7.402 1 98.94 70 THR B O 1
ATOM 3090 N N . LEU B 1 71 ? 9.039 27.875 9.258 1 98.81 71 LEU B N 1
ATOM 3091 C CA . LEU B 1 71 ? 10.375 27.656 8.703 1 98.81 71 LEU B CA 1
ATOM 3092 C C . LEU B 1 71 ? 10.711 26.172 8.664 1 98.81 71 LEU B C 1
ATOM 3094 O O . LEU B 1 71 ? 10.344 25.422 9.57 1 98.81 71 LEU B O 1
ATOM 3098 N N . PHE B 1 72 ? 11.359 25.812 7.574 1 98.69 72 PHE B N 1
ATOM 3099 C CA . PHE B 1 72 ? 11.945 24.484 7.488 1 98.69 72 PHE B CA 1
ATOM 3100 C C . PHE B 1 72 ? 13.023 24.297 8.547 1 98.69 72 PHE B C 1
ATOM 3102 O O . PHE B 1 72 ? 13.914 25.141 8.688 1 98.69 72 PHE B O 1
ATOM 3109 N N . PHE B 1 73 ? 12.914 23.25 9.328 1 98.44 73 PHE B N 1
ATOM 3110 C CA . PHE B 1 73 ? 13.844 23.062 10.43 1 98.44 73 PHE B CA 1
ATOM 3111 C C . PHE B 1 73 ? 15.266 22.844 9.914 1 98.44 73 PHE B C 1
ATOM 3113 O O . PHE B 1 73 ? 15.492 22 9.047 1 98.44 73 PHE B O 1
ATOM 3120 N N . LYS B 1 74 ? 16.156 23.531 10.344 1 97 74 LYS B N 1
ATOM 3121 C CA . LYS B 1 74 ? 17.594 23.406 10.25 1 97 74 LYS B CA 1
ATOM 3122 C C . LYS B 1 74 ? 18.281 24.016 11.469 1 97 74 LYS B C 1
ATOM 3124 O O . LYS B 1 74 ? 17.625 24.391 12.43 1 97 74 LYS B O 1
ATOM 3129 N N . SER B 1 75 ? 19.547 23.984 11.453 1 96.69 75 SER B N 1
ATOM 3130 C CA . SER B 1 75 ? 20.25 24.688 12.523 1 96.69 75 SER B CA 1
ATOM 3131 C C . SER B 1 75 ? 20.109 26.203 12.375 1 96.69 75 SER B C 1
ATOM 3133 O O . SER B 1 75 ? 20.375 26.75 11.312 1 96.69 75 SER B O 1
ATOM 3135 N N . TYR B 1 76 ? 19.625 26.812 13.406 1 97.56 76 TYR B N 1
ATOM 3136 C CA . TYR B 1 76 ? 19.469 28.266 13.438 1 97.56 76 TYR B CA 1
ATOM 3137 C C . TYR B 1 76 ? 20.219 28.875 14.609 1 97.56 76 TYR B C 1
ATOM 3139 O O . TYR B 1 76 ? 20.312 28.266 15.68 1 97.56 76 TYR B O 1
ATOM 3147 N N . SER B 1 77 ? 20.688 30.094 14.414 1 98.06 77 SER B N 1
ATOM 3148 C CA . SER B 1 77 ? 21.156 30.891 15.539 1 98.06 77 SER B CA 1
ATOM 3149 C C . SER B 1 77 ? 20 31.531 16.297 1 98.06 77 SER B C 1
ATOM 3151 O O . SER B 1 77 ? 18.891 31.656 15.758 1 98.06 77 SER B O 1
ATOM 3153 N N . ARG B 1 78 ? 20.281 31.891 17.531 1 98.12 78 ARG B N 1
ATOM 3154 C CA . ARG B 1 78 ? 19.266 32.594 18.328 1 98.12 78 ARG B CA 1
ATOM 3155 C C . ARG B 1 78 ? 18.781 33.844 17.641 1 98.12 78 ARG B C 1
ATOM 3157 O O . ARG B 1 78 ? 17.594 34.156 17.641 1 98.12 78 ARG B O 1
ATOM 3164 N N . ASP B 1 79 ? 19.734 34.594 17.031 1 98.44 79 ASP B N 1
ATOM 3165 C CA . ASP B 1 79 ? 19.391 35.844 16.375 1 98.44 79 ASP B CA 1
ATOM 3166 C C . ASP B 1 79 ? 18.453 35.625 15.188 1 98.44 79 ASP B C 1
ATOM 3168 O O . ASP B 1 79 ? 17.531 36.406 14.961 1 98.44 79 ASP B O 1
ATOM 3172 N N . GLU B 1 80 ? 18.719 34.625 14.414 1 98.44 80 GLU B N 1
ATOM 3173 C CA . GLU B 1 80 ? 17.859 34.281 13.281 1 98.44 80 GLU B CA 1
ATOM 3174 C C . GLU B 1 80 ? 16.438 33.969 13.734 1 98.44 80 GLU B C 1
ATOM 3176 O O . GLU B 1 80 ? 15.477 34.469 13.148 1 98.44 80 GLU B O 1
ATOM 3181 N N . LEU B 1 81 ? 16.297 33.219 14.797 1 98.56 81 LEU B N 1
ATOM 3182 C CA . LEU B 1 81 ? 14.977 32.812 15.273 1 98.56 81 LEU B CA 1
ATOM 3183 C C . LEU B 1 81 ? 14.266 33.969 15.969 1 98.56 81 LEU B C 1
ATOM 3185 O O . LEU B 1 81 ? 13.039 34.062 15.891 1 98.56 81 LEU B O 1
ATOM 3189 N N . LEU B 1 82 ? 15.055 34.75 16.672 1 98.44 82 LEU B N 1
ATOM 3190 C CA . LEU B 1 82 ? 14.469 35.938 17.281 1 98.44 82 LEU B CA 1
ATOM 3191 C C . LEU B 1 82 ? 13.859 36.875 16.219 1 98.44 82 LEU B C 1
ATOM 3193 O O . LEU B 1 82 ? 12.773 37.406 16.422 1 98.44 82 LEU B O 1
ATOM 3197 N N . ALA B 1 83 ? 14.555 37 15.117 1 98.44 83 ALA B N 1
ATOM 3198 C CA . ALA B 1 83 ? 14.07 37.844 14.016 1 98.44 83 ALA B CA 1
ATOM 3199 C C . ALA B 1 83 ? 12.836 37.219 13.359 1 98.44 83 ALA B C 1
ATOM 3201 O O . ALA B 1 83 ? 11.93 37.938 12.93 1 98.44 83 ALA B O 1
ATOM 3202 N N . ALA B 1 84 ? 12.789 35.906 13.305 1 98.56 84 ALA B N 1
ATOM 3203 C CA . ALA B 1 84 ? 11.719 35.219 12.602 1 98.56 84 ALA B CA 1
ATOM 3204 C C . ALA B 1 84 ? 10.484 35.062 13.492 1 98.56 84 ALA B C 1
ATOM 3206 O O . ALA B 1 84 ? 9.375 34.906 12.992 1 98.56 84 ALA B O 1
ATOM 3207 N N . ARG B 1 85 ? 10.648 35.094 14.742 1 98.25 85 ARG B N 1
ATOM 3208 C CA . ARG B 1 85 ? 9.664 34.719 15.742 1 98.25 85 ARG B CA 1
ATOM 3209 C C . ARG B 1 85 ? 8.328 35.406 15.477 1 98.25 85 ARG B C 1
ATOM 3211 O O . ARG B 1 85 ? 7.277 34.781 15.492 1 98.25 85 ARG B O 1
ATOM 3218 N N . PRO B 1 86 ? 8.289 36.719 15.141 1 98 86 PRO B N 1
ATOM 3219 C CA . PRO B 1 86 ? 7 37.375 14.953 1 98 86 PRO B CA 1
ATOM 3220 C C . PRO B 1 86 ? 6.293 36.938 13.672 1 98 86 PRO B C 1
ATOM 3222 O O . PRO B 1 86 ? 5.121 37.281 13.469 1 98 86 PRO B O 1
ATOM 3225 N N . HIS B 1 87 ? 7.027 36.219 12.797 1 98.44 87 HIS B N 1
ATOM 3226 C CA . HIS B 1 87 ? 6.504 35.969 11.461 1 98.44 87 HIS B CA 1
ATOM 3227 C C . HIS B 1 87 ? 6.195 34.5 11.25 1 98.44 87 HIS B C 1
ATOM 3229 O O . HIS B 1 87 ? 5.695 34.094 10.195 1 98.44 87 HIS B O 1
ATOM 3235 N N . ILE B 1 88 ? 6.504 33.688 12.258 1 98.81 88 ILE B N 1
ATOM 3236 C CA . ILE B 1 88 ? 6.301 32.25 12.086 1 98.81 88 ILE B CA 1
ATOM 3237 C C . ILE B 1 88 ? 5.531 31.688 13.281 1 98.81 88 ILE B C 1
ATOM 3239 O O . ILE B 1 88 ? 5.637 32.219 14.391 1 98.81 88 ILE B O 1
ATOM 3243 N N . ILE B 1 89 ? 4.793 30.578 12.977 1 98.62 89 ILE B N 1
ATOM 3244 C CA . ILE B 1 89 ? 4.043 29.906 14.031 1 98.62 89 ILE B CA 1
ATOM 3245 C C . ILE B 1 89 ? 4.879 28.781 14.617 1 98.62 89 ILE B C 1
ATOM 3247 O O . ILE B 1 89 ? 4.59 28.281 15.711 1 98.62 89 ILE B O 1
ATOM 3251 N N . GLY B 1 90 ? 5.953 28.344 13.898 1 98.81 90 GLY B N 1
ATOM 3252 C CA . GLY B 1 90 ? 6.793 27.234 14.328 1 98.81 90 GLY B CA 1
ATOM 3253 C C . GLY B 1 90 ? 7.832 26.844 13.305 1 98.81 90 GLY B C 1
ATOM 3254 O O . GLY B 1 90 ? 7.934 27.453 12.242 1 98.81 90 GLY B O 1
ATOM 3255 N N . LEU B 1 91 ? 8.703 25.891 13.664 1 98.81 91 LEU B N 1
ATOM 3256 C CA . LEU B 1 91 ? 9.625 25.203 12.758 1 98.81 91 LEU B CA 1
ATOM 3257 C C . LEU B 1 91 ? 9.133 23.797 12.438 1 98.81 91 LEU B C 1
ATOM 3259 O O . LEU B 1 91 ? 8.703 23.062 13.336 1 98.81 91 LEU B O 1
ATOM 3263 N N . LYS B 1 92 ? 9.133 23.516 11.141 1 98.81 92 LYS B N 1
ATOM 3264 C CA . LYS B 1 92 ? 8.727 22.172 10.711 1 98.81 92 LYS B CA 1
ATOM 3265 C C . LYS B 1 92 ? 9.945 21.297 10.43 1 98.81 92 LYS B C 1
ATOM 3267 O O . LYS B 1 92 ? 10.789 21.656 9.602 1 98.81 92 LYS B O 1
ATOM 3272 N N . LEU B 1 93 ? 9.984 20.234 11.133 1 98.38 93 LEU B N 1
ATOM 3273 C CA . LEU B 1 93 ? 11.078 19.281 10.977 1 98.38 93 LEU B CA 1
ATOM 3274 C C . LEU B 1 93 ? 10.641 18.078 10.133 1 98.38 93 LEU B C 1
ATOM 3276 O O . LEU B 1 93 ? 9.609 17.469 10.414 1 98.38 93 LEU B O 1
ATOM 3280 N N . TYR B 1 94 ? 11.406 17.844 9.094 1 96.81 94 TYR B N 1
ATOM 3281 C CA . TYR B 1 94 ? 11.305 16.625 8.297 1 96.81 94 TYR B CA 1
ATOM 3282 C C . TYR B 1 94 ? 12.555 15.766 8.453 1 96.81 94 TYR B C 1
ATOM 3284 O O . TYR B 1 94 ? 13.664 16.219 8.203 1 96.81 94 TYR B O 1
ATOM 3292 N N . PRO B 1 95 ? 12.375 14.531 8.883 1 94.44 95 PRO B N 1
ATOM 3293 C CA . PRO B 1 95 ? 13.516 13.641 8.672 1 94.44 95 PRO B CA 1
ATOM 3294 C C . PRO B 1 95 ? 13.898 13.516 7.199 1 94.44 95 PRO B C 1
ATOM 3296 O O . PRO B 1 95 ? 13.023 13.461 6.332 1 94.44 95 PRO B O 1
ATOM 3299 N N . ALA B 1 96 ? 15.172 13.406 6.941 1 92.19 96 ALA B N 1
ATOM 3300 C CA . ALA B 1 96 ? 15.688 13.469 5.574 1 92.19 96 ALA B CA 1
ATOM 3301 C C . ALA B 1 96 ? 15.109 12.359 4.711 1 92.19 96 ALA B C 1
ATOM 3303 O O . ALA B 1 96 ? 15.18 11.18 5.074 1 92.19 96 ALA B O 1
ATOM 3304 N N . GLY B 1 97 ? 14.492 12.805 3.619 1 88.56 97 GLY B N 1
ATOM 3305 C CA . GLY B 1 97 ? 14.078 11.867 2.584 1 88.56 97 GLY B CA 1
ATOM 3306 C C . GLY B 1 97 ? 12.789 11.141 2.914 1 88.56 97 GLY B C 1
ATOM 3307 O O . GLY B 1 97 ? 12.391 10.219 2.203 1 88.56 97 GLY B O 1
ATOM 3308 N N . MET B 1 98 ? 12.047 11.516 3.881 1 89.06 98 MET B N 1
ATOM 3309 C CA . MET B 1 98 ? 10.883 10.75 4.344 1 89.06 98 MET B CA 1
ATOM 3310 C C . MET B 1 98 ? 9.641 11.125 3.551 1 89.06 98 MET B C 1
ATOM 3312 O O . MET B 1 98 ? 8.695 10.344 3.467 1 89.06 98 MET B O 1
ATOM 3316 N N . THR B 1 99 ? 9.586 12.305 2.996 1 89.81 99 THR B N 1
ATOM 3317 C CA . THR B 1 99 ? 8.406 12.75 2.262 1 89.81 99 THR B CA 1
ATOM 3318 C C . THR B 1 99 ? 8.797 13.719 1.151 1 89.81 99 THR B C 1
ATOM 3320 O O . THR B 1 99 ? 9.984 13.938 0.896 1 89.81 99 THR B O 1
ATOM 3323 N N . THR B 1 100 ? 7.777 14.188 0.396 1 87.69 100 THR B N 1
ATOM 3324 C CA . THR B 1 100 ? 7.988 15.086 -0.731 1 87.69 100 THR B CA 1
ATOM 3325 C C . THR B 1 100 ? 8.82 16.297 -0.308 1 87.69 100 THR B C 1
ATOM 3327 O O . THR B 1 100 ? 8.523 16.938 0.705 1 87.69 100 THR B O 1
ATOM 3330 N N . ASN B 1 101 ? 9.898 16.531 -0.952 1 89.44 101 ASN B N 1
ATOM 3331 C CA . ASN B 1 101 ? 10.75 17.719 -0.804 1 89.44 101 ASN B CA 1
ATOM 3332 C C . ASN B 1 101 ? 11.414 17.75 0.571 1 89.44 101 ASN B C 1
ATOM 3334 O O . ASN B 1 101 ? 11.586 18.828 1.145 1 89.44 101 ASN B O 1
ATOM 3338 N N . SER B 1 102 ? 11.742 16.625 1.154 1 90.75 102 SER B N 1
ATOM 3339 C CA . SER B 1 102 ? 12.32 16.594 2.494 1 90.75 102 SER B CA 1
ATOM 3340 C C . SER B 1 102 ? 13.789 16.203 2.455 1 90.75 102 SER B C 1
ATOM 3342 O O . SER B 1 102 ? 14.375 15.867 3.486 1 90.75 102 SER B O 1
ATOM 3344 N N . GLU B 1 103 ? 14.422 16.203 1.296 1 89.88 103 GLU B N 1
ATOM 3345 C CA . GLU B 1 103 ? 15.805 15.766 1.139 1 89.88 103 GLU B CA 1
ATOM 3346 C C . GLU B 1 103 ? 16.75 16.578 2.023 1 89.88 103 GLU B C 1
ATOM 3348 O O . GLU B 1 103 ? 17.75 16.062 2.518 1 89.88 103 GLU B O 1
ATOM 3353 N N . ALA B 1 104 ? 16.391 17.797 2.285 1 85.69 104 ALA B N 1
ATOM 3354 C CA . ALA B 1 104 ? 17.219 18.703 3.084 1 85.69 104 ALA B CA 1
ATOM 3355 C C . ALA B 1 104 ? 16.938 18.547 4.574 1 85.69 104 ALA B C 1
ATOM 3357 O O . ALA B 1 104 ? 17.453 19.297 5.398 1 85.69 104 ALA B O 1
ATOM 3358 N N . GLY B 1 105 ? 16.125 17.578 4.883 1 90.88 105 GLY B N 1
ATOM 3359 C CA . GLY B 1 105 ? 15.742 17.375 6.273 1 90.88 105 GLY B CA 1
ATOM 3360 C C . GLY B 1 105 ? 16.875 16.828 7.125 1 90.88 105 GLY B C 1
ATOM 3361 O O . GLY B 1 105 ? 18 16.672 6.645 1 90.88 105 GLY B O 1
ATOM 3362 N N . LEU B 1 106 ? 16.609 16.656 8.375 1 90.31 106 LEU B N 1
ATOM 3363 C CA . LEU B 1 106 ? 17.594 16.219 9.344 1 90.31 106 LEU B CA 1
ATOM 3364 C C . LEU B 1 106 ? 17.875 14.727 9.203 1 90.31 106 LEU B C 1
ATOM 3366 O O . LEU B 1 106 ? 16.953 13.906 9.281 1 90.31 106 LEU B O 1
ATOM 3370 N N . ALA B 1 107 ? 19.062 14.375 9.055 1 86.88 107 ALA B N 1
ATOM 3371 C CA . ALA B 1 107 ? 19.469 12.969 8.953 1 86.88 107 ALA B CA 1
ATOM 3372 C C . ALA B 1 107 ? 19.75 12.375 10.328 1 86.88 107 ALA B C 1
ATOM 3374 O O . ALA B 1 107 ? 19.406 11.219 10.594 1 86.88 107 ALA B O 1
ATOM 3375 N N . ASP B 1 108 ? 20.344 13.242 11.156 1 90.19 108 ASP B N 1
ATOM 3376 C CA . ASP B 1 108 ? 20.656 12.852 12.523 1 90.19 108 ASP B CA 1
ATOM 3377 C C . ASP B 1 108 ? 19.906 13.719 13.531 1 90.19 108 ASP B C 1
ATOM 3379 O O . ASP B 1 108 ? 20.234 14.898 13.711 1 90.19 108 ASP B O 1
ATOM 3383 N N . MET B 1 109 ? 18.984 13.094 14.242 1 90.44 109 MET B N 1
ATOM 3384 C CA . MET B 1 109 ? 18.094 13.812 15.141 1 90.44 109 MET B CA 1
ATOM 3385 C C . MET B 1 109 ? 18.875 14.414 16.312 1 90.44 109 MET B C 1
ATOM 3387 O O . MET B 1 109 ? 18.406 15.352 16.953 1 90.44 109 MET B O 1
ATOM 3391 N N . ARG B 1 110 ? 20.094 13.961 16.656 1 88.81 110 ARG B N 1
ATOM 3392 C CA . ARG B 1 110 ? 20.906 14.477 17.75 1 88.81 110 ARG B CA 1
ATOM 3393 C C . ARG B 1 110 ? 21.344 15.914 17.469 1 88.81 110 ARG B C 1
ATOM 3395 O O . ARG B 1 110 ? 21.625 16.672 18.406 1 88.81 110 ARG B O 1
ATOM 3402 N N . GLN B 1 111 ? 21.266 16.328 16.234 1 91.5 111 GLN B N 1
ATOM 3403 C CA . GLN B 1 111 ? 21.734 17.641 15.812 1 91.5 111 GLN B CA 1
ATOM 3404 C C . GLN B 1 111 ? 20.656 18.703 16.078 1 91.5 111 GLN B C 1
ATOM 3406 O O . GLN B 1 111 ? 20.922 19.906 15.961 1 91.5 111 GLN B O 1
ATOM 3411 N N . ALA B 1 112 ? 19.562 18.25 16.516 1 96.25 112 ALA B N 1
ATOM 3412 C CA . ALA B 1 112 ? 18.438 19.156 16.656 1 96.25 112 ALA B CA 1
ATOM 3413 C C . ALA B 1 112 ? 18.453 19.875 18 1 96.25 112 ALA B C 1
ATOM 3415 O O . ALA B 1 112 ? 17.812 20.906 18.172 1 96.25 112 ALA B O 1
ATOM 3416 N N . HIS B 1 113 ? 19.219 19.438 18.984 1 96.81 113 HIS B N 1
ATOM 3417 C CA . HIS B 1 113 ? 19.094 19.828 20.375 1 96.81 113 HIS B CA 1
ATOM 3418 C C . HIS B 1 113 ? 19.359 21.312 20.562 1 96.81 113 HIS B C 1
ATOM 3420 O O . HIS B 1 113 ? 18.625 21.984 21.297 1 96.81 113 HIS B O 1
ATOM 3426 N N . ALA B 1 114 ? 20.375 21.781 19.938 1 97.38 114 ALA B N 1
ATOM 3427 C CA . ALA B 1 114 ? 20.719 23.188 20.109 1 97.38 114 ALA B CA 1
ATOM 3428 C C . ALA B 1 114 ? 19.594 24.094 19.641 1 97.38 114 ALA B C 1
ATOM 3430 O O . ALA B 1 114 ? 19.25 25.062 20.312 1 97.38 114 ALA B O 1
ATOM 3431 N N . THR B 1 115 ? 19.094 23.797 18.469 1 98.31 115 THR B N 1
ATOM 3432 C CA . THR B 1 115 ? 18 24.57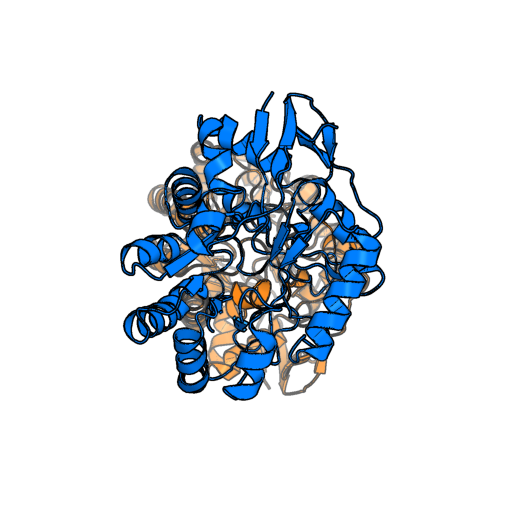8 17.922 1 98.31 115 THR B CA 1
ATOM 3433 C C . THR B 1 115 ? 16.734 24.422 18.766 1 98.31 115 THR B C 1
ATOM 3435 O O . THR B 1 115 ? 16.016 25.391 19 1 98.31 115 THR B O 1
ATOM 3438 N N . LEU B 1 116 ? 16.484 23.234 19.266 1 98.69 116 LEU B N 1
ATOM 3439 C CA . LEU B 1 116 ? 15.312 22.984 20.109 1 98.69 116 LEU B CA 1
ATOM 3440 C C . LEU B 1 116 ? 15.375 23.828 21.391 1 98.69 116 LEU B C 1
ATOM 3442 O O . LEU B 1 116 ? 14.352 24.344 21.844 1 98.69 116 LEU B O 1
ATOM 3446 N N . ALA B 1 117 ? 16.516 23.922 21.906 1 98.56 117 ALA B N 1
ATOM 3447 C CA . ALA B 1 117 ? 16.688 24.719 23.109 1 98.56 117 ALA B CA 1
ATOM 3448 C C . ALA B 1 117 ? 16.328 26.188 22.859 1 98.56 117 ALA B C 1
ATOM 3450 O O . ALA B 1 117 ? 15.672 26.828 23.688 1 98.56 117 ALA B O 1
ATOM 3451 N N . ILE B 1 118 ? 16.812 26.703 21.766 1 98.75 118 ILE B N 1
ATOM 3452 C CA . ILE B 1 118 ? 16.5 28.078 21.406 1 98.75 118 ILE B CA 1
ATOM 3453 C C . ILE B 1 118 ? 15 28.234 21.188 1 98.75 118 ILE B C 1
ATOM 3455 O O . ILE B 1 118 ? 14.398 29.219 21.641 1 98.75 118 ILE B O 1
ATOM 3459 N N . MET B 1 119 ? 14.398 27.281 20.547 1 98.81 119 MET B N 1
ATOM 3460 C CA . MET B 1 119 ? 12.961 27.312 20.281 1 98.81 119 MET B CA 1
ATOM 3461 C C . MET B 1 119 ? 12.172 27.344 21.594 1 98.81 119 MET B C 1
ATOM 3463 O O . MET B 1 119 ? 11.211 28.094 21.719 1 98.81 119 MET B O 1
ATOM 3467 N N . GLU B 1 120 ? 12.594 26.469 22.484 1 98.75 120 GLU B N 1
ATOM 3468 C CA . GLU B 1 120 ? 11.93 26.469 23.781 1 98.75 120 GLU B CA 1
ATOM 3469 C C . GLU B 1 120 ? 12.039 27.828 24.469 1 98.75 120 GLU B C 1
ATOM 3471 O O . GLU B 1 120 ? 11.047 28.344 24.984 1 98.75 120 GLU B O 1
ATOM 3476 N N . GLU B 1 121 ? 13.203 28.391 24.438 1 98.44 121 GLU B N 1
ATOM 3477 C CA . GLU B 1 121 ? 13.453 29.688 25.047 1 98.44 121 GLU B CA 1
ATOM 3478 C C . GLU B 1 121 ? 12.555 30.766 24.453 1 98.44 121 GLU B C 1
ATOM 3480 O O . GLU B 1 121 ? 12.023 31.609 25.172 1 98.44 121 GLU B O 1
ATOM 3485 N N . LEU B 1 122 ? 12.375 30.703 23.188 1 98.5 122 LEU B N 1
ATOM 3486 C CA . LEU B 1 122 ? 11.672 31.766 22.469 1 98.5 122 LEU B CA 1
ATOM 3487 C C . LEU B 1 122 ? 10.203 31.391 22.266 1 98.5 122 LEU B C 1
ATOM 3489 O O . LEU B 1 122 ? 9.469 32.125 21.594 1 98.5 122 LEU B O 1
ATOM 3493 N N . ASP B 1 123 ? 9.797 30.25 22.781 1 98.25 123 ASP B N 1
ATOM 3494 C CA . ASP B 1 123 ? 8.422 29.766 22.688 1 98.25 123 ASP B CA 1
ATOM 3495 C C . ASP B 1 123 ? 8 29.578 21.219 1 98.25 123 ASP B C 1
ATOM 3497 O O . ASP B 1 123 ? 6.953 30.062 20.812 1 98.25 123 ASP B O 1
ATOM 3501 N N . ILE B 1 124 ? 8.898 29.047 20.469 1 98.75 124 ILE B N 1
ATOM 3502 C CA . ILE B 1 124 ? 8.609 28.672 19.078 1 98.75 124 ILE B CA 1
ATOM 3503 C C . ILE B 1 124 ? 8.273 27.188 19 1 98.75 124 ILE B C 1
ATOM 3505 O O . ILE B 1 124 ? 9.117 26.328 19.297 1 98.75 124 ILE B O 1
ATOM 3509 N N . PRO B 1 125 ? 7.078 26.828 18.594 1 98.88 125 PRO B N 1
ATOM 3510 C CA . PRO B 1 125 ? 6.672 25.422 18.531 1 98.88 125 PRO B CA 1
ATOM 3511 C C . PRO B 1 125 ? 7.473 24.625 17.516 1 98.88 125 PRO B C 1
ATOM 3513 O O . PRO B 1 125 ? 7.898 25.172 16.484 1 98.88 125 PRO B O 1
ATOM 3516 N N . LEU B 1 126 ? 7.688 23.344 17.828 1 98.88 126 LEU B N 1
ATOM 3517 C CA . LEU B 1 126 ? 8.25 22.344 16.906 1 98.88 126 LEU B CA 1
ATOM 3518 C C . LEU B 1 126 ? 7.152 21.516 16.266 1 98.88 126 LEU B C 1
ATOM 3520 O O . LEU B 1 126 ? 6.352 20.891 16.969 1 98.88 126 LEU B O 1
ATOM 3524 N N . LEU B 1 127 ? 7.027 21.578 14.953 1 98.88 127 LEU B N 1
ATOM 3525 C CA . LEU B 1 127 ? 6.133 20.734 14.172 1 98.88 127 LEU B CA 1
ATOM 3526 C C . LEU B 1 127 ? 6.902 19.594 13.508 1 98.88 127 LEU B C 1
ATOM 3528 O O . LEU B 1 127 ? 7.922 19.828 12.852 1 98.88 127 LEU B O 1
ATOM 3532 N N . ILE B 1 128 ? 6.426 18.344 13.664 1 98.44 128 ILE B N 1
ATOM 3533 C CA . ILE B 1 128 ? 7.285 17.25 13.242 1 98.44 128 ILE B CA 1
ATOM 3534 C C . ILE B 1 128 ? 6.52 16.328 12.297 1 98.44 128 ILE B C 1
ATOM 3536 O O . ILE B 1 128 ? 5.414 15.875 12.617 1 98.44 128 ILE B O 1
ATOM 3540 N N . HIS B 1 129 ? 7.039 16.141 11.07 1 98.06 129 HIS B N 1
ATOM 3541 C CA . HIS B 1 129 ? 6.723 14.93 10.328 1 98.06 129 HIS B CA 1
ATOM 3542 C C . HIS B 1 129 ? 7.387 13.711 10.961 1 98.06 129 HIS B C 1
ATOM 3544 O O . HIS B 1 129 ? 8.555 13.43 10.695 1 98.06 129 HIS B O 1
ATOM 3550 N N . GLY B 1 130 ? 6.688 12.922 11.742 1 96 130 GLY B N 1
ATOM 3551 C CA . GLY B 1 130 ? 7.262 11.969 12.688 1 96 130 GLY B CA 1
ATOM 3552 C C . GLY B 1 130 ? 7.406 10.57 12.117 1 96 130 GLY B C 1
ATOM 3553 O O . GLY B 1 130 ? 6.902 9.609 12.695 1 96 130 GLY B O 1
ATOM 3554 N N . GLU B 1 131 ? 8.133 10.445 11.047 1 95.12 131 GLU B N 1
ATOM 3555 C CA . GLU B 1 131 ? 8.445 9.133 10.5 1 95.12 131 GLU B CA 1
ATOM 3556 C C . GLU B 1 131 ? 9.953 8.891 10.461 1 95.12 131 GLU B C 1
ATOM 3558 O O . GLU B 1 131 ? 10.719 9.781 10.094 1 95.12 131 GLU B O 1
ATOM 3563 N N . GLY B 1 132 ? 10.344 7.742 10.93 1 92.12 132 GLY B N 1
ATOM 3564 C CA . GLY B 1 132 ? 11.727 7.309 10.828 1 92.12 132 GLY B CA 1
ATOM 3565 C C . GLY B 1 132 ? 11.961 6.297 9.719 1 92.12 132 GLY B C 1
ATOM 3566 O O . GLY B 1 132 ? 11.102 6.109 8.859 1 92.12 132 GLY B O 1
ATOM 3567 N N . CYS B 1 133 ? 13.172 5.797 9.68 1 87.88 133 CYS B N 1
ATOM 3568 C CA . CYS B 1 133 ? 13.516 4.77 8.703 1 87.88 133 CYS B CA 1
ATOM 3569 C C . CYS B 1 133 ? 12.867 3.439 9.062 1 87.88 133 CYS B C 1
ATOM 3571 O O . CYS B 1 133 ? 12.328 3.279 10.156 1 87.88 133 CYS B O 1
ATOM 3573 N N . GLY B 1 134 ? 12.805 2.562 8.117 1 91.38 134 GLY B N 1
ATOM 3574 C CA . GLY B 1 134 ? 12.281 1.23 8.375 1 91.38 134 GLY B CA 1
ATOM 3575 C C . GLY B 1 134 ? 11.055 0.9 7.547 1 91.38 134 GLY B C 1
ATOM 3576 O O . GLY B 1 134 ? 10.836 1.494 6.488 1 91.38 134 GLY B O 1
ATOM 3577 N N . PHE B 1 135 ? 10.242 -0.125 8.102 1 97.19 135 PHE B N 1
ATOM 3578 C CA . PHE B 1 135 ? 9.086 -0.632 7.375 1 97.19 135 PHE B CA 1
ATOM 3579 C C . PHE B 1 135 ? 7.965 0.404 7.348 1 97.19 135 PHE B C 1
ATOM 3581 O O . PHE B 1 135 ? 7.66 1.021 8.367 1 97.19 135 PHE B O 1
ATOM 3588 N N . VAL B 1 136 ? 7.406 0.595 6.223 1 97.38 136 VAL B N 1
ATOM 3589 C CA . VAL B 1 136 ? 6.531 1.718 5.898 1 97.38 136 VAL B CA 1
ATOM 3590 C C . VAL B 1 136 ? 5.414 1.82 6.938 1 97.38 136 VAL B C 1
ATOM 3592 O O . VAL B 1 136 ? 5.02 2.922 7.324 1 97.38 136 VAL B O 1
ATOM 3595 N N . MET B 1 137 ? 4.895 0.693 7.438 1 97.31 137 MET B N 1
ATOM 3596 C CA . MET B 1 137 ? 3.779 0.686 8.375 1 97.31 137 MET B CA 1
ATOM 3597 C C . MET B 1 137 ? 4.254 1.033 9.789 1 97.31 137 MET B C 1
ATOM 3599 O O . MET B 1 137 ? 3.439 1.327 10.664 1 97.31 137 MET B O 1
ATOM 3603 N N . ASP B 1 138 ? 5.566 1.059 10.031 1 97.06 138 ASP B N 1
ATOM 3604 C CA . ASP B 1 138 ? 6.105 1.19 11.375 1 97.06 138 ASP B CA 1
ATOM 3605 C C . ASP B 1 138 ? 6.871 2.502 11.539 1 97.06 138 ASP B C 1
ATOM 3607 O O . ASP B 1 138 ? 7.359 2.812 12.625 1 97.06 138 ASP B O 1
ATOM 3611 N N . ARG B 1 139 ? 6.957 3.26 10.531 1 97.25 139 ARG B N 1
ATOM 3612 C CA . ARG B 1 139 ? 7.871 4.395 10.492 1 97.25 139 ARG B CA 1
ATOM 3613 C C . ARG B 1 139 ? 7.516 5.418 11.57 1 97.25 139 ARG B C 1
ATOM 3615 O O . ARG B 1 139 ? 8.406 6.043 12.156 1 97.25 139 ARG B O 1
ATOM 3622 N N . GLU B 1 140 ? 6.227 5.645 11.773 1 97.19 140 GLU B N 1
ATOM 3623 C CA . GLU B 1 140 ? 5.828 6.57 12.828 1 97.19 140 GLU B CA 1
ATOM 3624 C C . GLU B 1 140 ? 6.188 6.02 14.211 1 97.19 140 GLU B C 1
ATOM 3626 O O . GLU B 1 140 ? 6.781 6.727 15.023 1 97.19 140 GLU B O 1
ATOM 3631 N N . ALA B 1 141 ? 5.871 4.762 14.438 1 95.31 141 ALA B N 1
ATOM 3632 C CA . ALA B 1 141 ? 6.137 4.141 15.734 1 95.31 141 ALA B CA 1
ATOM 3633 C C . ALA B 1 141 ? 7.625 4.176 16.062 1 95.31 141 ALA B C 1
ATOM 3635 O O . ALA B 1 141 ? 8.008 4.383 17.219 1 95.31 141 ALA B O 1
ATOM 3636 N N . VAL B 1 142 ? 8.438 3.969 15.094 1 94.81 142 VAL B N 1
ATOM 3637 C CA . VAL B 1 142 ? 9.875 3.908 15.297 1 94.81 142 VAL B CA 1
ATOM 3638 C C . VAL B 1 142 ? 10.406 5.293 15.656 1 94.81 142 VAL B C 1
ATOM 3640 O O . VAL B 1 142 ? 11.445 5.418 16.312 1 94.81 142 VAL B O 1
ATOM 3643 N N . PHE B 1 143 ? 9.68 6.316 15.273 1 97.19 143 PHE B N 1
ATOM 3644 C CA . PHE B 1 143 ? 10.125 7.688 15.484 1 97.19 143 PHE B CA 1
ATOM 3645 C C . PHE B 1 143 ? 9.641 8.211 16.828 1 97.19 143 PHE B C 1
ATOM 3647 O O . PHE B 1 143 ? 10.18 9.188 17.359 1 97.19 143 PHE B O 1
ATOM 3654 N N . LEU B 1 144 ? 8.664 7.57 17.469 1 97.81 144 LEU B N 1
ATOM 3655 C CA . LEU B 1 144 ? 7.996 8.078 18.656 1 97.81 144 LEU B CA 1
ATOM 3656 C C . LEU B 1 144 ? 8.977 8.195 19.828 1 97.81 144 LEU B C 1
ATOM 3658 O O . LEU B 1 144 ? 8.891 9.133 20.625 1 97.81 144 LEU B O 1
ATOM 3662 N N . PRO B 1 145 ? 9.977 7.285 19.984 1 97.31 145 PRO B N 1
ATOM 3663 C CA . PRO B 1 145 ? 10.938 7.445 21.078 1 97.31 145 PRO B CA 1
ATOM 3664 C C . PRO B 1 145 ? 11.719 8.758 20.984 1 97.31 145 PRO B C 1
ATOM 3666 O O . PRO B 1 145 ? 12.047 9.352 22.016 1 97.31 145 PRO B O 1
ATOM 3669 N N . VAL B 1 146 ? 12.031 9.195 19.797 1 97.38 146 VAL B N 1
ATOM 3670 C CA . VAL B 1 146 ? 12.719 10.461 19.594 1 97.38 146 VAL B CA 1
ATOM 3671 C C . VAL B 1 146 ? 11.844 11.617 20.062 1 97.38 146 VAL B C 1
ATOM 3673 O O . VAL B 1 146 ? 12.312 12.508 20.781 1 97.38 146 VAL B O 1
ATOM 3676 N N . VAL B 1 147 ? 10.594 11.586 19.719 1 98.12 147 VAL B N 1
ATOM 3677 C CA . VAL B 1 147 ? 9.641 12.609 20.125 1 98.12 147 VAL B CA 1
ATOM 3678 C C . VAL B 1 147 ? 9.523 12.625 21.656 1 98.12 147 VAL B C 1
ATOM 3680 O O . VAL B 1 147 ? 9.523 13.688 22.266 1 98.12 147 VAL B O 1
ATOM 3683 N N . ALA B 1 148 ? 9.414 11.422 22.203 1 98.44 148 ALA B N 1
ATOM 3684 C CA . ALA B 1 148 ? 9.305 11.305 23.656 1 98.44 148 ALA B CA 1
ATOM 3685 C C . ALA B 1 148 ? 10.523 11.906 24.344 1 98.44 148 ALA B C 1
ATOM 3687 O O . ALA B 1 148 ? 10.398 12.594 25.359 1 98.44 148 ALA B O 1
ATOM 3688 N N . GLU B 1 149 ? 11.641 11.609 23.812 1 98.25 149 GLU B N 1
ATOM 3689 C CA . GLU B 1 149 ? 12.867 12.156 24.375 1 98.25 149 GLU B CA 1
ATOM 3690 C C . GLU B 1 149 ? 12.867 13.68 24.344 1 98.25 149 GLU B C 1
ATOM 3692 O O . GLU B 1 149 ? 13.242 14.328 25.328 1 98.25 149 GLU B O 1
ATOM 3697 N N . TRP B 1 150 ? 12.516 14.266 23.219 1 98.56 150 TRP B N 1
ATOM 3698 C CA . TRP B 1 150 ? 12.484 15.719 23.078 1 98.56 150 TRP B CA 1
ATOM 3699 C C . TRP B 1 150 ? 11.445 16.328 24.016 1 98.56 150 TRP B C 1
ATOM 3701 O O . TRP B 1 150 ? 11.695 17.359 24.625 1 98.56 150 TRP B O 1
ATOM 3711 N N . ALA B 1 151 ? 10.289 15.68 24.109 1 98.56 151 ALA B N 1
ATOM 3712 C CA . ALA B 1 151 ? 9.242 16.172 25.016 1 98.56 151 ALA B CA 1
ATOM 3713 C C . ALA B 1 151 ? 9.734 16.203 26.453 1 98.56 151 ALA B C 1
ATOM 3715 O O . ALA B 1 151 ? 9.383 17.109 27.219 1 98.56 151 ALA B O 1
ATOM 3716 N N . ARG B 1 152 ? 10.484 15.227 26.828 1 98.19 152 ARG B N 1
ATOM 3717 C CA . ARG B 1 152 ? 11.023 15.125 28.188 1 98.19 152 ARG B CA 1
ATOM 3718 C C . ARG B 1 152 ? 12.148 16.141 28.406 1 98.19 152 ARG B C 1
ATOM 3720 O O . ARG B 1 152 ? 12.211 16.781 29.453 1 98.19 152 ARG B O 1
ATOM 3727 N N . SER B 1 153 ? 12.992 16.281 27.453 1 98.19 153 SER B N 1
ATOM 3728 C CA . SER B 1 153 ? 14.195 17.094 27.562 1 98.19 153 SER B CA 1
ATOM 3729 C C . SER B 1 153 ? 13.852 18.578 27.516 1 98.19 153 SER B C 1
ATOM 3731 O O . SER B 1 153 ? 14.555 19.406 28.109 1 98.19 153 SER B O 1
ATOM 3733 N N . PHE B 1 154 ? 12.836 18.891 26.797 1 98.5 154 PHE B N 1
ATOM 3734 C CA . PHE B 1 154 ? 12.391 20.266 26.641 1 98.5 154 PHE B CA 1
ATOM 3735 C C . PHE B 1 154 ? 10.93 20.422 27.062 1 98.5 154 PHE B C 1
ATOM 3737 O O . PHE B 1 154 ? 10.055 20.656 26.234 1 98.5 154 PHE B O 1
ATOM 3744 N N . PRO B 1 155 ? 10.672 20.438 28.297 1 98.06 155 PRO B N 1
ATOM 3745 C CA . PRO B 1 155 ? 9.305 20.328 28.812 1 98.06 155 PRO B CA 1
ATOM 3746 C C . PRO B 1 155 ? 8.461 21.578 28.516 1 98.06 155 PRO B C 1
ATOM 3748 O O . PRO B 1 155 ? 7.234 21.531 28.609 1 98.06 155 PRO B O 1
ATOM 3751 N N . ARG B 1 156 ? 9.086 22.688 28.172 1 98.31 156 ARG B N 1
ATOM 3752 C CA . ARG B 1 156 ? 8.32 23.891 27.891 1 98.31 156 ARG B CA 1
ATOM 3753 C C . ARG B 1 156 ? 8.164 24.094 26.375 1 98.31 156 ARG B C 1
ATOM 3755 O O . ARG B 1 156 ? 7.449 24.984 25.938 1 98.31 156 ARG B O 1
ATOM 3762 N N . LEU B 1 157 ? 8.836 23.297 25.609 1 98.75 157 LEU B N 1
ATOM 3763 C CA . LEU B 1 157 ? 8.719 23.344 24.156 1 98.75 157 LEU B CA 1
ATOM 3764 C C . LEU B 1 157 ? 7.422 22.688 23.688 1 98.75 157 LEU B C 1
ATOM 3766 O O . LEU B 1 157 ? 7.176 21.516 23.984 1 98.75 157 LEU B O 1
ATOM 3770 N N . ARG B 1 158 ? 6.547 23.422 23.031 1 98.69 158 ARG B N 1
ATOM 3771 C CA . ARG B 1 158 ? 5.375 22.828 22.391 1 98.69 158 ARG B CA 1
ATOM 3772 C C . ARG B 1 158 ? 5.77 21.984 21.188 1 98.69 158 ARG B C 1
ATOM 3774 O O . ARG B 1 158 ? 6.418 22.5 20.266 1 98.69 158 ARG B O 1
ATOM 3781 N N . ILE B 1 159 ? 5.48 20.766 21.219 1 98.81 159 ILE B N 1
ATOM 3782 C CA . ILE B 1 159 ? 5.797 19.844 20.125 1 98.81 159 ILE B CA 1
ATOM 3783 C C . ILE B 1 159 ? 4.504 19.312 19.516 1 98.81 159 ILE B C 1
ATOM 3785 O O . ILE B 1 159 ? 3.639 18.797 20.219 1 98.81 159 ILE B O 1
ATOM 3789 N N . VAL B 1 160 ? 4.363 19.531 18.219 1 98.88 160 VAL B N 1
ATOM 3790 C CA . VAL B 1 160 ? 3.184 19.062 17.5 1 98.88 160 VAL B CA 1
ATOM 3791 C C . VAL B 1 160 ? 3.566 17.891 16.594 1 98.88 160 VAL B C 1
ATOM 3793 O O . VAL B 1 160 ? 4.336 18.062 15.641 1 98.88 160 VAL B O 1
ATOM 3796 N N . LEU B 1 161 ? 3.107 16.703 16.922 1 98.62 161 LEU B N 1
ATOM 3797 C CA . LEU B 1 161 ? 3.201 15.57 16.016 1 98.62 161 LEU B CA 1
ATOM 3798 C C . LEU B 1 161 ? 2.217 15.711 14.867 1 98.62 161 LEU B C 1
ATOM 3800 O O . LEU B 1 161 ? 1.02 15.469 15.031 1 98.62 161 LEU B O 1
ATOM 3804 N N . GLU B 1 162 ? 2.732 16.047 13.742 1 98.56 162 GLU B N 1
ATOM 3805 C CA . GLU B 1 162 ? 1.861 16.359 12.609 1 98.56 162 GLU B CA 1
ATOM 3806 C C . GLU B 1 162 ? 1.274 15.094 12 1 98.56 162 GLU B C 1
ATOM 3808 O O . GLU B 1 162 ? 1.966 14.078 11.875 1 98.56 162 GLU B O 1
ATOM 3813 N N . HIS B 1 163 ? 0.002 15.195 11.633 1 98.62 163 HIS B N 1
ATOM 3814 C CA . HIS B 1 163 ? -0.755 14.18 10.906 1 98.62 163 HIS B CA 1
ATOM 3815 C C . HIS B 1 163 ? -0.476 12.781 11.461 1 98.62 163 HIS B C 1
ATOM 3817 O O . HIS B 1 163 ? -0.071 11.891 10.711 1 98.62 163 HIS B O 1
ATOM 3823 N N . VAL B 1 164 ? -0.704 12.641 12.734 1 98.56 164 VAL B N 1
ATOM 3824 C CA . VAL B 1 164 ? -0.526 11.367 13.422 1 98.56 164 VAL B CA 1
ATOM 3825 C C . VAL B 1 164 ? -1.403 10.305 12.758 1 98.56 164 VAL B C 1
ATOM 3827 O O . VAL B 1 164 ? -2.541 10.578 12.375 1 98.56 164 VAL B O 1
ATOM 3830 N N . THR B 1 165 ? -0.887 9.062 12.68 1 98.38 165 THR B N 1
ATOM 3831 C CA . THR B 1 165 ? -1.614 8.047 11.922 1 98.38 165 THR B CA 1
ATOM 3832 C C . THR B 1 165 ? -1.763 6.766 12.734 1 98.38 165 THR B C 1
ATOM 3834 O O . THR B 1 165 ? -2.312 5.777 12.242 1 98.38 165 THR B O 1
ATOM 3837 N N . THR B 1 166 ? -1.252 6.723 13.984 1 98.31 166 THR B N 1
ATOM 3838 C CA . THR B 1 166 ? -1.233 5.461 14.719 1 98.31 166 THR B CA 1
ATOM 3839 C C . THR B 1 166 ? -1.832 5.637 16.109 1 98.31 166 THR B C 1
ATOM 3841 O O . THR B 1 166 ? -1.753 6.719 16.688 1 98.31 166 THR B O 1
ATOM 3844 N N . ARG B 1 167 ? -2.344 4.535 16.594 1 98.38 167 ARG B N 1
ATOM 3845 C CA . ARG B 1 167 ? -2.779 4.484 17.984 1 98.38 167 ARG B CA 1
ATOM 3846 C C . ARG B 1 167 ? -1.636 4.836 18.938 1 98.38 167 ARG B C 1
ATOM 3848 O O . ARG B 1 167 ? -1.831 5.574 19.906 1 98.38 167 ARG B O 1
ATOM 3855 N N . ALA B 1 168 ? -0.468 4.355 18.656 1 98.12 168 ALA B N 1
ATOM 3856 C CA . ALA B 1 168 ? 0.709 4.621 19.484 1 98.12 168 ALA B CA 1
ATOM 3857 C C . ALA B 1 168 ? 1.002 6.117 19.562 1 98.12 168 ALA B C 1
ATOM 3859 O O . ALA B 1 168 ? 1.382 6.629 20.609 1 98.12 168 ALA B O 1
ATOM 3860 N N . GLY B 1 169 ? 0.89 6.793 18.406 1 98.25 169 GLY B N 1
ATOM 3861 C CA . GLY B 1 169 ? 1.079 8.234 18.391 1 98.25 169 GLY B CA 1
ATOM 3862 C C . GLY B 1 169 ? 0.095 8.969 19.281 1 98.25 169 GLY B C 1
ATOM 3863 O O . GLY B 1 169 ? 0.477 9.891 20.016 1 98.25 169 GLY B O 1
ATOM 3864 N N . VAL B 1 170 ? -1.144 8.562 19.234 1 98.44 170 VAL B N 1
ATOM 3865 C CA . VAL B 1 170 ? -2.18 9.172 20.062 1 98.44 170 VAL B CA 1
ATOM 3866 C C . VAL B 1 170 ? -1.884 8.914 21.547 1 98.44 170 VAL B C 1
ATOM 3868 O O . VAL B 1 170 ? -1.999 9.82 22.375 1 98.44 170 VAL B O 1
ATOM 3871 N N . GLU B 1 171 ? -1.492 7.711 21.859 1 98.38 171 GLU B N 1
ATOM 3872 C CA . GLU B 1 171 ? -1.197 7.336 23.234 1 98.38 171 GLU B CA 1
ATOM 3873 C C . GLU B 1 171 ? -0.028 8.148 23.781 1 98.38 171 GLU B C 1
ATOM 3875 O O . GLU B 1 171 ? 0.018 8.445 24.984 1 98.38 171 GLU B O 1
ATOM 3880 N N . LEU B 1 172 ? 0.864 8.492 22.953 1 98.56 172 LEU B N 1
ATOM 3881 C CA . LEU B 1 172 ? 2.018 9.266 23.391 1 98.56 172 LEU B CA 1
ATOM 3882 C C . LEU B 1 172 ? 1.59 10.641 23.891 1 98.56 172 LEU B C 1
ATOM 3884 O O . LEU B 1 172 ? 2.225 11.211 24.781 1 98.56 172 LEU B O 1
ATOM 3888 N N . LEU B 1 173 ? 0.504 11.211 23.328 1 98.44 173 LEU B N 1
ATOM 3889 C CA . LEU B 1 173 ? 0.001 12.516 23.75 1 98.44 173 LEU B CA 1
ATOM 3890 C C . LEU B 1 173 ? -0.329 12.516 25.234 1 98.44 173 LEU B C 1
ATOM 3892 O O . LEU B 1 173 ? -0.218 13.555 25.891 1 98.44 173 LEU B O 1
ATOM 3896 N N . ASP B 1 174 ? -0.671 11.391 25.781 1 98.06 174 ASP B N 1
ATOM 3897 C CA . ASP B 1 174 ? -1.098 11.289 27.172 1 98.06 174 ASP B CA 1
ATOM 3898 C C . ASP B 1 174 ? 0.104 11.266 28.109 1 98.06 174 ASP B C 1
ATOM 3900 O O . ASP B 1 174 ? -0.042 11.477 29.312 1 98.06 174 ASP B O 1
ATOM 3904 N N . ARG B 1 175 ? 1.203 11.07 27.562 1 97.81 175 ARG B N 1
ATOM 3905 C CA . ARG B 1 175 ? 2.383 10.883 28.406 1 97.81 175 ARG B CA 1
ATOM 3906 C C . ARG B 1 175 ? 3.092 12.203 28.672 1 97.81 175 ARG B C 1
ATOM 3908 O O . ARG B 1 175 ? 3.869 12.32 29.609 1 97.81 175 ARG B O 1
ATOM 3915 N N . PHE B 1 176 ? 2.895 13.188 27.812 1 98.06 176 PHE B N 1
ATOM 3916 C CA . PHE B 1 176 ? 3.602 14.453 27.938 1 98.06 176 PHE B CA 1
ATOM 3917 C C . PHE B 1 176 ? 2.648 15.633 27.734 1 98.06 176 PHE B C 1
ATOM 3919 O O . PHE B 1 176 ? 1.965 15.711 26.719 1 98.06 176 PHE B O 1
ATOM 3926 N N . ASP B 1 177 ? 2.686 16.578 28.562 1 97.69 177 ASP B N 1
ATOM 3927 C CA . ASP B 1 177 ? 1.76 17.703 28.547 1 97.69 177 ASP B CA 1
ATOM 3928 C C . ASP B 1 177 ? 2.117 18.672 27.422 1 97.69 177 ASP B C 1
ATOM 3930 O O . ASP B 1 177 ? 1.278 19.469 26.984 1 97.69 177 ASP B O 1
ATOM 3934 N N . ASN B 1 178 ? 3.346 18.641 26.938 1 98.56 178 ASN B N 1
ATOM 3935 C CA . ASN B 1 178 ? 3.777 19.578 25.922 1 98.56 178 ASN B CA 1
ATOM 3936 C C . ASN B 1 178 ? 3.689 18.969 24.516 1 98.56 178 ASN B C 1
ATOM 3938 O O . ASN B 1 178 ? 4.262 19.5 23.562 1 98.56 178 ASN B O 1
ATOM 3942 N N . LEU B 1 179 ? 3.027 17.828 24.375 1 98.75 179 LEU B N 1
ATOM 3943 C CA . LEU B 1 179 ? 2.861 17.172 23.078 1 98.75 179 LEU B CA 1
ATOM 3944 C C . LEU B 1 179 ? 1.45 17.375 22.547 1 98.75 179 LEU B C 1
ATOM 3946 O O . LEU B 1 179 ? 0.473 17.25 23.281 1 98.75 179 LEU B O 1
ATOM 3950 N N . PHE B 1 180 ? 1.34 17.766 21.312 1 98.88 180 PHE B N 1
ATOM 3951 C CA . PHE B 1 180 ? 0.103 17.969 20.562 1 98.88 180 PHE B CA 1
ATOM 3952 C C . PHE B 1 180 ? 0.138 17.219 19.25 1 98.88 180 PHE B C 1
ATOM 3954 O O . PHE B 1 180 ? 1.179 16.688 18.859 1 98.88 180 PHE B O 1
ATOM 3961 N N . ALA B 1 181 ? -0.995 17.125 18.562 1 98.88 181 ALA B N 1
ATOM 3962 C CA . ALA B 1 181 ? -1.006 16.406 17.297 1 98.88 181 ALA B CA 1
ATOM 3963 C C . ALA B 1 181 ? -2.047 16.984 16.344 1 98.88 181 ALA B C 1
ATOM 3965 O O . ALA B 1 181 ? -3.09 17.484 16.781 1 98.88 181 ALA B O 1
ATOM 3966 N N . THR B 1 182 ? -1.739 16.953 15.078 1 98.94 182 THR B N 1
ATOM 3967 C CA . THR B 1 182 ? -2.768 17.141 14.062 1 98.94 182 THR B CA 1
ATOM 3968 C C . THR B 1 182 ? -3.262 15.805 13.523 1 98.94 182 THR B C 1
ATOM 3970 O O . THR B 1 182 ? -2.5 14.844 13.453 1 98.94 182 THR B O 1
ATOM 3973 N N . VAL B 1 183 ? -4.52 15.773 13.211 1 98.88 183 VAL B N 1
ATOM 3974 C CA . VAL B 1 183 ? -5.156 14.625 12.578 1 98.88 183 VAL B CA 1
ATOM 3975 C C . VAL B 1 183 ? -5.793 15.047 11.258 1 98.88 183 VAL B C 1
ATOM 3977 O O . VAL B 1 183 ? -6.496 16.062 11.195 1 98.88 183 VAL B O 1
ATOM 3980 N N . THR B 1 184 ? -5.535 14.328 10.219 1 98.88 184 THR B N 1
ATOM 3981 C CA . THR B 1 184 ? -6.02 14.672 8.883 1 98.88 184 THR B CA 1
ATOM 3982 C C . THR B 1 184 ? -7.402 14.078 8.641 1 98.88 184 THR B C 1
ATOM 3984 O O . THR B 1 184 ? -7.797 13.117 9.305 1 98.88 184 THR B O 1
ATOM 3987 N N . LEU B 1 185 ? -8.062 14.656 7.668 1 98.88 185 LEU B N 1
ATOM 3988 C CA . LEU B 1 185 ? -9.344 14.125 7.234 1 98.88 185 LEU B CA 1
ATOM 3989 C C . LEU B 1 185 ? -9.188 12.695 6.727 1 98.88 185 LEU B C 1
ATOM 3991 O O . LEU B 1 185 ? -9.898 11.789 7.18 1 98.88 185 LEU B O 1
ATOM 3995 N N . HIS B 1 186 ? -8.266 12.492 5.781 1 98.81 186 HIS B N 1
ATOM 3996 C CA . HIS B 1 186 ? -8.18 11.211 5.098 1 98.81 186 HIS B CA 1
ATOM 3997 C C . HIS B 1 186 ? -7.766 10.102 6.062 1 98.81 186 HIS B C 1
ATOM 3999 O O . HIS B 1 186 ? -8.219 8.961 5.938 1 98.81 186 HIS B O 1
ATOM 4005 N N . HIS B 1 187 ? -6.926 10.383 7.098 1 98.88 187 HIS B N 1
ATOM 4006 C CA . HIS B 1 187 ? -6.547 9.336 8.039 1 98.88 187 HIS B CA 1
ATOM 4007 C C . HIS B 1 187 ? -7.699 8.984 8.969 1 98.88 187 HIS B C 1
ATOM 4009 O O . HIS B 1 187 ? -7.676 7.945 9.633 1 98.88 187 HIS B O 1
ATOM 4015 N N . LEU B 1 188 ? -8.711 9.828 9.047 1 98.94 188 LEU B N 1
ATOM 4016 C CA . LEU B 1 188 ? -9.93 9.516 9.789 1 98.94 188 LEU B CA 1
ATOM 4017 C C . LEU B 1 188 ? -10.859 8.641 8.953 1 98.94 188 LEU B C 1
ATOM 4019 O O . LEU B 1 188 ? -11.797 8.039 9.484 1 98.94 188 LEU B O 1
ATOM 4023 N N . LEU B 1 189 ? -10.633 8.625 7.637 1 98.81 189 LEU B N 1
ATOM 4024 C CA . LEU B 1 189 ? -11.633 8.039 6.754 1 98.81 189 LEU B CA 1
ATOM 4025 C C . LEU B 1 189 ? -11.125 6.734 6.145 1 98.81 189 LEU B C 1
ATOM 4027 O O . LEU B 1 189 ? -11.906 5.82 5.883 1 98.81 189 LEU B O 1
ATOM 4031 N N . ILE B 1 190 ? -9.828 6.617 5.926 1 98.69 190 ILE B N 1
ATOM 4032 C CA . ILE B 1 190 ? -9.375 5.484 5.125 1 98.69 190 ILE B CA 1
ATOM 4033 C C . ILE B 1 190 ? -8.352 4.668 5.914 1 98.69 190 ILE B C 1
ATOM 4035 O O . ILE B 1 190 ? -7.812 5.145 6.918 1 98.69 190 ILE B O 1
ATOM 4039 N N . THR B 1 191 ? -8.164 3.459 5.598 1 98.56 191 THR B N 1
ATOM 4040 C CA . THR B 1 191 ? -7.066 2.58 5.984 1 98.56 191 THR B CA 1
ATOM 4041 C C . THR B 1 191 ? -6.281 2.125 4.758 1 98.56 191 THR B C 1
ATOM 4043 O O . THR B 1 191 ? -6.602 2.51 3.631 1 98.56 191 THR B O 1
ATOM 4046 N N . LEU B 1 192 ? -5.289 1.349 5.008 1 98.62 192 LEU B N 1
ATOM 4047 C CA . LEU B 1 192 ? -4.5 0.823 3.9 1 98.62 192 LEU B CA 1
ATOM 4048 C C . LEU B 1 192 ? -5.375 0.018 2.945 1 98.62 192 LEU B C 1
ATOM 4050 O O . LEU B 1 192 ? -5.094 -0.05 1.746 1 98.62 192 LEU B O 1
ATOM 4054 N N . ASP B 1 193 ? -6.473 -0.533 3.404 1 97.88 193 ASP B N 1
ATOM 4055 C CA . ASP B 1 193 ? -7.379 -1.315 2.572 1 97.88 193 ASP B CA 1
ATOM 4056 C C . ASP B 1 193 ? -7.98 -0.46 1.458 1 97.88 193 ASP B C 1
ATOM 4058 O O . ASP B 1 193 ? -8.219 -0.949 0.352 1 97.88 193 ASP B O 1
ATOM 4062 N N . ASP B 1 194 ? -8.203 0.753 1.77 1 97.94 194 ASP B N 1
ATOM 4063 C CA . ASP B 1 194 ? -8.773 1.655 0.776 1 97.94 194 ASP B CA 1
ATOM 4064 C C . ASP B 1 194 ? -7.762 1.987 -0.315 1 97.94 194 ASP B C 1
ATOM 4066 O O . ASP B 1 194 ? -8.141 2.303 -1.446 1 97.94 194 ASP B O 1
ATOM 4070 N N . VAL B 1 195 ? -6.488 1.904 0.05 1 98.44 195 VAL B N 1
ATOM 4071 C CA . VAL B 1 195 ? -5.41 2.295 -0.851 1 98.44 195 VAL B CA 1
ATOM 4072 C C . VAL B 1 195 ? -5.023 1.113 -1.738 1 98.44 195 VAL B C 1
ATOM 4074 O O . VAL B 1 195 ? -4.82 1.275 -2.943 1 98.44 195 VAL B O 1
ATOM 4077 N N . LEU B 1 196 ? -5.027 -0.11 -1.07 1 97.38 196 LEU B N 1
ATOM 4078 C CA . LEU B 1 196 ? -4.422 -1.248 -1.753 1 97.38 196 LEU B CA 1
ATOM 4079 C C . LEU B 1 196 ? -5.371 -2.439 -1.771 1 97.38 196 LEU B C 1
ATOM 4081 O O . LEU B 1 196 ? -5.078 -3.467 -2.387 1 97.38 196 LEU B O 1
ATOM 4085 N N . GLY B 1 197 ? -6.484 -2.432 -1.07 1 95.44 197 GLY B N 1
ATOM 4086 C CA . GLY B 1 197 ? -7.316 -3.609 -0.873 1 95.44 197 GLY B CA 1
ATOM 4087 C C . GLY B 1 197 ? -8.008 -4.074 -2.143 1 95.44 197 GLY B C 1
ATOM 4088 O O . GLY B 1 197 ? -8.219 -5.273 -2.334 1 95.44 197 GLY B O 1
ATOM 4089 N N . GLY B 1 198 ? -8.508 -3.135 -2.98 1 95 198 GLY B N 1
ATOM 4090 C CA . GLY B 1 198 ? -9.023 -3.391 -4.316 1 95 198 GLY B CA 1
ATOM 4091 C C . GLY B 1 198 ? -8.016 -3.086 -5.41 1 95 198 GLY B C 1
ATOM 4092 O O . GLY B 1 198 ? -6.914 -3.635 -5.418 1 95 198 GLY B O 1
ATOM 4093 N N . LEU B 1 199 ? -8.383 -2.258 -6.34 1 96.75 199 LEU B N 1
ATOM 4094 C CA . LEU B 1 199 ? -7.379 -1.665 -7.215 1 96.75 199 LEU B CA 1
ATOM 4095 C C . LEU B 1 199 ? -6.551 -0.624 -6.469 1 96.75 199 LEU B C 1
ATOM 4097 O O . LEU B 1 199 ? -7.035 -0.004 -5.52 1 96.75 199 LEU B O 1
ATOM 4101 N N . MET B 1 200 ? -5.309 -0.554 -6.773 1 98.06 200 MET B N 1
ATOM 4102 C CA . MET B 1 200 ? -4.465 0.449 -6.129 1 98.06 200 MET B CA 1
ATOM 4103 C C . MET B 1 200 ? -4.926 1.858 -6.484 1 98.06 200 MET B C 1
ATOM 4105 O O . MET B 1 200 ? -5.156 2.164 -7.652 1 98.06 200 MET B O 1
ATOM 4109 N N . ARG B 1 201 ? -5.117 2.715 -5.438 1 98.44 201 ARG B N 1
ATOM 4110 C CA . ARG B 1 201 ? -5.664 4.059 -5.617 1 98.44 201 ARG B CA 1
ATOM 4111 C C . ARG B 1 201 ? -4.594 5.117 -5.395 1 98.44 201 ARG B C 1
ATOM 4113 O O . ARG B 1 201 ? -4.422 5.609 -4.273 1 98.44 201 ARG B O 1
ATOM 4120 N N . PRO B 1 202 ? -3.98 5.594 -6.492 1 98.31 202 PRO B N 1
ATOM 4121 C CA . PRO B 1 202 ? -2.875 6.547 -6.367 1 98.31 202 PRO B CA 1
ATOM 4122 C C . PRO B 1 202 ? -3.291 7.848 -5.688 1 98.31 202 PRO B C 1
ATOM 4124 O O . PRO B 1 202 ? -2.488 8.461 -4.98 1 98.31 202 PRO B O 1
ATOM 4127 N N . HIS B 1 203 ? -4.531 8.258 -5.805 1 98.5 203 HIS B N 1
ATOM 4128 C CA . HIS B 1 203 ? -4.984 9.539 -5.273 1 98.5 203 HIS B CA 1
ATOM 4129 C C . HIS B 1 203 ? -5.266 9.445 -3.775 1 98.5 203 HIS B C 1
ATOM 4131 O O . HIS B 1 203 ? -5.562 10.453 -3.131 1 98.5 203 HIS B O 1
ATOM 4137 N N . LEU B 1 204 ? -5.133 8.242 -3.211 1 98.69 204 LEU B N 1
ATOM 4138 C CA . LEU B 1 204 ? -5.227 8.055 -1.766 1 98.69 204 LEU B CA 1
ATOM 4139 C C . LEU B 1 204 ? -3.842 7.871 -1.153 1 98.69 204 LEU B C 1
ATOM 4141 O O . LEU B 1 204 ? -3.715 7.688 0.06 1 98.69 204 LEU B O 1
ATOM 4145 N N . PHE B 1 205 ? -2.793 7.906 -2.018 1 98.75 205 PHE B N 1
ATOM 4146 C CA . PHE B 1 205 ? -1.43 7.738 -1.527 1 98.75 205 PHE B CA 1
ATOM 4147 C C . PHE B 1 205 ? -0.922 9.023 -0.891 1 98.75 205 PHE B C 1
ATOM 4149 O O . PHE B 1 205 ? -0.954 10.086 -1.517 1 98.75 205 PHE B O 1
ATOM 4156 N N . CYS B 1 206 ? -0.522 8.867 0.3 1 98.25 206 CYS B N 1
ATOM 4157 C CA . CYS B 1 206 ? 0.06 9.953 1.082 1 98.25 206 CYS B CA 1
ATOM 4158 C C . CYS B 1 206 ? 1.104 9.422 2.057 1 98.25 206 CYS B C 1
ATOM 4160 O O . CYS B 1 206 ? 1.265 8.211 2.203 1 98.25 206 CYS B O 1
ATOM 4162 N N . LYS B 1 207 ? 1.87 10.281 2.641 1 97.19 207 LYS B N 1
ATOM 4163 C CA . LYS B 1 207 ? 2.801 9.977 3.723 1 97.19 207 LYS B CA 1
ATOM 4164 C C . LYS B 1 207 ? 2.549 10.875 4.934 1 97.19 207 LYS B C 1
ATOM 4166 O O . LYS B 1 207 ? 2.549 12.102 4.812 1 97.19 207 LYS B O 1
ATOM 4171 N N . PRO B 1 208 ? 2.391 10.289 6.141 1 97.62 208 PRO B N 1
ATOM 4172 C CA . PRO B 1 208 ? 2.414 8.852 6.414 1 97.62 208 PRO B CA 1
ATOM 4173 C C . PRO B 1 208 ? 1.262 8.109 5.742 1 97.62 208 PRO B C 1
ATOM 4175 O O . PRO B 1 208 ? 0.166 8.656 5.602 1 97.62 208 PRO B O 1
ATOM 4178 N N . VAL B 1 209 ? 1.527 6.875 5.328 1 97.94 209 VAL B N 1
ATOM 4179 C CA . VAL B 1 209 ? 0.502 6.078 4.66 1 97.94 209 VAL B CA 1
ATOM 4180 C C . VAL B 1 209 ? -0.613 5.738 5.648 1 97.94 209 VAL B C 1
ATOM 4182 O O . VAL B 1 209 ? -0.4 5.754 6.863 1 97.94 209 VAL B O 1
ATOM 4185 N N . ALA B 1 210 ? -1.83 5.516 5.098 1 97.69 210 ALA B N 1
ATOM 4186 C CA . ALA B 1 210 ? -2.92 5.008 5.926 1 97.69 210 ALA B CA 1
ATOM 4187 C C . ALA B 1 210 ? -2.543 3.678 6.57 1 97.69 210 ALA B C 1
ATOM 4189 O O . ALA B 1 210 ? -1.818 2.875 5.977 1 97.69 210 ALA B O 1
ATOM 4190 N N . LYS B 1 211 ? -3.033 3.49 7.793 1 98.31 211 LYS B N 1
ATOM 4191 C CA . LYS B 1 211 ? -2.613 2.33 8.57 1 98.31 211 LYS B CA 1
ATOM 4192 C C . LYS B 1 211 ? -3.76 1.336 8.742 1 98.31 211 LYS B C 1
ATOM 4194 O O . LYS B 1 211 ? -4.453 1.01 7.777 1 98.31 211 LYS B O 1
ATOM 4199 N N . ARG B 1 212 ? -3.842 0.742 9.852 1 98.25 212 ARG B N 1
ATOM 4200 C CA . ARG B 1 212 ? -4.816 -0.304 10.148 1 98.25 212 ARG B CA 1
ATOM 4201 C C . ARG B 1 212 ? -6.121 0.292 10.664 1 98.25 212 ARG B C 1
ATOM 4203 O O . ARG B 1 212 ? -6.152 1.44 11.109 1 98.25 212 ARG B O 1
ATOM 4210 N N . PRO B 1 213 ? -7.203 -0.546 10.625 1 98.31 213 PRO B N 1
ATOM 4211 C CA . PRO B 1 213 ? -8.492 -0.084 11.156 1 98.31 213 PRO B CA 1
ATOM 4212 C C . PRO B 1 213 ? -8.406 0.36 12.609 1 98.31 213 PRO B C 1
ATOM 4214 O O . PRO B 1 213 ? -9.039 1.348 13 1 98.31 213 PRO B O 1
ATOM 4217 N N . GLU B 1 214 ? -7.625 -0.296 13.406 1 98.31 214 GLU B N 1
ATOM 4218 C CA . GLU B 1 214 ? -7.516 0.076 14.812 1 98.31 214 GLU B CA 1
ATOM 4219 C C . GLU B 1 214 ? -6.848 1.439 14.969 1 98.31 214 GLU B C 1
ATOM 4221 O O . GLU B 1 214 ? -7.16 2.184 15.898 1 98.31 214 GLU B O 1
ATOM 4226 N N . ASP B 1 215 ? -5.906 1.755 14.078 1 98.69 215 ASP B N 1
ATOM 4227 C CA . ASP B 1 215 ? -5.277 3.072 14.078 1 98.69 215 ASP B CA 1
ATOM 4228 C C . ASP B 1 215 ? -6.281 4.16 13.711 1 98.69 215 ASP B C 1
ATOM 4230 O O . ASP B 1 215 ? -6.371 5.188 14.391 1 98.69 215 ASP B O 1
ATOM 4234 N N . ARG B 1 216 ? -7.023 3.895 12.633 1 98.75 216 ARG B N 1
ATOM 4235 C CA . ARG B 1 216 ? -8.055 4.84 12.227 1 98.75 216 ARG B CA 1
ATOM 4236 C C . ARG B 1 216 ? -9.039 5.094 13.359 1 98.75 216 ARG B C 1
ATOM 4238 O O . ARG B 1 216 ? -9.422 6.238 13.617 1 98.75 216 ARG B O 1
ATOM 4245 N N . ASP B 1 217 ? -9.453 4.043 14.047 1 98.75 217 ASP B N 1
ATOM 4246 C CA . ASP B 1 217 ? -10.414 4.164 15.141 1 98.75 217 ASP B CA 1
ATOM 4247 C C . ASP B 1 217 ? -9.836 4.984 16.297 1 98.75 217 ASP B C 1
ATOM 4249 O O . ASP B 1 217 ? -10.539 5.789 16.906 1 98.75 217 ASP B O 1
ATOM 4253 N N . ALA B 1 218 ? -8.57 4.77 16.562 1 98.81 218 ALA B N 1
ATOM 4254 C CA . ALA B 1 218 ? -7.902 5.555 17.594 1 98.81 218 ALA B CA 1
ATOM 4255 C C . ALA B 1 218 ? -7.863 7.035 17.219 1 98.81 218 ALA B C 1
ATOM 4257 O O . ALA B 1 218 ? -8.062 7.902 18.078 1 98.81 218 ALA B O 1
ATOM 4258 N N . LEU B 1 219 ? -7.629 7.301 16 1 98.88 219 LEU B N 1
ATOM 4259 C CA . LEU B 1 219 ? -7.605 8.68 15.523 1 98.88 219 LEU B CA 1
ATOM 4260 C C . LEU B 1 219 ? -8.984 9.312 15.633 1 98.88 219 LEU B C 1
ATOM 4262 O O . LEU B 1 219 ? -9.102 10.492 15.984 1 98.88 219 LEU B O 1
ATOM 4266 N N . ARG B 1 220 ? -9.969 8.547 15.266 1 98.88 220 ARG B N 1
ATOM 4267 C CA . ARG B 1 220 ? -11.328 9.047 15.391 1 98.88 220 ARG B CA 1
ATOM 4268 C C . ARG B 1 220 ? -11.648 9.43 16.844 1 98.88 220 ARG B C 1
ATOM 4270 O O . ARG B 1 220 ? -12.195 10.5 17.094 1 98.88 220 ARG B O 1
ATOM 4277 N N . GLN B 1 221 ? -11.242 8.578 17.75 1 98.81 221 GLN B N 1
ATOM 4278 C CA . GLN B 1 221 ? -11.469 8.883 19.156 1 98.81 221 GLN B CA 1
ATOM 4279 C C . GLN B 1 221 ? -10.695 10.125 19.578 1 98.81 221 GLN B C 1
ATOM 4281 O O . GLN B 1 221 ? -11.203 10.961 20.328 1 98.81 221 GLN B O 1
ATOM 4286 N N . ALA B 1 222 ? -9.523 10.242 19.094 1 98.88 222 ALA B N 1
ATOM 4287 C CA . ALA B 1 222 ? -8.719 11.422 19.422 1 98.88 222 ALA B CA 1
ATOM 4288 C C . ALA B 1 222 ? -9.352 12.688 18.844 1 98.88 222 ALA B C 1
ATOM 4290 O O . ALA B 1 222 ? -9.422 13.719 19.531 1 98.88 222 ALA B O 1
ATOM 4291 N N . ALA B 1 223 ? -9.812 12.586 17.609 1 98.88 223 ALA B N 1
ATOM 4292 C CA . ALA B 1 223 ? -10.469 13.727 16.969 1 98.88 223 ALA B CA 1
ATOM 4293 C C . ALA B 1 223 ? -11.695 14.18 17.766 1 98.88 223 ALA B C 1
ATOM 4295 O O . ALA B 1 223 ? -11.953 15.375 17.891 1 98.88 223 ALA B O 1
ATOM 4296 N N . LEU B 1 224 ? -12.344 13.234 18.328 1 98.75 224 LEU B N 1
ATOM 4297 C CA . LEU B 1 224 ? -13.57 13.539 19.047 1 98.75 224 LEU B CA 1
ATOM 4298 C C . LEU B 1 224 ? -13.258 14.078 20.438 1 98.75 224 LEU B C 1
ATOM 4300 O O . LEU B 1 224 ? -13.891 15.031 20.906 1 98.75 224 LEU B O 1
ATOM 4304 N N . HIS B 1 225 ? -12.18 13.531 21.062 1 98.31 225 HIS B N 1
ATOM 4305 C CA . HIS B 1 225 ? -12.203 13.711 22.516 1 98.31 225 HIS B CA 1
ATOM 4306 C C . HIS B 1 225 ? -10.867 14.219 23.031 1 98.31 225 HIS B C 1
ATOM 4308 O O . HIS B 1 225 ? -10.781 14.734 24.141 1 98.31 225 HIS B O 1
ATOM 4314 N N . HIS B 1 226 ? -9.836 14.008 22.359 1 98.69 226 HIS B N 1
ATOM 4315 C CA . HIS B 1 226 ? -8.539 14.344 22.938 1 98.69 226 HIS B CA 1
ATOM 4316 C C . HIS B 1 226 ? -8.297 15.844 22.922 1 98.69 226 HIS B C 1
ATOM 4318 O O . HIS B 1 226 ? -8.273 16.453 21.844 1 98.69 226 HIS B O 1
ATOM 4324 N N . PRO B 1 227 ? -8.031 16.5 23.969 1 98.25 227 PRO B N 1
ATOM 4325 C CA . PRO B 1 227 ? -7.926 17.953 24.031 1 98.25 227 PRO B CA 1
ATOM 4326 C C . PRO B 1 227 ? -6.699 18.484 23.297 1 98.25 227 PRO B C 1
ATOM 4328 O O . PRO B 1 227 ? -6.641 19.672 22.969 1 98.25 227 PRO B O 1
ATOM 4331 N N . ARG B 1 228 ? -5.723 17.641 23.031 1 98.69 228 ARG B N 1
ATOM 4332 C CA . ARG B 1 228 ? -4.488 18.125 22.406 1 98.69 228 ARG B CA 1
ATOM 4333 C C . ARG B 1 228 ? -4.363 17.609 20.984 1 98.69 228 ARG B C 1
ATOM 4335 O O . ARG B 1 228 ? -3.285 17.672 20.375 1 98.69 228 ARG B O 1
ATOM 4342 N N . ALA B 1 229 ? -5.422 17.016 20.469 1 98.88 229 ALA B N 1
ATOM 4343 C CA . ALA B 1 229 ? -5.52 16.641 19.062 1 98.88 229 ALA B CA 1
ATOM 4344 C C . ALA B 1 229 ? -6.457 17.578 18.312 1 98.88 229 ALA B C 1
ATOM 4346 O O . ALA B 1 229 ? -7.602 17.781 18.719 1 98.88 229 ALA B O 1
ATOM 4347 N N . PHE B 1 230 ? -5.992 18.188 17.281 1 98.94 230 PHE B N 1
ATOM 4348 C CA . PHE B 1 230 ? -6.812 19.125 16.516 1 98.94 230 PHE B CA 1
ATOM 4349 C C . PHE B 1 230 ? -6.586 18.922 15.016 1 98.94 230 PHE B C 1
ATOM 4351 O O . PHE B 1 230 ? -5.75 18.109 14.609 1 98.94 230 PHE B O 1
ATOM 4358 N N . PHE B 1 231 ? -7.336 19.578 14.219 1 98.94 231 PHE B N 1
ATOM 4359 C CA . PHE B 1 231 ? -7.422 19.312 12.781 1 98.94 231 PHE B CA 1
ATOM 4360 C C . PHE B 1 231 ? -6.242 19.938 12.047 1 98.94 231 PHE B C 1
ATOM 4362 O O . PHE B 1 231 ? -5.844 21.062 12.344 1 98.94 231 PHE B O 1
ATOM 4369 N N . GLY B 1 232 ? -5.648 19.25 11.172 1 98.94 232 GLY B N 1
ATOM 4370 C CA . GLY B 1 232 ? -4.758 19.625 10.086 1 98.94 232 GLY B CA 1
ATOM 4371 C C . GLY B 1 232 ? -4.941 18.766 8.844 1 98.94 232 GLY B C 1
ATOM 4372 O O . GLY B 1 232 ? -4.695 17.562 8.867 1 98.94 232 GLY B O 1
ATOM 4373 N N . SER B 1 233 ? -5.305 19.391 7.816 1 98.88 233 SER B N 1
ATOM 4374 C CA . SER B 1 233 ? -5.754 18.609 6.66 1 98.88 233 SER B CA 1
ATOM 4375 C C . SER B 1 233 ? -4.586 17.906 5.988 1 98.88 233 SER B C 1
ATOM 4377 O O . SER B 1 233 ? -4.77 16.844 5.387 1 98.88 233 SER B O 1
ATOM 4379 N N . ASP B 1 234 ? -3.408 18.516 6.105 1 98.81 234 ASP B N 1
ATOM 4380 C CA . ASP B 1 234 ? -2.289 18.078 5.277 1 98.81 234 ASP B CA 1
ATOM 4381 C C . ASP B 1 234 ? -2.688 18.016 3.805 1 98.81 234 ASP B C 1
ATOM 4383 O O . ASP B 1 234 ? -2.238 17.125 3.072 1 98.81 234 ASP B O 1
ATOM 4387 N N . THR B 1 235 ? -3.67 18.859 3.354 1 98.88 235 THR B N 1
ATOM 4388 C CA . THR B 1 235 ? -3.953 18.969 1.928 1 98.88 235 THR B CA 1
ATOM 4389 C C . THR B 1 235 ? -2.668 19.203 1.139 1 98.88 235 THR B C 1
ATOM 4391 O O . THR B 1 235 ? -1.896 20.109 1.458 1 98.88 235 THR B O 1
ATOM 4394 N N . ALA B 1 236 ? -2.398 18.344 0.251 1 98.69 236 ALA B N 1
ATOM 4395 C CA . ALA B 1 236 ? -1.142 18.328 -0.493 1 98.69 236 ALA B CA 1
ATOM 4396 C C . ALA B 1 236 ? -1.379 18 -1.963 1 98.69 236 ALA B C 1
ATOM 4398 O O . ALA B 1 236 ? -1.247 16.844 -2.369 1 98.69 236 ALA B O 1
ATOM 4399 N N . PRO B 1 237 ? -1.627 19.016 -2.787 1 98.62 237 PRO B N 1
ATOM 4400 C CA . PRO B 1 237 ? -1.965 18.797 -4.195 1 98.62 237 PRO B CA 1
ATOM 4401 C C . PRO B 1 237 ? -0.758 18.391 -5.039 1 98.62 237 PRO B C 1
ATOM 4403 O O . PRO B 1 237 ? 0.349 18.891 -4.82 1 98.62 237 PRO B O 1
ATOM 4406 N N . HIS B 1 238 ? -0.942 17.469 -5.887 1 98.5 238 HIS B N 1
ATOM 4407 C CA . HIS B 1 238 ? -0.064 17.109 -6.996 1 98.5 238 HIS B CA 1
ATOM 4408 C C . HIS B 1 238 ? -0.842 17 -8.305 1 98.5 238 HIS B C 1
ATOM 4410 O O . HIS B 1 238 ? -2.008 16.594 -8.305 1 98.5 238 HIS B O 1
ATOM 4416 N N . PRO B 1 239 ? -0.23 17.406 -9.406 1 98.31 239 PRO B N 1
ATOM 4417 C CA . PRO B 1 239 ? -0.93 17.203 -10.68 1 98.31 239 PRO B CA 1
ATOM 4418 C C . PRO B 1 239 ? -1.217 15.727 -10.953 1 98.31 239 PRO B C 1
ATOM 4420 O O . PRO B 1 239 ? -0.474 14.852 -10.5 1 98.31 239 PRO B O 1
ATOM 4423 N N . ILE B 1 240 ? -2.252 15.477 -11.758 1 98.19 240 ILE B N 1
ATOM 4424 C CA . ILE B 1 240 ? -2.66 14.133 -12.148 1 98.19 240 ILE B CA 1
ATOM 4425 C C . ILE B 1 240 ? -1.461 13.375 -12.719 1 98.19 240 ILE B C 1
ATOM 4427 O O . ILE B 1 240 ? -1.277 12.188 -12.438 1 98.19 240 ILE B O 1
ATOM 4431 N N . THR B 1 241 ? -0.571 14.023 -13.461 1 97.56 241 THR B N 1
ATOM 4432 C CA . THR B 1 241 ? 0.572 13.406 -14.125 1 97.56 241 THR B CA 1
ATOM 4433 C C . THR B 1 241 ? 1.589 12.906 -13.109 1 97.56 241 THR B C 1
ATOM 4435 O O . THR B 1 241 ? 2.369 12 -13.391 1 97.56 241 THR B O 1
ATOM 4438 N N . ALA B 1 242 ? 1.554 13.5 -11.914 1 97.94 242 ALA B N 1
ATOM 4439 C CA . ALA B 1 242 ? 2.457 13.062 -10.852 1 97.94 242 ALA B CA 1
ATOM 4440 C C . ALA B 1 242 ? 1.823 11.961 -10.016 1 97.94 242 ALA B C 1
ATOM 4442 O O . ALA B 1 242 ? 2.529 11.156 -9.406 1 97.94 242 ALA B O 1
ATOM 4443 N N . LYS B 1 243 ? 0.485 11.953 -10.008 1 98.25 243 LYS B N 1
ATOM 4444 C CA . LYS B 1 243 ? -0.242 10.984 -9.195 1 98.25 243 LYS B CA 1
ATOM 4445 C C . LYS B 1 243 ? -0.45 9.68 -9.961 1 98.25 243 LYS B C 1
ATOM 4447 O O . LYS B 1 243 ? -0.313 8.594 -9.391 1 98.25 243 LYS B O 1
ATOM 4452 N N . GLU B 1 244 ? -0.862 9.734 -11.195 1 97.69 244 GLU B N 1
ATOM 4453 C CA . GLU B 1 244 ? -1.05 8.586 -12.078 1 97.69 244 GLU B CA 1
ATOM 4454 C C . GLU B 1 244 ? 0.198 8.32 -12.914 1 97.69 244 GLU B C 1
ATOM 4456 O O . GLU B 1 244 ? 0.181 8.492 -14.133 1 97.69 244 GLU B O 1
ATOM 4461 N N . ALA B 1 245 ? 1.285 7.844 -12.281 1 97 245 ALA B N 1
ATOM 4462 C CA . ALA B 1 245 ? 2.633 7.715 -12.828 1 97 245 ALA B CA 1
ATOM 4463 C C . ALA B 1 245 ? 3.316 6.453 -12.305 1 97 245 ALA B C 1
ATOM 4465 O O . ALA B 1 245 ? 2.828 5.816 -11.367 1 97 245 ALA B O 1
ATOM 4466 N N . PRO B 1 246 ? 4.398 5.969 -12.961 1 95.94 246 PRO B N 1
ATOM 4467 C CA . PRO B 1 246 ? 5.145 4.812 -12.461 1 95.94 246 PRO B CA 1
ATOM 4468 C C . PRO B 1 246 ? 5.805 5.078 -11.109 1 95.94 246 PRO B C 1
ATOM 4470 O O . PRO B 1 246 ? 6.305 4.148 -10.469 1 95.94 246 PRO B O 1
ATOM 4473 N N . GLY B 1 247 ? 5.77 6.168 -10.578 1 96.69 247 GLY B N 1
ATOM 4474 C CA . GLY B 1 247 ? 6.156 6.723 -9.289 1 96.69 247 GLY B CA 1
ATOM 4475 C C . GLY B 1 247 ? 5.219 7.812 -8.805 1 96.69 247 GLY B C 1
ATOM 4476 O O . GLY B 1 247 ? 5.477 9 -9.008 1 96.69 247 GLY B O 1
ATOM 4477 N N . CYS B 1 248 ? 4.141 7.395 -8.094 1 97.25 248 CYS B N 1
ATOM 4478 C CA . CYS B 1 248 ? 3.062 8.289 -7.688 1 97.25 248 CYS B CA 1
ATOM 4479 C C . CYS B 1 248 ? 3.49 9.156 -6.508 1 97.25 248 CYS B C 1
ATOM 4481 O O . CYS B 1 248 ? 3.98 8.641 -5.5 1 97.25 248 CYS B O 1
ATOM 4483 N N . ALA B 1 249 ? 3.326 10.43 -6.664 1 97.69 249 ALA B N 1
ATOM 4484 C CA . ALA B 1 249 ? 3.664 11.375 -5.605 1 97.69 249 ALA B CA 1
ATOM 4485 C C . ALA B 1 249 ? 2.758 11.188 -4.395 1 97.69 249 ALA B C 1
ATOM 4487 O O . ALA B 1 249 ? 1.587 10.828 -4.535 1 97.69 249 ALA B O 1
ATOM 4488 N N . ALA B 1 250 ? 3.283 11.477 -3.24 1 98 250 ALA B N 1
ATOM 4489 C CA . ALA B 1 250 ? 2.523 11.375 -1.996 1 98 250 ALA B CA 1
ATOM 4490 C C . ALA B 1 250 ? 1.797 12.688 -1.695 1 98 250 ALA B C 1
ATOM 4492 O O . ALA B 1 250 ? 2.418 13.75 -1.642 1 98 250 ALA B O 1
ATOM 4493 N N . GLY B 1 251 ? 0.52 12.617 -1.558 1 98.25 251 GLY B N 1
ATOM 4494 C CA . GLY B 1 251 ? -0.28 13.781 -1.212 1 98.25 251 GLY B CA 1
ATOM 4495 C C . GLY B 1 251 ? -1.736 13.641 -1.614 1 98.25 251 GLY B C 1
ATOM 4496 O O . GLY B 1 251 ? -2.045 13.086 -2.67 1 98.25 251 GLY B O 1
ATOM 4497 N N . ILE B 1 252 ? -2.605 14.102 -0.851 1 98.81 252 ILE B N 1
ATOM 4498 C CA . ILE B 1 252 ? -4.043 14.133 -1.103 1 98.81 252 ILE B CA 1
ATOM 4499 C C . ILE B 1 252 ? -4.543 15.57 -1.059 1 98.81 252 ILE B C 1
ATOM 4501 O O . ILE B 1 252 ? -4.281 16.297 -0.098 1 98.81 252 ILE B O 1
ATOM 4505 N N . PHE B 1 253 ? -5.148 16.016 -2.111 1 98.88 253 PHE B N 1
ATOM 4506 C CA . PHE B 1 253 ? -5.75 17.344 -2.146 1 98.88 253 PHE B CA 1
ATOM 4507 C C . PHE B 1 253 ? -7.148 17.328 -1.537 1 98.88 253 PHE B C 1
ATOM 4509 O O . PHE B 1 253 ? -8.117 16.969 -2.207 1 98.88 253 PHE B O 1
ATOM 4516 N N . SER B 1 254 ? -7.227 17.812 -0.286 1 98.81 254 SER B N 1
ATOM 4517 C CA . SER B 1 254 ? -8.484 17.609 0.428 1 98.81 254 SER B CA 1
ATOM 4518 C C . SER B 1 254 ? -9.117 18.953 0.803 1 98.81 254 SER B C 1
ATOM 4520 O O . SER B 1 254 ? -10.219 18.984 1.355 1 98.81 254 SER B O 1
ATOM 4522 N N . ALA B 1 255 ? -8.555 20.078 0.459 1 98.69 255 ALA B N 1
ATOM 4523 C CA . ALA B 1 255 ? -8.984 21.406 0.891 1 98.69 255 ALA B CA 1
ATOM 4524 C C . ALA B 1 255 ? -10.445 21.656 0.507 1 98.69 255 ALA B C 1
ATOM 4526 O O . ALA B 1 255 ? -11.242 22.094 1.336 1 98.69 255 ALA B O 1
ATOM 4527 N N . PRO B 1 256 ? -10.867 21.281 -0.706 1 98.31 256 PRO B N 1
ATOM 4528 C CA . PRO B 1 256 ? -12.219 21.625 -1.126 1 98.31 256 PRO B CA 1
ATOM 4529 C C . PRO B 1 256 ? -13.297 20.859 -0.355 1 98.31 256 PRO B C 1
ATOM 4531 O O . PRO B 1 256 ? -14.461 21.25 -0.363 1 98.31 256 PRO B O 1
ATOM 4534 N N . VAL B 1 257 ? -12.906 19.781 0.301 1 98.81 257 VAL B N 1
ATOM 4535 C CA . VAL B 1 257 ? -13.945 18.906 0.847 1 98.81 257 VAL B CA 1
ATOM 4536 C C . VAL B 1 257 ? -13.758 18.766 2.355 1 98.81 257 VAL B C 1
ATOM 4538 O O . VAL B 1 257 ? -14.547 18.094 3.025 1 98.81 257 VAL B O 1
ATOM 4541 N N . ALA B 1 258 ? -12.758 19.422 2.928 1 98.81 258 ALA B N 1
ATOM 4542 C CA . ALA B 1 258 ? -12.328 19.141 4.297 1 98.81 258 ALA B CA 1
ATOM 4543 C C . ALA B 1 258 ? -13.484 19.328 5.277 1 98.81 258 ALA B C 1
ATOM 4545 O O . ALA B 1 258 ? -13.891 18.375 5.949 1 98.81 258 ALA B O 1
ATOM 4546 N N . LEU B 1 259 ? -14.117 20.516 5.34 1 98.81 259 LEU B N 1
ATOM 4547 C CA . LEU B 1 259 ? -15.141 20.797 6.344 1 98.81 259 LEU B CA 1
ATOM 4548 C C . LEU B 1 259 ? -16.406 20 6.059 1 98.81 259 LEU B C 1
ATOM 4550 O O . LEU B 1 259 ? -16.984 19.375 6.961 1 98.81 259 LEU B O 1
ATOM 4554 N N . PRO B 1 260 ? -16.906 19.922 4.762 1 98.81 260 PRO B N 1
ATOM 4555 C CA . PRO B 1 260 ? -18.094 19.109 4.484 1 98.81 260 PRO B CA 1
ATOM 4556 C C . PRO B 1 260 ? -17.906 17.641 4.867 1 98.81 260 PRO B C 1
ATOM 4558 O O . PRO B 1 260 ? -18.812 17.031 5.445 1 98.81 260 PRO B O 1
ATOM 4561 N N . ALA B 1 261 ? -16.734 17.109 4.543 1 98.88 261 ALA B N 1
ATOM 4562 C CA . ALA B 1 261 ? -16.5 15.695 4.836 1 98.88 261 ALA B CA 1
ATOM 4563 C C . ALA B 1 261 ? -16.359 15.469 6.34 1 98.88 261 ALA B C 1
ATOM 4565 O O . ALA B 1 261 ? -16.812 14.445 6.859 1 98.88 261 ALA B O 1
ATOM 4566 N N . LEU B 1 262 ? -15.695 16.391 7.027 1 98.94 262 LEU B N 1
ATOM 4567 C CA . LEU B 1 262 ? -15.602 16.297 8.477 1 98.94 262 LEU B CA 1
ATOM 4568 C C . LEU B 1 262 ? -16.984 16.344 9.117 1 98.94 262 LEU B C 1
ATOM 4570 O O . LEU B 1 262 ? -17.281 15.578 10.031 1 98.94 262 LEU B O 1
ATOM 4574 N N . ALA B 1 263 ? -17.812 17.297 8.672 1 98.88 263 ALA B N 1
ATOM 4575 C CA . ALA B 1 263 ? -19.172 17.391 9.188 1 98.88 263 ALA B CA 1
ATOM 4576 C C . ALA B 1 263 ? -19.906 16.062 9.016 1 98.88 263 ALA B C 1
ATOM 4578 O O . ALA B 1 263 ? -20.578 15.586 9.938 1 98.88 263 ALA B O 1
ATOM 4579 N N . GLY B 1 264 ? -19.797 15.5 7.832 1 98.69 264 GLY B N 1
ATOM 4580 C CA . GLY B 1 264 ? -20.406 14.203 7.582 1 98.69 264 GLY B CA 1
ATOM 4581 C C . GLY B 1 264 ? -19.906 13.125 8.523 1 98.69 264 GLY B C 1
ATOM 4582 O O . GLY B 1 264 ? -20.703 12.352 9.062 1 98.69 264 GLY B O 1
ATOM 4583 N N . LEU B 1 265 ? -18.609 13.039 8.75 1 98.75 265 LEU B N 1
ATOM 4584 C CA . LEU B 1 265 ? -18.031 12.023 9.617 1 98.75 265 LEU B CA 1
ATOM 4585 C C . LEU B 1 265 ? -18.5 12.211 11.062 1 98.75 265 LEU B C 1
ATOM 4587 O O . LEU B 1 265 ? -18.891 11.242 11.719 1 98.75 265 LEU B O 1
ATOM 4591 N N . PHE B 1 266 ? -18.375 13.461 11.539 1 98.81 266 PHE B N 1
ATOM 4592 C CA . PHE B 1 266 ? -18.766 13.734 12.914 1 98.81 266 PHE B CA 1
ATOM 4593 C C . PHE B 1 266 ? -20.25 13.453 13.125 1 98.81 266 PHE B C 1
ATOM 4595 O O . PHE B 1 266 ? -20.656 12.992 14.195 1 98.81 266 PHE B O 1
ATOM 4602 N N . GLU B 1 267 ? -21.047 13.719 12.117 1 98.44 267 GLU B N 1
ATOM 4603 C CA . GLU B 1 267 ? -22.469 13.344 12.18 1 98.44 267 GLU B CA 1
ATOM 4604 C C . GLU B 1 267 ? -22.625 11.828 12.273 1 98.44 267 GLU B C 1
ATOM 4606 O O . GLU B 1 267 ? -23.375 11.328 13.117 1 98.44 267 GLU B O 1
ATOM 4611 N N . GLU B 1 268 ? -21.938 11.133 11.445 1 98 268 GLU B N 1
ATOM 4612 C CA . GLU B 1 268 ? -21.984 9.68 11.453 1 98 268 GLU B CA 1
ATOM 4613 C C . GLU B 1 268 ? -21.609 9.125 12.828 1 98 268 GLU B C 1
ATOM 4615 O O . GLU B 1 268 ? -22.156 8.117 13.266 1 98 268 GLU B O 1
ATOM 4620 N N . LEU B 1 269 ? -20.734 9.773 13.484 1 98.19 269 LEU B N 1
ATOM 4621 C CA . LEU B 1 269 ? -20.234 9.328 14.781 1 98.19 269 LEU B CA 1
ATOM 4622 C C . LEU B 1 269 ? -21.062 9.906 15.914 1 98.19 269 LEU B C 1
ATOM 4624 O O . LEU B 1 269 ? -20.688 9.789 17.094 1 98.19 269 LEU B O 1
ATOM 4628 N N . ASP B 1 270 ? -22.125 10.586 15.609 1 97.94 270 ASP B N 1
ATOM 4629 C CA . ASP B 1 270 ? -23.031 11.203 16.562 1 97.94 270 ASP B CA 1
ATOM 4630 C C . ASP B 1 270 ? -22.297 12.203 17.453 1 97.94 270 ASP B C 1
ATOM 4632 O O . ASP B 1 270 ? -22.438 12.164 18.688 1 97.94 270 ASP B O 1
ATOM 4636 N N . ALA B 1 271 ? -21.469 13.047 16.797 1 98.38 271 ALA B N 1
ATOM 4637 C CA . ALA B 1 271 ? -20.625 13.969 17.562 1 98.38 271 ALA B CA 1
ATOM 4638 C C . ALA B 1 271 ? -20.438 15.281 16.812 1 98.38 271 ALA B C 1
ATOM 4640 O O . ALA B 1 271 ? -19.344 15.875 16.844 1 98.38 271 ALA B O 1
ATOM 4641 N N . LEU B 1 272 ? -21.438 15.727 16.078 1 98.06 272 LEU B N 1
ATOM 4642 C CA . LEU B 1 272 ? -21.359 16.953 15.297 1 98.06 272 LEU B CA 1
ATOM 4643 C C . LEU B 1 272 ? -21.016 18.141 16.188 1 98.06 272 LEU B C 1
ATOM 4645 O O . LEU B 1 272 ? -20.328 19.062 15.75 1 98.06 272 LEU B O 1
ATOM 4649 N N . ASP B 1 273 ? -21.422 18.125 17.422 1 97.94 273 ASP B N 1
ATOM 4650 C CA . ASP B 1 273 ? -21.219 19.219 18.375 1 97.94 273 ASP B CA 1
ATOM 4651 C C . ASP B 1 273 ? -19.75 19.328 18.766 1 97.94 273 ASP B C 1
ATOM 4653 O O . ASP B 1 273 ? -19.312 20.359 19.297 1 97.94 273 ASP B O 1
ATOM 4657 N N . LEU B 1 274 ? -18.953 18.297 18.516 1 98.69 274 LEU B N 1
ATOM 4658 C CA . LEU B 1 274 ? -17.547 18.281 18.906 1 98.69 274 LEU B CA 1
ATOM 4659 C C . LEU B 1 274 ? -16.672 18.812 17.766 1 98.69 274 LEU B C 1
ATOM 4661 O O . LEU B 1 274 ? -15.469 19.016 17.953 1 98.69 274 LEU B O 1
ATOM 4665 N N . LEU B 1 275 ? -17.266 19.078 16.594 1 98.88 275 LEU B N 1
ATOM 4666 C CA . LEU B 1 275 ? -16.484 19.484 15.422 1 98.88 275 LEU B CA 1
ATOM 4667 C C . LEU B 1 275 ? -15.836 20.844 15.656 1 98.88 275 LEU B C 1
ATOM 4669 O O . LEU B 1 275 ? -14.688 21.062 15.258 1 98.88 275 LEU B O 1
ATOM 4673 N N . GLN B 1 276 ? -16.5 21.781 16.328 1 98.81 276 GLN B N 1
ATOM 4674 C CA . GLN B 1 276 ? -15.969 23.109 16.641 1 98.81 276 GLN B CA 1
ATOM 4675 C C . GLN B 1 276 ? -14.656 23 17.406 1 98.81 276 GLN B C 1
ATOM 4677 O O . GLN B 1 276 ? -13.68 23.688 17.078 1 98.81 276 GLN B O 1
ATOM 4682 N N . ALA B 1 277 ? -14.648 22.219 18.391 1 98.88 277 ALA B N 1
ATOM 4683 C CA . ALA B 1 277 ? -13.438 22.047 19.188 1 98.88 277 ALA B CA 1
ATOM 4684 C C . ALA B 1 277 ? -12.297 21.5 18.344 1 98.88 277 ALA B C 1
ATOM 4686 O O . ALA B 1 277 ? -11.156 21.953 18.469 1 98.88 277 ALA B O 1
ATOM 4687 N N . PHE B 1 278 ? -12.594 20.547 17.5 1 98.94 278 PHE B N 1
ATOM 4688 C CA . PHE B 1 278 ? -11.586 19.828 16.719 1 98.94 278 PHE B CA 1
ATOM 4689 C C . PHE B 1 278 ? -10.992 20.75 15.656 1 98.94 278 PHE B C 1
ATOM 4691 O O . PHE B 1 278 ? -9.789 20.688 15.383 1 98.94 278 PHE B O 1
ATOM 4698 N N . VAL B 1 279 ? -11.812 21.656 14.992 1 98.88 279 VAL B N 1
ATOM 4699 C CA . VAL B 1 279 ? -11.344 22.406 13.828 1 98.88 279 VAL B CA 1
ATOM 4700 C C . VAL B 1 279 ? -10.961 23.828 14.234 1 98.88 279 VAL B C 1
ATOM 4702 O O . VAL B 1 279 ? -10.664 24.656 13.383 1 98.88 279 VAL B O 1
ATOM 4705 N N . SER B 1 280 ? -11.016 24.188 15.562 1 98.56 280 SER B N 1
ATOM 4706 C CA . SER B 1 280 ? -10.742 25.562 15.945 1 98.56 280 SER B CA 1
ATOM 4707 C C . SER B 1 280 ? -10.234 25.656 17.375 1 98.56 280 SER B C 1
ATOM 4709 O O . SER B 1 280 ? -9.055 25.906 17.609 1 98.56 280 SER B O 1
ATOM 4711 N N . ASP B 1 281 ? -11.055 25.297 18.375 1 98.75 281 ASP B N 1
ATOM 4712 C CA . ASP B 1 281 ? -10.844 25.672 19.766 1 98.75 281 ASP B CA 1
ATOM 4713 C C . ASP B 1 281 ? -9.562 25.047 20.312 1 98.75 281 ASP B C 1
ATOM 4715 O O . ASP B 1 281 ? -8.789 25.703 21.016 1 98.75 281 ASP B O 1
ATOM 4719 N N . ARG B 1 282 ? -9.352 23.844 20.016 1 98.88 282 ARG B N 1
ATOM 4720 C CA . ARG B 1 282 ? -8.195 23.141 20.562 1 98.88 282 ARG B CA 1
ATOM 4721 C C . ARG B 1 282 ? -6.895 23.734 20.047 1 98.88 282 ARG B C 1
ATOM 4723 O O . ARG B 1 282 ? -5.941 23.922 20.797 1 98.88 282 ARG B O 1
ATOM 4730 N N . ALA B 1 283 ? -6.867 24.016 18.75 1 98.81 283 ALA B N 1
ATOM 4731 C CA . ALA B 1 283 ? -5.676 24.625 18.172 1 98.81 283 ALA B CA 1
ATOM 4732 C C . ALA B 1 283 ? -5.441 26.031 18.75 1 98.81 283 ALA B C 1
ATOM 4734 O O . ALA B 1 283 ? -4.301 26.422 19 1 98.81 283 ALA B O 1
ATOM 4735 N N . ARG B 1 284 ? -6.508 26.797 18.906 1 98.5 284 ARG B N 1
ATOM 4736 C CA . ARG B 1 284 ? -6.41 28.125 19.516 1 98.5 284 ARG B CA 1
ATOM 4737 C C . ARG B 1 284 ? -5.77 28.047 20.906 1 98.5 284 ARG B C 1
ATOM 4739 O O . ARG B 1 284 ? -4.879 28.844 21.219 1 98.5 284 ARG B O 1
ATOM 4746 N N . ALA B 1 285 ? -6.223 27.109 21.609 1 98.31 285 ALA B N 1
ATOM 4747 C CA . ALA B 1 285 ? -5.691 26.922 22.969 1 98.31 285 ALA B CA 1
ATOM 4748 C C . ALA B 1 285 ? -4.23 26.469 22.922 1 98.31 285 ALA B C 1
ATOM 4750 O O . ALA B 1 285 ? -3.398 26.984 23.672 1 98.31 285 ALA B O 1
ATOM 4751 N N . ALA B 1 286 ? -3.877 25.531 22.094 1 98.12 286 ALA B N 1
ATOM 4752 C CA . ALA B 1 286 ? -2.547 24.938 22.016 1 98.12 286 ALA B CA 1
ATOM 4753 C C . ALA B 1 286 ? -1.504 25.984 21.594 1 98.12 286 ALA B C 1
ATOM 4755 O O . ALA B 1 286 ? -0.388 25.984 22.125 1 98.12 286 ALA B O 1
ATOM 4756 N N . TYR B 1 287 ? -1.884 26.875 20.656 1 97.81 287 TYR B N 1
ATOM 4757 C CA . TYR B 1 287 ? -0.917 27.812 20.078 1 97.81 287 TYR B CA 1
ATOM 4758 C C . TYR B 1 287 ? -1.069 29.203 20.703 1 97.81 287 TYR B C 1
ATOM 4760 O O . TYR B 1 287 ? -0.248 30.094 20.453 1 97.81 287 TYR B O 1
ATOM 4768 N N . GLY B 1 288 ? -2.145 29.391 21.453 1 96.62 288 GLY B N 1
ATOM 4769 C CA . GLY B 1 288 ? -2.434 30.75 21.922 1 96.62 288 GLY B CA 1
ATOM 4770 C C . GLY B 1 288 ? -2.814 31.703 20.797 1 96.62 288 GLY B C 1
ATOM 4771 O O . GLY B 1 288 ? -2.346 32.844 20.766 1 96.62 288 GLY B O 1
ATOM 4772 N N . LEU B 1 289 ? -3.582 31.188 19.906 1 96.12 289 LEU B N 1
ATOM 4773 C CA . LEU B 1 289 ? -3.973 31.938 18.719 1 96.12 289 LEU B CA 1
ATOM 4774 C C . LEU B 1 289 ? -5.27 32.719 18.969 1 96.12 289 LEU B C 1
ATOM 4776 O O . LEU B 1 289 ? -6.18 32.188 19.625 1 96.12 289 LEU B O 1
ATOM 4780 N N . THR B 1 290 ? -5.344 33.875 18.484 1 95.88 290 THR B N 1
ATOM 4781 C CA . THR B 1 290 ? -6.578 34.656 18.375 1 95.88 290 THR B CA 1
ATOM 4782 C C . THR B 1 290 ? -6.891 34.969 16.922 1 95.88 290 THR B C 1
ATOM 4784 O O . THR B 1 290 ? -6.602 36.062 16.438 1 95.88 290 THR B O 1
ATOM 4787 N N . PRO B 1 291 ? -7.484 34 16.266 1 95.56 291 PRO B N 1
ATOM 4788 C CA . PRO B 1 291 ? -7.766 34.219 14.852 1 95.56 291 PRO B CA 1
ATOM 4789 C C . PRO B 1 291 ? -8.867 35.25 14.609 1 95.56 291 PRO B C 1
ATOM 4791 O O . PRO B 1 291 ? -9.594 35.625 15.539 1 95.56 291 PRO B O 1
ATOM 4794 N N . MET B 1 292 ? -8.883 35.719 13.352 1 94.38 292 MET B N 1
ATOM 4795 C CA . MET B 1 292 ? -9.984 36.562 12.945 1 94.38 292 MET B CA 1
ATOM 4796 C C . MET B 1 292 ? -11.328 35.875 13.188 1 94.38 292 MET B C 1
ATOM 4798 O O . MET B 1 292 ? -11.477 34.688 12.914 1 94.38 292 MET B O 1
ATOM 4802 N N . ALA B 1 293 ? -12.211 36.719 13.664 1 96.12 293 ALA B N 1
ATOM 4803 C CA . ALA B 1 293 ? -13.547 36.156 13.875 1 96.12 293 ALA B CA 1
ATOM 4804 C C . ALA B 1 293 ? -14.289 36 12.547 1 96.12 293 ALA B C 1
ATOM 4806 O O . ALA B 1 293 ? -14.469 36.969 11.812 1 96.12 293 ALA B O 1
ATOM 4807 N N . ARG B 1 294 ? -14.672 34.781 12.297 1 96.25 294 ARG B N 1
ATOM 4808 C CA . ARG B 1 294 ? -15.438 34.469 11.094 1 96.25 294 ARG B CA 1
ATOM 4809 C C . ARG B 1 294 ? -16.328 33.25 11.328 1 96.25 294 ARG B C 1
ATOM 4811 O O . ARG B 1 294 ? -15.891 32.25 11.922 1 96.25 294 ARG B O 1
ATOM 4818 N N . GLU B 1 295 ? -17.516 33.438 10.922 1 97.12 295 GLU B N 1
ATOM 4819 C CA . GLU B 1 295 ? -18.422 32.281 10.953 1 97.12 295 GLU B CA 1
ATOM 4820 C C . GLU B 1 295 ? -18.484 31.578 9.602 1 97.12 295 GLU B C 1
ATOM 4822 O O . GLU B 1 295 ? -18.562 32.219 8.555 1 97.12 295 GLU B O 1
ATOM 4827 N N . VAL B 1 296 ? -18.328 30.312 9.641 1 97.5 296 VAL B N 1
ATOM 4828 C CA . VAL B 1 296 ? -18.5 29.469 8.453 1 97.5 296 VAL B CA 1
ATOM 4829 C C . VAL B 1 296 ? -19.75 28.594 8.625 1 97.5 296 VAL B C 1
ATOM 4831 O O . VAL B 1 296 ? -19.859 27.844 9.602 1 97.5 296 VAL B O 1
ATOM 4834 N N . ARG B 1 297 ? -20.641 28.703 7.684 1 98.06 297 ARG B N 1
ATOM 4835 C CA . ARG B 1 297 ? -21.922 28 7.785 1 98.06 297 ARG B CA 1
ATOM 4836 C C . ARG B 1 297 ? -21.938 26.766 6.895 1 98.06 297 ARG B C 1
ATOM 4838 O O . ARG B 1 297 ? -21.516 26.828 5.734 1 98.06 297 ARG B O 1
ATOM 4845 N N . LEU B 1 298 ? -22.297 25.641 7.477 1 98.12 298 LEU B N 1
ATOM 4846 C CA . LEU B 1 298 ? -22.531 24.422 6.73 1 98.12 298 LEU B CA 1
ATOM 4847 C C . LEU B 1 298 ? -24 24.016 6.789 1 98.12 298 LEU B C 1
ATOM 4849 O O . LEU B 1 298 ? -24.641 24.141 7.84 1 98.12 298 LEU B O 1
ATOM 4853 N N . GLU B 1 299 ? -24.484 23.594 5.621 1 97.94 299 GLU B N 1
ATOM 4854 C CA . GLU B 1 299 ? -25.844 23.094 5.527 1 97.94 299 GLU B CA 1
ATOM 4855 C C . GLU B 1 299 ? -25.875 21.672 4.992 1 97.94 299 GLU B C 1
ATOM 4857 O O . GLU B 1 299 ? -25 21.266 4.23 1 97.94 299 GLU B O 1
ATOM 4862 N N . ARG B 1 300 ? -26.938 20.953 5.469 1 96.44 300 ARG B N 1
ATOM 4863 C CA . ARG B 1 300 ? -27.188 19.641 4.902 1 96.44 300 ARG B CA 1
ATOM 4864 C C . ARG B 1 300 ? -27.766 19.734 3.496 1 96.44 300 ARG B C 1
ATOM 4866 O O . ARG B 1 300 ? -28.984 19.609 3.309 1 96.44 300 ARG B O 1
ATOM 4873 N N . ARG B 1 301 ? -26.922 19.906 2.648 1 97 301 ARG B N 1
ATOM 4874 C CA . ARG B 1 301 ? -27.25 20.016 1.229 1 97 301 ARG B CA 1
ATOM 4875 C C . ARG B 1 301 ? -26.266 19.203 0.383 1 97 301 ARG B C 1
ATOM 4877 O O . ARG B 1 301 ? -25.109 19.578 0.22 1 97 301 ARG B O 1
ATOM 4884 N N . ALA B 1 302 ? -26.875 18.172 -0.186 1 97.25 302 ALA B N 1
ATOM 4885 C CA . ALA B 1 302 ? -26.047 17.25 -0.939 1 97.25 302 ALA B CA 1
ATOM 4886 C C . ALA B 1 302 ? -25.406 17.938 -2.143 1 97.25 302 ALA B C 1
ATOM 4888 O O . ALA B 1 302 ? -26.047 18.75 -2.805 1 97.25 302 ALA B O 1
ATOM 4889 N N . TRP B 1 303 ? -24.156 17.672 -2.416 1 98 303 TRP B N 1
ATOM 4890 C CA . TRP B 1 303 ? -23.453 18.141 -3.604 1 98 303 TRP B CA 1
ATOM 4891 C C . TRP B 1 303 ? -22.406 17.125 -4.051 1 98 303 TRP B C 1
ATOM 4893 O O . TRP B 1 303 ? -21.922 16.312 -3.242 1 98 303 TRP B O 1
ATOM 4903 N N . THR B 1 304 ? -22.062 17.094 -5.332 1 98.56 304 THR B N 1
ATOM 4904 C CA . THR B 1 304 ? -21.062 16.188 -5.895 1 98.56 304 THR B CA 1
ATOM 4905 C C . THR B 1 304 ? -19.703 16.891 -6.023 1 98.56 304 THR B C 1
ATOM 4907 O O . THR B 1 304 ? -19.625 17.984 -6.586 1 98.56 304 THR B O 1
ATOM 4910 N N . VAL B 1 305 ? -18.688 16.297 -5.406 1 98.75 305 VAL B N 1
ATOM 4911 C CA . VAL B 1 305 ? -17.328 16.844 -5.516 1 98.75 305 VAL B CA 1
ATOM 4912 C C . VAL B 1 305 ? -16.875 16.812 -6.973 1 98.75 305 VAL B C 1
ATOM 4914 O O . VAL B 1 305 ? -16.984 15.773 -7.637 1 98.75 305 VAL B O 1
ATOM 4917 N N . PRO B 1 306 ? -16.406 17.891 -7.496 1 98.56 306 PRO B N 1
ATOM 4918 C CA . PRO B 1 306 ? -15.898 17.891 -8.875 1 98.56 306 PRO B CA 1
ATOM 4919 C C . PRO B 1 306 ? -14.812 16.828 -9.094 1 98.56 306 PRO B C 1
ATOM 4921 O O . PRO B 1 306 ? -14.039 16.531 -8.18 1 98.56 306 PRO B O 1
ATOM 4924 N N . GLU B 1 307 ? -14.688 16.344 -10.359 1 98.31 307 GLU B N 1
ATOM 4925 C CA . GLU B 1 307 ? -13.703 15.32 -10.703 1 98.31 307 GLU B CA 1
ATOM 4926 C C . GLU B 1 307 ? -12.289 15.883 -10.648 1 98.31 307 GLU B C 1
ATOM 4928 O O . GLU B 1 307 ? -11.328 15.141 -10.406 1 98.31 307 GLU B O 1
ATOM 4933 N N . ARG B 1 308 ? -12.172 17.141 -10.914 1 98 308 ARG B N 1
ATOM 4934 C CA . ARG B 1 308 ? -10.852 17.766 -10.891 1 98 308 ARG B CA 1
ATOM 4935 C C . ARG B 1 308 ? -10.961 19.266 -10.672 1 98 308 ARG B C 1
ATOM 4937 O O . ARG B 1 308 ? -12.008 19.859 -10.945 1 98 308 ARG B O 1
ATOM 4944 N N . PHE B 1 309 ? -10.055 19.828 -10.117 1 98.19 309 PHE B N 1
ATOM 4945 C CA . PHE B 1 309 ? -9.75 21.266 -10.109 1 98.19 309 PHE B CA 1
ATOM 4946 C C . PHE B 1 309 ? -8.469 21.547 -10.883 1 98.19 309 PHE B C 1
ATOM 4948 O O . PHE B 1 309 ? -7.367 21.359 -10.367 1 98.19 309 PHE B O 1
ATOM 4955 N N . GLY B 1 310 ? -8.648 22 -12.148 1 97.81 310 GLY B N 1
ATOM 4956 C CA . GLY B 1 310 ? -7.469 22.109 -12.984 1 97.81 310 GLY B CA 1
ATOM 4957 C C . GLY B 1 310 ? -6.762 20.781 -13.195 1 97.81 310 GLY B C 1
ATOM 4958 O O . GLY B 1 310 ? -7.367 19.828 -13.664 1 97.81 310 GLY B O 1
ATOM 4959 N N . SER B 1 311 ? -5.543 20.703 -12.781 1 97.81 311 SER B N 1
ATOM 4960 C CA . SER B 1 311 ? -4.707 19.531 -13 1 97.81 311 SER B CA 1
ATOM 4961 C C . SER B 1 311 ? -4.711 18.609 -11.781 1 97.81 311 SER B C 1
ATOM 4963 O O . SER B 1 311 ? -3.93 17.656 -11.703 1 97.81 311 SER B O 1
ATOM 4965 N N . VAL B 1 312 ? -5.531 18.859 -10.797 1 98.62 312 VAL B N 1
ATOM 4966 C CA . VAL B 1 312 ? -5.48 18.125 -9.539 1 98.62 312 VAL B CA 1
ATOM 4967 C C . VAL B 1 312 ? -6.812 17.422 -9.305 1 98.62 312 VAL B C 1
ATOM 4969 O O . VAL B 1 312 ? -7.879 17.984 -9.562 1 98.62 312 VAL B O 1
ATOM 4972 N N . VAL B 1 313 ? -6.797 16.188 -8.914 1 98.75 313 VAL B N 1
ATOM 4973 C CA . VAL B 1 313 ? -7.977 15.43 -8.492 1 98.75 313 VAL B CA 1
ATOM 4974 C C . VAL B 1 313 ? -8.195 15.617 -6.992 1 98.75 313 VAL B C 1
ATOM 4976 O O . VAL B 1 313 ? -7.316 15.305 -6.184 1 98.75 313 VAL B O 1
ATOM 4979 N N . PRO B 1 314 ? -9.32 16.188 -6.598 1 98.81 314 PRO B N 1
ATOM 4980 C CA . PRO B 1 314 ? -9.578 16.344 -5.164 1 98.81 314 PRO B CA 1
ATOM 4981 C C . PRO B 1 314 ? -9.914 15.023 -4.48 1 98.81 314 PRO B C 1
ATOM 4983 O O . PRO B 1 314 ? -10.383 14.086 -5.133 1 98.81 314 PRO B O 1
ATOM 4986 N N . TYR B 1 315 ? -9.594 14.953 -3.15 1 98.81 315 TYR B N 1
ATOM 4987 C CA . TYR B 1 315 ? -10.109 13.859 -2.346 1 98.81 315 TYR B CA 1
ATOM 4988 C C . TYR B 1 315 ? -11.625 13.75 -2.48 1 98.81 315 TYR B C 1
ATOM 4990 O O . TYR B 1 315 ? -12.328 14.766 -2.494 1 98.81 315 TYR B O 1
ATOM 4998 N N . LEU B 1 316 ? -12.156 12.453 -2.662 1 98.69 316 LEU B N 1
ATOM 4999 C CA . LEU B 1 316 ? -13.586 12.141 -2.75 1 98.69 316 LEU B CA 1
ATOM 5000 C C . LEU B 1 316 ? -14.164 12.641 -4.066 1 98.69 316 LEU B C 1
ATOM 5002 O O . LEU B 1 316 ? -15.367 12.898 -4.16 1 98.69 316 LEU B O 1
ATOM 5006 N N . ALA B 1 317 ? -13.336 12.875 -5.043 1 98.69 317 ALA B N 1
ATOM 5007 C CA . ALA B 1 317 ? -13.797 13.273 -6.371 1 98.69 317 ALA B CA 1
ATOM 5008 C C . ALA B 1 317 ? -14.953 12.398 -6.836 1 98.69 317 ALA B C 1
ATOM 5010 O O . ALA B 1 317 ? -14.898 11.172 -6.723 1 98.69 317 ALA B O 1
ATOM 5011 N N . GLY B 1 318 ? -15.992 13.07 -7.312 1 98.5 318 GLY B N 1
ATOM 5012 C CA . GLY B 1 318 ? -17.125 12.367 -7.879 1 98.5 318 GLY B CA 1
ATOM 5013 C C . GLY B 1 318 ? -18.094 11.859 -6.832 1 98.5 318 GLY B C 1
ATOM 5014 O O . GLY B 1 318 ? -19.203 11.414 -7.16 1 98.5 318 GLY B O 1
ATOM 5015 N N . GLN B 1 319 ? -17.766 11.906 -5.629 1 98.38 319 GLN B N 1
ATOM 5016 C CA . GLN B 1 319 ? -18.656 11.438 -4.562 1 98.38 319 GLN B CA 1
ATOM 5017 C C . GLN B 1 319 ? -19.625 12.531 -4.133 1 98.38 319 GLN B C 1
ATOM 5019 O O . GLN B 1 319 ? -19.344 13.727 -4.293 1 98.38 319 GLN B O 1
ATOM 5024 N N . THR B 1 320 ? -20.703 12.094 -3.596 1 98.56 320 THR B N 1
ATOM 5025 C CA . THR B 1 320 ? -21.688 13.023 -3.064 1 98.56 320 THR B CA 1
ATOM 5026 C C . THR B 1 320 ? -21.531 13.188 -1.557 1 98.56 320 THR B C 1
ATOM 5028 O O . THR B 1 320 ? -21.516 12.203 -0.816 1 98.56 320 THR B O 1
ATOM 5031 N N . LEU B 1 321 ? -21.359 14.43 -1.162 1 98.56 321 LEU B N 1
ATOM 5032 C CA . LEU B 1 321 ? -21.266 14.758 0.257 1 98.56 321 LEU B CA 1
ATOM 5033 C C . LEU B 1 321 ? -22.594 15.344 0.756 1 98.56 321 LEU B C 1
ATOM 5035 O O . LEU B 1 321 ? -23.281 16.047 0.016 1 98.56 321 LEU B O 1
ATOM 5039 N N . ALA B 1 322 ? -22.891 15.086 1.97 1 98.25 322 ALA B N 1
ATOM 5040 C CA . ALA B 1 322 ? -24.172 15.469 2.545 1 98.25 322 ALA B CA 1
ATOM 5041 C C . ALA B 1 322 ? -24.156 16.906 3.053 1 98.25 322 ALA B C 1
ATOM 5043 O O . ALA B 1 322 ? -25.203 17.531 3.221 1 98.25 322 ALA B O 1
ATOM 5044 N N . TRP B 1 323 ? -23 17.438 3.355 1 98.62 323 TRP B N 1
ATOM 5045 C CA . TRP B 1 323 ? -22.828 18.781 3.912 1 98.62 323 TRP B CA 1
ATOM 5046 C C . TRP B 1 323 ? -22.141 19.703 2.92 1 98.62 323 TRP B C 1
ATOM 5048 O O . TRP B 1 323 ? -21.266 19.266 2.166 1 98.62 323 TRP B O 1
ATOM 5058 N N . GLN B 1 324 ? -22.5 20.922 2.873 1 98 324 GLN B N 1
ATOM 5059 C CA . GLN B 1 324 ? -21.906 21.938 2.008 1 98 324 GLN B CA 1
ATOM 5060 C C . GLN B 1 324 ? -21.656 23.234 2.768 1 98 324 GLN B C 1
ATOM 5062 O O . GLN B 1 324 ? -22.5 23.656 3.566 1 98 324 GLN B O 1
ATOM 5067 N N . VAL B 1 325 ? -20.469 23.812 2.568 1 97.62 325 VAL B N 1
ATOM 5068 C CA . VAL B 1 325 ? -20.234 25.156 3.07 1 97.62 325 VAL B CA 1
ATOM 5069 C C . VAL B 1 325 ? -21.031 26.156 2.246 1 97.62 325 VAL B C 1
ATOM 5071 O O . VAL B 1 325 ? -21 26.141 1.014 1 97.62 325 VAL B O 1
ATOM 5074 N N . VAL B 1 326 ? -21.734 27 2.932 1 95.06 326 VAL B N 1
ATOM 5075 C CA . VAL B 1 326 ? -22.594 27.938 2.223 1 95.06 326 VAL B CA 1
ATOM 5076 C C . VAL B 1 326 ? -22.234 29.375 2.623 1 95.06 326 VAL B C 1
ATOM 5078 O O . VAL B 1 326 ? -21.656 29.594 3.688 1 95.06 326 VAL B O 1
ATOM 5081 N N . ASN B 1 327 ? -22.5 30.406 1.706 1 83.75 327 ASN B N 1
ATOM 5082 C CA . ASN B 1 327 ? -22.266 31.828 1.966 1 83.75 327 ASN B CA 1
ATOM 5083 C C . ASN B 1 327 ? -23.328 32.406 2.904 1 83.75 327 ASN B C 1
ATOM 5085 O O . ASN B 1 327 ? -24.484 31.969 2.889 1 83.75 327 ASN B O 1
#

Solvent-accessible surface area (backbone atoms only — not comparable to full-atom values): 33076 Å² total; per-residue (Å²): 117,46,77,34,67,33,32,38,31,60,27,32,44,49,76,58,70,71,54,21,59,65,48,34,40,41,42,36,71,69,20,38,32,32,31,38,58,25,60,41,92,75,56,27,73,44,60,69,47,43,55,50,50,50,50,56,48,38,72,56,37,32,84,78,30,44,79,35,32,31,32,41,46,65,89,59,54,66,68,60,49,63,69,31,49,90,65,37,65,27,33,38,36,38,35,43,60,66,50,81,63,18,68,80,24,49,81,54,76,81,69,43,53,68,36,50,51,47,24,34,74,69,69,37,28,41,34,29,53,53,46,43,79,75,56,54,92,42,9,45,67,66,26,45,61,59,51,50,49,49,47,66,75,35,61,77,26,42,34,30,41,42,50,52,56,41,43,67,56,58,56,50,42,77,74,35,92,37,40,33,32,23,40,25,61,62,48,55,72,41,30,38,38,66,30,55,47,67,47,31,25,33,66,66,33,35,77,76,55,52,40,49,68,69,18,24,51,41,45,45,49,29,48,64,64,38,74,51,31,20,37,10,52,50,21,21,71,54,44,47,72,41,27,42,27,76,53,13,47,63,28,34,24,32,48,83,41,46,67,29,51,48,51,46,51,28,46,74,67,74,38,54,84,38,46,50,42,20,30,18,52,31,50,28,64,76,68,69,54,82,74,67,89,43,78,45,39,32,34,82,41,71,47,65,38,57,66,50,61,85,58,26,54,39,54,64,42,65,37,73,38,56,30,31,76,53,137,117,44,78,34,67,33,31,37,31,61,26,32,43,48,76,58,69,71,56,21,59,64,48,36,40,41,41,36,71,69,19,37,30,33,30,37,59,24,59,40,91,75,56,28,72,46,62,68,47,43,55,50,50,50,51,56,48,36,71,56,36,33,84,80,30,43,79,35,32,31,32,40,46,65,88,59,55,65,69,59,49,62,69,31,48,89,66,37,64,27,34,38,36,37,36,43,60,65,51,82,63,17,68,80,24,49,82,57,76,80,69,45,55,68,36,48,52,47,25,33,74,69,68,38,28,40,35,28,54,53,47,42,78,74,55,57,92,42,10,44,68,65,26,43,64,60,53,51,50,47,47,66,75,36,62,76,26,43,32,30,40,42,52,52,56,41,41,67,58,59,56,49,41,77,75,35,92,35,39,33,30,23,39,25,61,62,47,56,72,40,29,36,37,66,30,55,49,68,47,31,26,33,67,68,33,36,76,77,54,51,41,48,68,67,19,23,51,41,46,45,49,31,48,63,65,38,73,52,30,18,36,11,53,50,21,22,70,55,44,46,73,42,28,42,27,77,52,13,45,65,27,33,25,32,48,83,41,45,67,28,51,47,50,46,51,28,45,74,67,74,38,54,84,38,47,49,42,19,30,19,51,29,48,27,64,76,70,69,54,83,75,67,90,43,79,46,39,32,35,83,41,74,46,67,39,56,66,50,62,87,58,26,55,37,52,64,43,65,37,73,38,55,31,31,77,50,138

Secondary structure (DSSP, 8-state):
-EEEES-EEEEE---SHHHHHHHHHHHHHH-SEEEEP---SS---SHHHHHHHHHHHHHHH-TTSEEE-EEE-----HHHHHHHGGG-SEEEE-BTTSSTT-TTSBS-GGGGHHHHHHHHHHTPPEEE----SS-TTTHHHHHHHHHHHHHHH-TTS-EEETT--SHHHHHHHTT-TTEEEEE-HHHHH--HIIIIISSB-GGG--SSPP--HHHHHHHHHHHHH-TTEEE---B----HHHHSSSSBPP-BB-GGGHHHHHHHHHHHTT-GGGHHIIIIIHHHHHHT--PPP-EEEEE---EEPPS-BTTBPBTTTTPEES-EEE-/-EEEES-EEEEE---SHHHHHHHHHHHHHH-SEEEEP---SS---SHHHHHHHHHHHHHHH-TTSEEE-EEE-----HHHHHHHGGG-SEEEE-BTTSSTT-TTSBS-GGGGHHHHHHHHHHTPPEEE----SS-TTTHHHHHHHHHHHHHHH-TTS-EEETT--SHHHHHHHTT-TTEEEEE-HHHHH--HIIIIISSB-GGG--SSPP--HHHHHHHHHHHHH-TTEEE---B----HHHHSSSSBPP-BB-GGGHHHHHHHHHHHTT-GGGHHIIIIIHHHHHHT--PPP-EEEEE---EEPPS-BTTBPBTTTTPEES-EEE-

Radius of gyration: 27.84 Å; Cα contacts (8 Å, |Δi|>4): 1490; chains: 2; bounding box: 55×78×60 Å

Nearest PDB structures (foldseek):
  3pnu-assembly1_A  TM=9.590E-01  e=8.196E-46  Campylobacter jejuni subsp. jejuni NCTC 11168 = ATCC 700819
  3pnu-assembly1_B  TM=9.396E-01  e=3.369E-46  Campylobacter jejuni subsp. jejuni NCTC 11168 = ATCC 700819
  5vgm-assembly1_B  TM=9.548E-01  e=5.562E-38  Vibrio cholerae
  5vgm-assembly1_A  TM=9.384E-01  e=3.037E-36  Vibrio cholerae
  2z2a-assembly1_B  TM=9.352E-01  e=3.916E-36  Escherichia coli

Foldseek 3Di:
DDKFKQFEAAAEECEDDPSNLQFLLLQLVFHQEYEYAQLYVPGAAAQVSLVVVQVVNCVRNPPSHYYAYEHADDDDDLVRCVVNVVRHLAYEAEAAPQAPSRPVGDPDLVRRVVVQVSCLVSVHAYEYQQFCDDDLQCRNVVRVVVVLVSCVVRVSHQYEDEQDQFLNLLVSCVVHVSYAYAHALLSLPDAVCVQVVPPHDLQQAAPSHHHDPVSSVSSVCCLQDPLRYAHHHHADWDFPPQRVDPHHHHGAHASNCRVLSLCQVCVVVVRNVSNNSRRDVSVCVSSVDDGDTDMWDKDQDKDAADCDRVRTGHPNHRHIGRMDTDD/DDKFKQFEAAAEECEDDPSNLQFLLLQLVFHQEYEYAQLYVPGAAAQVSLVVVQVRNCVRNHPSHYYAYEHADDDDDLVRCVVNVVRHLAYEAEAAPQAPSRPVGDPDLVRRVVVQVSCLVSQHAYEYQQFCDDDLQCRNVVRVVVVLVSCVVRVSHQYEDEQDQFLNLLVSCVVHVSYAYAHALLSLPDAVCVQVVPPHDLLQAAPSHHHDPVSSVSSVCCLQDPLRYAHHHHADWDFPDQSVDPHHHHGAHASNCRVLSLCVVCVVVVRNVSNNSRRDVSVCVSSVDDGDTDMWDKDQDKDAADCDRVRTGHPNHGHITRMDTDD

pLDDT: mean 97.59, std 2.37, range [83.75, 98.94]